Protein AF-0000000075247275 (afdb_homodimer)

Foldseek 3Di:
DPPDPDPPPPDDPPDPDDPCPPPPPPPPPPPPPPPPPPPPPPPPVPPDDPPPPVPDDPVVNVVVVVVVVVVVVVVVVVVVVVQCVVPVCRVVVVVVDAQAQEEEQEAPDPVCPPCVLVVHDPRHYHYHHYQLRADDLPDVVVVVSLLCCCPPNNHQEYEREYEQPRPLLVVLVDPDDPDPCVVVSVLLVVLCVVCVVVLVVDPDPSVSSVVSSQSNQLVRLLSSLLDLSQLQSCVVPVDRAYWYWYAYPVVSDIDTPPDPRVVSNVVNCVPRRNHPPD/DDDPPDDPPDDDPDDPPDDPPPPPPDPPPPPPPPPPPPPPPPPPVPPPDPPDPVPDDPVVNVVVVVVVVVVVVVVVVVVVVVQCVVPVCRVVVVVVDAQAQEEEQEAPDPVCPPCVLVVHDPRHYHYHHYQLRADDLPDCVVVVSLLCCCPPNNHQEYEREYEQPRPLLVVLVDPDDPDPCVVVSVLLVVLCVVCVVVLVVDPDPSVSSVVSSQSNQLVRLLSSLLDLSQLQSCVVPVDRAYWYWYAYPVVSDIDTPPDPSVVSNVVNCVPRRNHPPD

Solvent-accessible surface area (backbone atoms only — not comparable to full-atom values): 31696 Å² total; per-residue (Å²): 136,86,80,77,81,78,78,79,77,82,74,83,77,79,78,80,80,72,84,68,84,67,80,77,75,79,75,73,77,70,78,76,73,76,70,74,72,74,70,68,71,74,77,72,67,71,80,76,62,88,73,52,64,87,70,41,54,70,71,54,49,55,51,46,52,52,50,62,55,50,48,33,55,55,32,13,51,51,43,29,51,49,46,41,70,76,32,79,57,49,36,61,55,53,62,75,56,72,66,22,46,28,35,41,33,22,38,19,54,25,68,60,53,63,49,61,50,34,58,52,57,76,25,36,39,31,39,35,26,30,71,61,32,68,52,56,91,84,37,62,65,58,49,35,42,52,44,44,39,46,76,71,44,54,23,45,33,34,34,32,34,36,39,62,87,41,63,52,61,51,51,43,73,44,96,64,88,59,66,80,39,43,72,65,32,45,60,57,41,48,46,45,63,76,42,36,71,68,44,67,69,40,82,50,63,68,59,30,51,46,48,47,44,53,49,47,23,49,53,27,45,52,47,52,55,67,34,63,61,44,46,40,40,21,74,73,68,75,28,47,46,58,40,26,33,36,35,34,48,78,66,50,41,73,42,75,69,71,57,57,48,69,60,54,46,56,61,46,38,74,80,62,60,78,65,63,96,114,141,76,89,72,86,79,79,82,76,83,79,79,82,76,80,81,75,83,80,75,79,77,76,78,74,79,77,73,78,70,78,78,72,75,71,74,72,73,70,68,70,75,76,70,65,71,78,76,62,88,74,53,64,86,70,42,55,71,72,54,48,54,51,46,51,53,49,62,55,50,47,32,55,56,32,12,51,51,41,29,50,50,47,42,70,76,33,79,57,49,36,60,56,54,61,76,57,73,67,22,47,27,36,40,33,22,40,21,56,25,69,59,52,64,48,62,49,34,59,51,56,75,24,36,38,31,39,33,26,32,70,63,33,68,50,55,92,85,39,62,65,58,50,37,42,51,43,44,39,47,74,70,45,54,23,46,33,36,37,31,33,34,40,61,87,42,63,51,60,51,50,42,72,43,96,66,90,58,66,81,40,42,72,65,32,43,58,56,40,50,50,45,62,77,40,36,72,69,45,67,70,41,81,51,64,67,59,30,50,48,48,48,43,52,50,47,22,49,54,27,43,51,48,51,55,68,33,60,61,44,46,38,40,22,74,72,68,76,28,48,48,56,39,28,33,36,35,33,47,78,68,49,42,72,41,77,70,70,56,58,48,70,60,53,46,55,61,46,37,75,80,61,61,79,65,62,97,116

Sequence (556 aa):
MSQRCQIFKLSGIRPYRTAATTSTQAVTARPYRFYHQNHSPPLTYPCTTRRTIQHMAPGDISKYLKQSHARVFENNKKWAEEKAAKDPHFFEKLQIGQNPDYLWIGCSDSRIPAEQITGLDPGEAFIHRNIANLVCNTDLNVMSVINYAVRHLRVKHIVVCGHYGCGGVKAALTPADLGLLNPWLRNIRDVYRLHEVELDALEDESKRYDRLVELNVIEQCRNIIKTAAVQKTFSENGYPIVHGWVFNFRDGLLTDLKIDFESVLAGIQKIYNLTDGKMSQRCQIFKLSGIRPYRTAATTSTQAVTARPYRFYHQNHSPPLTYPCTTRRTIQHMAPGDISKYLKQSHARVFENNKKWAEEKAAKDPHFFEKLQIGQNPDYLWIGCSDSRIPAEQITGLDPGEAFIHRNIANLVCNTDLNVMSVINYAVRHLRVKHIVVCGHYGCGGVKAALTPADLGLLNPWLRNIRDVYRLHEVELDALEDESKRYDRLVELNVIEQCRNIIKTAAVQKTFSENGYPIVHGWVFNFRDGLLTDLKIDFESVLAGIQKIYNLTDGK

Radius of gyration: 32.0 Å; Cα contacts (8 Å, |Δi|>4): 778; chains: 2; bounding box: 138×82×95 Å

InterPro domains:
  IPR001765 Carbonic anhydrase [PF00484] (102-253)
  IPR001765 Carbonic anhydrase [PTHR11002] (65-261)
  IPR001765 Carbonic anhydrase [SM00947] (95-258)
  IPR015892 Carbonic anhydrase, prokaryotic-like, conserved site [PS00704] (107-114)
  IPR036874 Carbonic anhydrase superfamily [G3DSA:3.40.1050.10] (57-278)
  IPR036874 Carbonic anhydrase superfamily [SSF53056] (37-262)

Secondary structure (DSSP, 8-state):
-------------------------------------------------TTTTTTS-HHHHHHHHHHHHHHHHHHHHHHHHHHHHH-TTHHHHHHH----SEEEEEE--TT--HHHHHTPPTTSEEEEEETT----TT-HHHHHHHHIIIIIS--SEEEEEEETT-HHHHHHHS-S--TTHHHHHHHHHHHHHHTHHHHHT---HHHHHHHHHHHHHHHHHHHHHTSHHHHHHHHHHS--EEEEEEEETTTTEEEE----HHHHHHHHHTT---S---/-------------------------------------------------TTTTTTS-HHHHHHHHHHHHHHHHHHHHHHHHHHHHH-TTHHHHHHH----SEEEEEE--TT--HHHHHTPPTTSEEEEEETT----TT-HHHHHHHHIIIIIS--SEEEEEEETT-HHHHHHHS-S--TTHHHHHHHHHHHHHHTHHHHHT---HHHHHHHHHHHHHHHHHHHHHTSHHHHHHHHHHS-PEEEEEEEETTTTEEEE----HHHHHHHHHTT---S---

pLDDT: mean 80.06, std 27.61, range [16.33, 98.81]

Organism: NCBI:txid1955775

Nearest PDB structures (foldseek):
  4o1k-assembly1_A  TM=9.691E-01  e=3.932E-33  Sordaria macrospora
  7cxx-assembly1_A  TM=9.441E-01  e=2.834E-31  Aspergillus fumigatus Af293
  7cxy-assembly1_B  TM=9.640E-01  e=1.588E-30  Aspergillus fumigatus Af293
  7cxx-assembly1_B  TM=9.436E-01  e=1.197E-29  Aspergillus fumigatus Af293
  5bq1-assembly1_A  TM=9.717E-01  e=1.160E-23  Pseudomonas aeruginosa

Structure (mmCIF, N/CA/C/O backbone):
data_AF-0000000075247275-model_v1
#
loop_
_entity.id
_entity.type
_entity.pdbx_description
1 polymer 'Carbonic anhydrase'
#
loop_
_atom_site.group_PDB
_atom_site.id
_atom_site.type_symbol
_atom_site.label_atom_id
_atom_site.label_alt_id
_atom_site.label_comp_id
_atom_site.label_asym_id
_atom_site.label_entity_id
_atom_site.label_seq_id
_atom_site.pdbx_PDB_ins_code
_atom_site.Cartn_x
_atom_site.Cartn_y
_atom_site.Cartn_z
_atom_site.occupancy
_atom_site.B_iso_or_equiv
_atom_site.auth_seq_id
_atom_site.auth_comp_id
_atom_site.auth_asym_id
_atom_site.auth_atom_id
_atom_site.pdbx_PDB_model_num
ATOM 1 N N . MET A 1 1 ? -74.25 25.062 19.141 1 21.95 1 MET A N 1
ATOM 2 C CA . MET A 1 1 ? -74.438 26.203 18.266 1 21.95 1 MET A CA 1
ATOM 3 C C . MET A 1 1 ? -73.75 26.016 16.922 1 21.95 1 MET A C 1
ATOM 5 O O . MET A 1 1 ? -72.562 25.75 16.891 1 21.95 1 MET A O 1
ATOM 9 N N . SER A 1 2 ? -74.562 25.734 15.797 1 21.67 2 SER A N 1
ATOM 10 C CA . SER A 1 2 ? -74.5 25.172 14.453 1 21.67 2 SER A CA 1
ATOM 11 C C . SER A 1 2 ? -73.875 26.141 13.461 1 21.67 2 SER A C 1
ATOM 13 O O . SER A 1 2 ? -74.562 26.891 12.781 1 21.67 2 SER A O 1
ATOM 15 N N . GLN A 1 3 ? -72.812 26.875 13.938 1 19.61 3 GLN A N 1
ATOM 16 C CA . GLN A 1 3 ? -72.438 28.109 13.234 1 19.61 3 GLN A CA 1
ATOM 17 C C . GLN A 1 3 ? -71.938 27.797 11.82 1 19.61 3 GLN A C 1
ATOM 19 O O . GLN A 1 3 ? -71 27.047 11.625 1 19.61 3 GLN A O 1
ATOM 24 N N . ARG A 1 4 ? -72.875 27.953 10.789 1 19.66 4 ARG A N 1
ATOM 25 C CA . ARG A 1 4 ? -73 27.734 9.352 1 19.66 4 ARG A CA 1
ATOM 26 C C . ARG A 1 4 ? -71.938 28.547 8.602 1 19.66 4 ARG A C 1
ATOM 28 O O . ARG A 1 4 ? -71.75 29.75 8.844 1 19.66 4 ARG A O 1
ATOM 35 N N . CYS A 1 5 ? -70.812 27.938 8.047 1 20.91 5 CYS A N 1
ATOM 36 C CA . CYS A 1 5 ? -69.562 28.172 7.375 1 20.91 5 CYS A CA 1
ATOM 37 C C . CYS A 1 5 ? -69.75 28.938 6.07 1 20.91 5 CYS A C 1
ATOM 39 O O . CYS A 1 5 ? -70.375 28.438 5.145 1 20.91 5 CYS A O 1
ATOM 41 N N . GLN A 1 6 ? -70.062 30.266 6.242 1 19.33 6 GLN A N 1
ATOM 42 C CA . GLN A 1 6 ? -70.5 31.141 5.148 1 19.33 6 GLN A CA 1
ATOM 43 C C . GLN A 1 6 ? -69.438 31.172 4.047 1 19.33 6 GLN A C 1
ATOM 45 O O . GLN A 1 6 ? -68.25 31.219 4.332 1 19.33 6 GLN A O 1
ATOM 50 N N . ILE A 1 7 ? -69.75 30.859 2.777 1 20.3 7 ILE A N 1
ATOM 51 C CA . ILE A 1 7 ? -69.312 30.5 1.439 1 20.3 7 ILE A CA 1
ATOM 52 C C . ILE A 1 7 ? -68.812 31.734 0.711 1 20.3 7 ILE A C 1
ATOM 54 O O . ILE A 1 7 ? -69.562 32.594 0.325 1 20.3 7 ILE A O 1
ATOM 58 N N . PHE A 1 8 ? -67.812 32.562 1.38 1 17.59 8 PHE A N 1
ATOM 59 C CA . PHE A 1 8 ? -67.625 33.875 0.763 1 17.59 8 PHE A CA 1
ATOM 60 C C . PHE A 1 8 ? -67.125 33.719 -0.668 1 17.59 8 PHE A C 1
ATOM 62 O O . PHE A 1 8 ? -66.312 32.875 -0.949 1 17.59 8 PHE A O 1
ATOM 69 N N . LYS A 1 9 ? -67.938 34.156 -1.626 1 18.39 9 LYS A N 1
ATOM 70 C CA . LYS A 1 9 ? -68 34.156 -3.082 1 18.39 9 LYS A CA 1
ATOM 71 C C . LYS A 1 9 ? -66.938 35.031 -3.709 1 18.39 9 LYS A C 1
ATOM 73 O O . LYS A 1 9 ? -66.938 36.25 -3.582 1 18.39 9 LYS A O 1
ATOM 78 N N . LEU A 1 10 ? -65.562 34.75 -3.539 1 19.06 10 LEU A N 1
ATOM 79 C CA . LEU A 1 10 ? -64.438 35.562 -3.896 1 19.06 10 LEU A CA 1
ATOM 80 C C . LEU A 1 10 ? -64.438 35.875 -5.391 1 19.06 10 LEU A C 1
ATOM 82 O O . LEU A 1 10 ? -64.438 34.969 -6.219 1 19.06 10 LEU A O 1
ATOM 86 N N . SER A 1 11 ? -65.062 37 -5.66 1 17.84 11 SER A N 1
ATOM 87 C CA . SER A 1 11 ? -65.438 37.438 -6.984 1 17.84 11 SER A CA 1
ATOM 88 C C . SER A 1 11 ? -64.25 37.531 -7.934 1 17.84 11 SER A C 1
ATOM 90 O O . SER A 1 11 ? -63.125 37.281 -7.527 1 17.84 11 SER A O 1
ATOM 92 N N . GLY A 1 12 ? -63.969 38.75 -8.508 1 18.88 12 GLY A N 1
ATOM 93 C CA . GLY A 1 12 ? -64.062 39.188 -9.891 1 18.88 12 GLY A CA 1
ATOM 94 C C . GLY A 1 12 ? -62.688 39.156 -10.594 1 18.88 12 GLY A C 1
ATOM 95 O O . GLY A 1 12 ? -61.656 39.531 -9.992 1 18.88 12 GLY A O 1
ATOM 96 N N . ILE A 1 13 ? -62.406 38.406 -11.648 1 21.41 13 ILE A N 1
ATOM 97 C CA . ILE A 1 13 ? -61.406 37.812 -12.523 1 21.41 13 ILE A CA 1
ATOM 98 C C . ILE A 1 13 ? -60.906 38.875 -13.492 1 21.41 13 ILE A C 1
ATOM 100 O O . ILE A 1 13 ? -60.156 38.594 -14.43 1 21.41 13 ILE A O 1
ATOM 104 N N . ARG A 1 14 ? -60.781 40.25 -13.008 1 21.36 14 ARG A N 1
ATOM 105 C CA . ARG A 1 14 ? -60.781 41 -14.25 1 21.36 14 ARG A CA 1
ATOM 106 C C . ARG A 1 14 ? -59.625 40.594 -15.141 1 21.36 14 ARG A C 1
ATOM 108 O O . ARG A 1 14 ? -58.562 40.219 -14.641 1 21.36 14 ARG A O 1
ATOM 115 N N . PRO A 1 15 ? -59.75 40.594 -16.516 1 21.05 15 PRO A N 1
ATOM 116 C CA . PRO A 1 15 ? -59.062 40.031 -17.672 1 21.05 15 PRO A CA 1
ATOM 117 C C . PRO A 1 15 ? -57.844 40.844 -18.094 1 21.05 15 PRO A C 1
ATOM 119 O O . PRO A 1 15 ? -58 42.031 -18.391 1 21.05 15 PRO A O 1
ATOM 122 N N . TYR A 1 16 ? -56.875 41.219 -17.203 1 20.47 16 TYR A N 1
ATOM 123 C CA . TYR A 1 16 ? -55.938 42.188 -17.672 1 20.47 16 TYR A CA 1
ATOM 124 C C . TYR A 1 16 ? -55.312 41.75 -19 1 20.47 16 TYR A C 1
ATOM 126 O O . TYR A 1 16 ? -55 40.594 -19.188 1 20.47 16 TYR A O 1
ATOM 134 N N . ARG A 1 17 ? -55.469 42.656 -20 1 19.89 17 ARG A N 1
ATOM 135 C CA . ARG A 1 17 ? -55.188 42.719 -21.438 1 19.89 17 ARG A CA 1
ATOM 136 C C . ARG A 1 17 ? -53.688 42.531 -21.703 1 19.89 17 ARG A C 1
ATOM 138 O O . ARG A 1 17 ? -52.875 43 -20.922 1 19.89 17 ARG A O 1
ATOM 145 N N . THR A 1 18 ? -53.375 41.688 -22.672 1 19.67 18 THR A N 1
ATOM 146 C CA . THR A 1 18 ? -52.25 40.938 -23.234 1 19.67 18 THR A CA 1
ATOM 147 C C . THR A 1 18 ? -51.344 41.875 -24.031 1 19.67 18 THR A C 1
ATOM 149 O O . THR A 1 18 ? -50.312 41.438 -24.562 1 19.67 18 THR A O 1
ATOM 152 N N . ALA A 1 19 ? -51.281 43.219 -23.75 1 19.17 19 ALA A N 1
ATOM 153 C CA . ALA A 1 19 ? -50.75 43.875 -24.938 1 19.17 19 ALA A CA 1
ATOM 154 C C . ALA A 1 19 ? -49.344 43.375 -25.266 1 19.17 19 ALA A C 1
ATOM 156 O O . ALA A 1 19 ? -48.469 43.281 -24.375 1 19.17 19 ALA A O 1
ATOM 157 N N . ALA A 1 20 ? -49.156 42.719 -26.453 1 21.42 20 ALA A N 1
ATOM 158 C CA . ALA A 1 20 ? -48.125 41.938 -27.125 1 21.42 20 ALA A CA 1
ATOM 159 C C . ALA A 1 20 ? -46.969 42.844 -27.609 1 21.42 20 ALA A C 1
ATOM 161 O O . ALA A 1 20 ? -46 42.406 -28.203 1 21.42 20 ALA A O 1
ATOM 162 N N . THR A 1 21 ? -46.75 44.031 -26.984 1 20.77 21 THR A N 1
ATOM 163 C CA . THR A 1 21 ? -45.938 44.812 -27.938 1 20.77 21 THR A CA 1
ATOM 164 C C . THR A 1 21 ? -44.594 44.125 -28.156 1 20.77 21 THR A C 1
ATOM 166 O O . THR A 1 21 ? -43.906 43.719 -27.203 1 20.77 21 THR A O 1
ATOM 169 N N . THR A 1 22 ? -44.312 43.656 -29.406 1 21.39 22 THR A N 1
ATOM 170 C CA . THR A 1 22 ? -43.312 42.844 -30.078 1 21.39 22 THR A CA 1
ATOM 171 C C . THR A 1 22 ? -42 43.594 -30.203 1 21.39 22 THR A C 1
ATOM 173 O O . THR A 1 22 ? -41.031 43.062 -30.734 1 21.39 22 THR A O 1
ATOM 176 N N . SER A 1 23 ? -41.625 44.562 -29.344 1 20.86 23 SER A N 1
ATOM 177 C CA . SER A 1 23 ? -40.531 45.312 -29.922 1 20.86 23 SER A CA 1
ATOM 178 C C . SER A 1 23 ? -39.312 44.406 -30.172 1 20.86 23 SER A C 1
ATOM 180 O O . SER A 1 23 ? -39 43.531 -29.344 1 20.86 23 SER A O 1
ATOM 182 N N . THR A 1 24 ? -38.969 44.188 -31.453 1 22.75 24 THR A N 1
ATOM 183 C CA . THR A 1 24 ? -37.906 43.438 -32.125 1 22.75 24 THR A CA 1
ATOM 184 C C . THR A 1 24 ? -36.531 43.969 -31.75 1 22.75 24 THR A C 1
ATOM 186 O O . THR A 1 24 ? -36.156 45.062 -32.125 1 22.75 24 THR A O 1
ATOM 189 N N . GLN A 1 25 ? -36.25 44.219 -30.453 1 20.89 25 GLN A N 1
ATOM 190 C CA . GLN A 1 25 ? -34.938 44.844 -30.281 1 20.89 25 GLN A CA 1
ATOM 191 C C . GLN A 1 25 ? -33.844 43.969 -30.891 1 20.89 25 GLN A C 1
ATOM 193 O O . GLN A 1 25 ? -33.812 42.75 -30.688 1 20.89 25 GLN A O 1
ATOM 198 N N . ALA A 1 26 ? -33.219 44.469 -32 1 23.62 26 ALA A N 1
ATOM 199 C CA . ALA A 1 26 ? -32.094 44.031 -32.812 1 23.62 26 ALA A CA 1
ATOM 200 C C . ALA A 1 26 ? -30.875 43.75 -31.953 1 23.62 26 ALA A C 1
ATOM 202 O O . ALA A 1 26 ? -30.375 44.656 -31.297 1 23.62 26 ALA A O 1
ATOM 203 N N . VAL A 1 27 ? -30.766 42.688 -31.219 1 22.2 27 VAL A N 1
ATOM 204 C CA . VAL A 1 27 ? -29.609 42.375 -30.391 1 22.2 27 VAL A CA 1
ATOM 205 C C . VAL A 1 27 ? -28.359 42.312 -31.266 1 22.2 27 VAL A C 1
ATOM 207 O O . VAL A 1 27 ? -28.312 41.531 -32.219 1 22.2 27 VAL A O 1
ATOM 210 N N . THR A 1 28 ? -27.797 43.438 -31.453 1 22 28 THR A N 1
ATOM 211 C CA . THR A 1 28 ? -26.531 43.5 -32.156 1 22 28 THR A CA 1
ATOM 212 C C . THR A 1 28 ? -25.531 42.5 -31.578 1 22 28 THR A C 1
ATOM 214 O O . THR A 1 28 ? -25.453 42.344 -30.359 1 22 28 THR A O 1
ATOM 217 N N . ALA A 1 29 ? -25.219 41.5 -32.344 1 21.72 29 ALA A N 1
ATOM 218 C CA . ALA A 1 29 ? -24.297 40.375 -32.094 1 21.72 29 ALA A CA 1
ATOM 219 C C . ALA A 1 29 ? -22.906 40.906 -31.75 1 21.72 29 ALA A C 1
ATOM 221 O O . ALA A 1 29 ? -22.25 41.562 -32.594 1 21.72 29 ALA A O 1
ATOM 222 N N . ARG A 1 30 ? -22.75 41.531 -30.609 1 23.73 30 ARG A N 1
ATOM 223 C CA . ARG A 1 30 ? -21.375 41.938 -30.344 1 23.73 30 ARG A CA 1
ATOM 224 C C . ARG A 1 30 ? -20.406 40.781 -30.578 1 23.73 30 ARG A C 1
ATOM 226 O O . ARG A 1 30 ? -20.703 39.625 -30.234 1 23.73 30 ARG A O 1
ATOM 233 N N . PRO A 1 31 ? -19.438 40.938 -31.484 1 24.27 31 PRO A N 1
ATOM 234 C CA . PRO A 1 31 ? -18.438 39.906 -31.797 1 24.27 31 PRO A CA 1
ATOM 235 C C . PRO A 1 31 ? -17.672 39.438 -30.562 1 24.27 31 PRO A C 1
ATOM 237 O O . PRO A 1 31 ? -17.406 40.219 -29.656 1 24.27 31 PRO A O 1
ATOM 240 N N . TYR A 1 32 ? -18.062 38.281 -29.969 1 22.97 32 TYR A N 1
ATOM 241 C CA . TYR A 1 32 ? -17.328 37.656 -28.875 1 22.97 32 TYR A CA 1
ATOM 242 C C . TYR A 1 32 ? -15.836 37.625 -29.172 1 22.97 32 TYR A C 1
ATOM 244 O O . TYR A 1 32 ? -15.406 37.094 -30.203 1 22.97 32 TYR A O 1
ATOM 252 N N . ARG A 1 33 ? -15.133 38.75 -28.969 1 25.03 33 ARG A N 1
ATOM 253 C CA . ARG A 1 33 ? -13.672 38.688 -29 1 25.03 33 ARG A CA 1
ATOM 254 C C . ARG A 1 33 ? -13.18 37.438 -28.266 1 25.03 33 ARG A C 1
ATOM 256 O O . ARG A 1 33 ? -13.562 37.188 -27.125 1 25.03 33 ARG A O 1
ATOM 263 N N . PHE A 1 34 ? -12.852 36.375 -29 1 23.39 34 PHE A N 1
ATOM 264 C CA . PHE A 1 34 ? -12.156 35.188 -28.547 1 23.39 34 PHE A CA 1
ATOM 265 C C . PHE A 1 34 ? -10.984 35.562 -27.641 1 23.39 34 PHE A C 1
ATOM 267 O O . PHE A 1 34 ? -10.047 36.219 -28.062 1 23.39 34 PHE A O 1
ATOM 274 N N . TYR A 1 35 ? -11.289 36.031 -26.406 1 23.5 35 TYR A N 1
ATOM 275 C CA . TYR A 1 35 ? -10.148 36.125 -25.5 1 23.5 35 TYR A CA 1
ATOM 276 C C . TYR A 1 35 ? -9.289 34.875 -25.578 1 23.5 35 TYR A C 1
ATOM 278 O O . TYR A 1 35 ? -9.789 33.75 -25.406 1 23.5 35 TYR A O 1
ATOM 286 N N . HIS A 1 36 ? -8.312 34.875 -26.453 1 25.55 36 HIS A N 1
ATOM 287 C CA . HIS A 1 36 ? -7.215 33.906 -26.391 1 25.55 36 HIS A CA 1
ATOM 288 C C . HIS A 1 36 ? -6.75 33.719 -24.953 1 25.55 36 HIS A C 1
ATOM 290 O O . HIS A 1 36 ? -6.316 34.656 -24.281 1 25.55 36 HIS A O 1
ATOM 296 N N . GLN A 1 37 ? -7.562 33.062 -24.125 1 24.62 37 GLN A N 1
ATOM 297 C CA . GLN A 1 37 ? -7.02 32.625 -22.844 1 24.62 37 GLN A CA 1
ATOM 298 C C . GLN A 1 37 ? -5.586 32.125 -22.984 1 24.62 37 GLN A C 1
ATOM 300 O O . GLN A 1 37 ? -5.324 31.203 -23.75 1 24.62 37 GLN A O 1
ATOM 305 N N . ASN A 1 38 ? -4.648 33.031 -22.953 1 26.89 38 ASN A N 1
ATOM 306 C CA . ASN A 1 38 ? -3.248 32.656 -22.797 1 26.89 38 ASN A CA 1
ATOM 307 C C . ASN A 1 38 ? -3.08 31.516 -21.812 1 26.89 38 ASN A C 1
ATOM 309 O O . ASN A 1 38 ? -3.453 31.625 -20.641 1 26.89 38 ASN A O 1
ATOM 313 N N . HIS A 1 39 ? -3.463 30.344 -22.219 1 28.58 39 HIS A N 1
ATOM 314 C CA . HIS A 1 39 ? -3.025 29.188 -21.438 1 28.58 39 HIS A CA 1
ATOM 315 C C . HIS A 1 39 ? -1.598 29.375 -20.938 1 28.58 39 HIS A C 1
ATOM 317 O O . HIS A 1 39 ? -0.682 29.609 -21.734 1 28.58 39 HIS A O 1
ATOM 323 N N . SER A 1 40 ? -1.444 30.047 -19.859 1 30.62 40 SER A N 1
ATOM 324 C CA . SER A 1 40 ? -0.128 30.062 -19.219 1 30.62 40 SER A CA 1
ATOM 325 C C . SER A 1 40 ? 0.584 28.719 -19.422 1 30.62 40 SER A C 1
ATOM 327 O O . SER A 1 40 ? -0.059 27.672 -19.469 1 30.62 40 SER A O 1
ATOM 329 N N . PRO A 1 41 ? 1.708 28.75 -20.062 1 30.84 41 PRO A N 1
ATOM 330 C CA . PRO A 1 41 ? 2.475 27.516 -20.266 1 30.84 41 PRO A CA 1
ATOM 331 C C . PRO A 1 41 ? 2.441 26.594 -19.047 1 30.84 41 PRO A C 1
ATOM 333 O O . PRO A 1 41 ? 2.26 27.062 -17.922 1 30.84 41 PRO A O 1
ATOM 336 N N . PRO A 1 42 ? 1.984 25.422 -19.234 1 31.91 42 PRO A N 1
ATOM 337 C CA . PRO A 1 42 ? 2.094 24.484 -18.109 1 31.91 42 PRO A CA 1
ATOM 338 C C . PRO A 1 42 ? 3.393 24.656 -17.328 1 31.91 42 PRO A C 1
ATOM 340 O O . PRO A 1 42 ? 4.441 24.938 -17.922 1 31.91 42 PRO A O 1
ATOM 343 N N . LEU A 1 43 ? 3.33 25.297 -16.219 1 31.64 43 LEU A N 1
ATOM 344 C CA . LEU A 1 43 ? 4.496 25.297 -15.344 1 31.64 43 LEU A CA 1
ATOM 345 C C . LEU A 1 43 ? 5.258 23.984 -15.43 1 31.64 43 LEU A C 1
ATOM 347 O O . LEU A 1 43 ? 4.727 22.922 -15.078 1 31.64 43 LEU A O 1
ATOM 351 N N . THR A 1 44 ? 5.957 23.781 -16.453 1 31.23 44 THR A N 1
ATOM 352 C CA . THR A 1 44 ? 6.934 22.703 -16.438 1 31.23 44 THR A CA 1
ATOM 353 C C . THR A 1 44 ? 7.715 22.688 -15.125 1 31.23 44 THR A C 1
ATOM 355 O O . THR A 1 44 ? 8.469 23.625 -14.836 1 31.23 44 THR A O 1
ATOM 358 N N . TYR A 1 45 ? 7.086 22.312 -14.148 1 33.38 45 TYR A N 1
ATOM 359 C CA . TYR A 1 45 ? 7.926 22.172 -12.961 1 33.38 45 TYR A CA 1
ATOM 360 C C . TYR A 1 45 ? 9.164 21.344 -13.273 1 33.38 45 TYR A C 1
ATOM 362 O O . TYR A 1 45 ? 9.078 20.266 -13.867 1 33.38 45 TYR A O 1
ATOM 370 N N . PRO A 1 46 ? 10.266 21.953 -13.453 1 32.28 46 PRO A N 1
ATOM 371 C CA . PRO A 1 46 ? 11.484 21.172 -13.68 1 32.28 46 PRO A CA 1
ATOM 372 C C . PRO A 1 46 ? 11.578 19.953 -12.773 1 32.28 46 PRO A C 1
ATOM 374 O O . PRO A 1 46 ? 11.156 20 -11.617 1 32.28 46 PRO A O 1
ATOM 377 N N . CYS A 1 47 ? 11.336 18.797 -13.266 1 36.12 47 CYS A N 1
ATOM 378 C CA . CYS A 1 47 ? 11.789 17.609 -12.547 1 36.12 47 CYS A CA 1
ATOM 379 C C . CYS A 1 47 ? 13.117 17.859 -11.859 1 36.12 47 CYS A C 1
ATOM 381 O O . CYS A 1 47 ? 14.141 18.078 -12.516 1 36.12 47 CYS A O 1
ATOM 383 N N . THR A 1 48 ? 13.156 18.5 -10.703 1 37.78 48 THR A N 1
ATOM 384 C CA . THR A 1 48 ? 14.391 18.797 -9.992 1 37.78 48 THR A CA 1
ATOM 385 C C . THR A 1 48 ? 15.266 17.547 -9.875 1 37.78 48 THR A C 1
ATOM 387 O O . THR A 1 48 ? 14.812 16.516 -9.375 1 37.78 48 THR A O 1
ATOM 390 N N . THR A 1 49 ? 16.281 17.281 -10.531 1 37.78 49 THR A N 1
ATOM 391 C CA . THR A 1 49 ? 17.344 16.281 -10.398 1 37.78 49 THR A CA 1
ATOM 392 C C . THR A 1 49 ? 17.719 16.078 -8.938 1 37.78 49 THR A C 1
ATOM 394 O O . THR A 1 49 ? 17.547 16.984 -8.117 1 37.78 49 THR A O 1
ATOM 397 N N . ARG A 1 50 ? 18.312 14.883 -8.484 1 42.16 50 ARG A N 1
ATOM 398 C CA . ARG A 1 50 ? 18.797 14.438 -7.184 1 42.16 50 ARG A CA 1
ATOM 399 C C . ARG A 1 50 ? 19.453 15.578 -6.414 1 42.16 50 ARG A C 1
ATOM 401 O O . ARG A 1 50 ? 19.422 15.602 -5.184 1 42.16 50 ARG A O 1
ATOM 408 N N . ARG A 1 51 ? 20.531 16.156 -6.996 1 40.75 51 ARG A N 1
ATOM 409 C CA . ARG A 1 51 ? 21.625 16.953 -6.469 1 40.75 51 ARG A CA 1
ATOM 410 C C . ARG A 1 51 ? 21.109 18.25 -5.844 1 40.75 51 ARG A C 1
ATOM 412 O O . ARG A 1 51 ? 21.859 18.938 -5.141 1 40.75 51 ARG A O 1
ATOM 419 N N . THR A 1 52 ? 19.828 18.594 -6.145 1 50.62 52 THR A N 1
ATOM 420 C CA . THR A 1 52 ? 19.75 20.047 -6.031 1 50.62 52 THR A CA 1
ATOM 421 C C . THR A 1 52 ? 19.25 20.453 -4.648 1 50.62 52 THR A C 1
ATOM 423 O O . THR A 1 52 ? 19.625 21.516 -4.137 1 50.62 52 THR A O 1
ATOM 426 N N . ILE A 1 53 ? 18.484 19.578 -3.953 1 59.06 53 ILE A N 1
ATOM 427 C CA . ILE A 1 53 ? 17.922 20.203 -2.762 1 59.06 53 ILE A CA 1
ATOM 428 C C . ILE A 1 53 ? 18.938 20.172 -1.624 1 59.06 53 ILE A C 1
ATOM 430 O O . ILE A 1 53 ? 18.984 21.062 -0.783 1 59.06 53 ILE A O 1
ATOM 434 N N . GLN A 1 54 ? 19.719 19.016 -1.614 1 57.41 54 GLN A N 1
ATOM 435 C CA . GLN A 1 54 ? 20.672 18.891 -0.512 1 57.41 54 GLN A CA 1
ATOM 436 C C . GLN A 1 54 ? 21.594 20.094 -0.445 1 57.41 54 GLN A C 1
ATOM 438 O O . GLN A 1 54 ? 22.109 20.438 0.624 1 57.41 54 GLN A O 1
ATOM 443 N N . HIS A 1 55 ? 21.688 20.734 -1.569 1 64.94 55 HIS A N 1
ATOM 444 C CA . HIS A 1 55 ? 22.625 21.844 -1.587 1 64.94 55 HIS A CA 1
ATOM 445 C C . HIS A 1 55 ? 21.906 23.188 -1.645 1 64.94 55 HIS A C 1
ATOM 447 O O . HIS A 1 55 ? 22.5 24.203 -1.952 1 64.94 55 HIS A O 1
ATOM 453 N N . MET A 1 56 ? 20.656 23 -1.298 1 68.94 56 MET A N 1
ATOM 454 C CA . MET A 1 56 ? 19.891 24.234 -1.408 1 68.94 56 MET A CA 1
ATOM 455 C C . MET A 1 56 ? 19.938 25.031 -0.106 1 68.94 56 MET A C 1
ATOM 457 O O . MET A 1 56 ? 20.094 24.453 0.972 1 68.94 56 MET A O 1
ATOM 461 N N . ALA A 1 57 ? 19.953 26.328 -0.22 1 75.94 57 ALA A N 1
ATOM 462 C CA . ALA A 1 57 ? 19.812 27.203 0.942 1 75.94 57 ALA A CA 1
ATOM 463 C C . ALA A 1 57 ? 18.484 26.953 1.655 1 75.94 57 ALA A C 1
ATOM 465 O O . ALA A 1 57 ? 17.5 26.547 1.03 1 75.94 57 ALA A O 1
ATOM 466 N N . PRO A 1 58 ? 18.5 27.031 2.92 1 76.5 58 PRO A N 1
ATOM 467 C CA . PRO A 1 58 ? 17.297 26.781 3.709 1 76.5 58 PRO A CA 1
ATOM 468 C C . PRO A 1 58 ? 16.062 27.453 3.125 1 76.5 58 PRO A C 1
ATOM 470 O O . PRO A 1 58 ? 14.984 26.859 3.1 1 76.5 58 PRO A O 1
ATOM 473 N N . GLY A 1 59 ? 16.188 28.672 2.68 1 78.12 59 GLY A N 1
ATOM 474 C CA . GLY A 1 59 ? 15.062 29.375 2.078 1 78.12 59 GLY A CA 1
ATOM 475 C C . GLY A 1 59 ? 14.539 28.703 0.826 1 78.12 59 GLY A C 1
ATOM 476 O O . GLY A 1 59 ? 13.328 28.703 0.58 1 78.12 59 GLY A O 1
ATOM 477 N N . ASP A 1 60 ? 15.375 28.078 0.155 1 85.38 60 ASP A N 1
ATOM 478 C CA . ASP A 1 60 ? 15.016 27.391 -1.082 1 85.38 60 ASP A CA 1
ATOM 479 C C . ASP A 1 60 ? 14.281 26.078 -0.79 1 85.38 60 ASP A C 1
ATOM 481 O O . ASP A 1 60 ? 13.359 25.703 -1.517 1 85.38 60 ASP A O 1
ATOM 485 N N . ILE A 1 61 ? 14.617 25.531 0.318 1 85.94 61 ILE A N 1
ATOM 486 C CA . ILE A 1 61 ? 13.969 24.281 0.71 1 85.94 61 ILE A CA 1
ATOM 487 C C . ILE A 1 61 ? 12.516 24.547 1.086 1 85.94 61 ILE A C 1
ATOM 489 O O . ILE A 1 61 ? 11.617 23.828 0.659 1 85.94 61 ILE A O 1
ATOM 493 N N . SER A 1 62 ? 12.312 25.594 1.856 1 87.75 62 SER A N 1
ATOM 494 C CA . SER A 1 62 ? 10.969 25.953 2.285 1 87.75 62 SER A CA 1
ATOM 495 C C . SER A 1 62 ? 10.07 26.266 1.09 1 87.75 62 SER A C 1
ATOM 497 O O . SER A 1 62 ? 8.914 25.828 1.053 1 87.75 62 SER A O 1
ATOM 499 N N . LYS A 1 63 ? 10.602 26.969 0.18 1 88.19 63 LYS A N 1
ATOM 500 C CA . LYS A 1 63 ? 9.852 27.281 -1.033 1 88.19 63 LYS A CA 1
ATOM 501 C C . LYS A 1 63 ? 9.523 26.031 -1.822 1 88.19 63 LYS A C 1
ATOM 503 O O . LYS A 1 63 ? 8.391 25.859 -2.295 1 88.19 63 LYS A O 1
ATOM 508 N N . TYR A 1 64 ? 10.438 25.203 -1.904 1 86.94 64 TYR A N 1
ATOM 509 C CA . TYR A 1 64 ? 10.234 23.953 -2.615 1 86.94 64 TYR A CA 1
ATOM 510 C C . TYR A 1 64 ? 9.148 23.109 -1.95 1 86.94 64 TYR A C 1
ATOM 512 O O . TYR A 1 64 ? 8.289 22.547 -2.629 1 86.94 64 TYR A O 1
ATOM 520 N N . LEU A 1 65 ? 9.219 23.078 -0.697 1 90.06 65 LEU A N 1
ATOM 521 C CA . LEU A 1 65 ? 8.25 22.281 0.054 1 90.06 65 LEU A CA 1
ATOM 522 C C . LEU A 1 65 ? 6.836 22.828 -0.14 1 90.06 65 LEU A C 1
ATOM 524 O O . LEU A 1 65 ? 5.887 22.047 -0.317 1 90.06 65 LEU A O 1
ATOM 528 N N . LYS A 1 66 ? 6.734 24.094 -0.16 1 91.19 66 LYS A N 1
ATOM 529 C CA . LYS A 1 66 ? 5.434 24.719 -0.369 1 91.19 66 LYS A CA 1
ATOM 530 C C . LYS A 1 66 ? 4.918 24.453 -1.783 1 91.19 66 LYS A C 1
ATOM 532 O O . LYS A 1 66 ? 3.752 24.109 -1.971 1 91.19 66 LYS A O 1
ATOM 537 N N . GLN A 1 67 ? 5.766 24.531 -2.717 1 90.06 67 GLN A N 1
ATOM 538 C CA . GLN A 1 67 ? 5.391 24.344 -4.117 1 90.06 67 GLN A CA 1
ATOM 539 C C . GLN A 1 67 ? 5.043 22.891 -4.414 1 90.06 67 GLN A C 1
ATOM 541 O O . GLN A 1 67 ? 4.062 22.609 -5.109 1 90.06 67 GLN A O 1
ATOM 546 N N . SER A 1 68 ? 5.855 22.031 -3.895 1 90.69 68 SER A N 1
ATOM 547 C CA . SER A 1 68 ? 5.617 20.609 -4.133 1 90.69 68 SER A CA 1
ATOM 548 C C . SER A 1 68 ? 4.344 20.141 -3.436 1 90.69 68 SER A C 1
ATOM 550 O O . SER A 1 68 ? 3.666 19.234 -3.92 1 90.69 68 SER A O 1
ATOM 552 N N . HIS A 1 69 ? 4.035 20.75 -2.355 1 93.31 69 HIS A N 1
ATOM 553 C CA . HIS A 1 69 ? 2.783 20.469 -1.664 1 93.31 69 HIS A CA 1
ATOM 554 C C . HIS A 1 69 ? 1.587 21 -2.443 1 93.31 69 HIS A C 1
ATOM 556 O O . HIS A 1 69 ? 0.61 20.281 -2.66 1 93.31 69 HIS A O 1
ATOM 562 N N . ALA A 1 70 ? 1.68 22.203 -2.939 1 93.44 70 ALA A N 1
ATOM 563 C CA . ALA A 1 70 ? 0.597 22.844 -3.674 1 93.44 70 ALA A CA 1
ATOM 564 C C . ALA A 1 70 ? 0.332 22.141 -5 1 93.44 70 ALA A C 1
ATOM 566 O O . ALA A 1 70 ? -0.816 22.047 -5.438 1 93.44 70 ALA A O 1
ATOM 567 N N . ARG A 1 71 ? 1.343 21.672 -5.559 1 94.38 71 ARG A N 1
ATOM 568 C CA . ARG A 1 71 ? 1.263 21.016 -6.859 1 94.38 71 ARG A CA 1
ATOM 569 C C . ARG A 1 71 ? 0.336 19.812 -6.809 1 94.38 71 ARG A C 1
ATOM 571 O O . ARG A 1 71 ? -0.405 19.547 -7.758 1 94.38 71 ARG A O 1
ATOM 578 N N . VAL A 1 72 ? 0.324 19.094 -5.75 1 95.88 72 VAL A N 1
ATOM 579 C CA . VAL A 1 72 ? -0.478 17.875 -5.629 1 95.88 72 VAL A CA 1
ATOM 580 C C . VAL A 1 72 ? -1.962 18.234 -5.652 1 95.88 72 VAL A C 1
ATOM 582 O O . VAL A 1 72 ? -2.764 17.547 -6.281 1 95.88 72 VAL A O 1
ATOM 585 N N . PHE A 1 73 ? -2.283 19.328 -5.016 1 96.75 73 PHE A N 1
ATOM 586 C CA . PHE A 1 73 ? -3.686 19.719 -4.957 1 96.75 73 PHE A CA 1
ATOM 587 C C . PHE A 1 73 ? -4.152 20.266 -6.301 1 96.75 73 PHE A C 1
ATOM 589 O O . PHE A 1 73 ? -5.301 20.062 -6.695 1 96.75 73 PHE A O 1
ATOM 596 N N . GLU A 1 74 ? -3.305 20.969 -6.973 1 96.56 74 GLU A N 1
ATOM 597 C CA . GLU A 1 74 ? -3.617 21.406 -8.328 1 96.56 74 GLU A CA 1
ATOM 598 C C . GLU A 1 74 ? -3.842 20.219 -9.25 1 96.56 74 GLU A C 1
ATOM 600 O O . GLU A 1 74 ? -4.801 20.188 -10.031 1 96.56 74 GLU A O 1
ATOM 605 N N . ASN A 1 75 ? -2.947 19.25 -9.102 1 96.5 75 ASN A N 1
ATOM 606 C CA . ASN A 1 75 ? -3.092 18.016 -9.867 1 96.5 75 ASN A CA 1
ATOM 607 C C . ASN A 1 75 ? -4.402 17.312 -9.547 1 96.5 75 ASN A C 1
ATOM 609 O O . ASN A 1 75 ? -5.086 16.812 -10.445 1 96.5 75 ASN A O 1
ATOM 613 N N . ASN A 1 76 ? -4.727 17.25 -8.328 1 97.44 76 ASN A N 1
ATOM 614 C CA . ASN A 1 76 ? -5.945 16.578 -7.895 1 97.44 76 ASN A CA 1
ATOM 615 C C . ASN A 1 76 ? -7.191 17.266 -8.453 1 97.44 76 ASN A C 1
ATOM 617 O O . ASN A 1 76 ? -8.117 16.594 -8.906 1 97.44 76 ASN A O 1
ATOM 621 N N . LYS A 1 77 ? -7.188 18.531 -8.398 1 97.19 77 LYS A N 1
ATOM 622 C CA . LYS A 1 77 ? -8.32 19.281 -8.945 1 97.19 77 LYS A CA 1
ATOM 623 C C . LYS A 1 77 ? -8.5 19.016 -10.43 1 97.19 77 LYS A C 1
ATOM 625 O O . LYS A 1 77 ? -9.617 18.797 -10.898 1 97.19 77 LYS A O 1
ATOM 630 N N . LYS A 1 78 ? -7.441 18.984 -11.125 1 96.81 78 LYS A N 1
ATOM 631 C CA . LYS A 1 78 ? -7.48 18.703 -12.562 1 96.81 78 LYS A CA 1
ATOM 632 C C . LYS A 1 78 ? -7.992 17.281 -12.82 1 96.81 78 LYS A C 1
ATOM 634 O O . LYS A 1 78 ? -8.805 17.078 -13.727 1 96.81 78 LYS A O 1
ATOM 639 N N . TRP A 1 79 ? -7.469 16.344 -12.055 1 94.56 79 TRP A N 1
ATOM 640 C CA . TRP A 1 79 ? -7.898 14.961 -12.188 1 94.56 79 TRP A CA 1
ATOM 641 C C . TRP A 1 79 ? -9.398 14.828 -11.969 1 94.56 79 TRP A C 1
ATOM 643 O O . TRP A 1 79 ? -10.094 14.18 -12.75 1 94.56 79 TRP A O 1
ATOM 653 N N . ALA A 1 80 ? -9.859 15.453 -10.906 1 95.94 80 ALA A N 1
ATOM 654 C CA . ALA A 1 80 ? -11.273 15.375 -10.562 1 95.94 80 ALA A CA 1
ATOM 655 C C . ALA A 1 80 ? -12.141 15.969 -11.672 1 95.94 80 ALA A C 1
ATOM 657 O O . ALA A 1 80 ? -13.164 15.391 -12.047 1 95.94 80 ALA A O 1
ATOM 658 N N . GLU A 1 81 ? -11.68 17.062 -12.18 1 96.44 81 GLU A N 1
ATOM 659 C CA . GLU A 1 81 ? -12.406 17.734 -13.258 1 96.44 81 GLU A CA 1
ATOM 660 C C . GLU A 1 81 ? -12.445 16.859 -14.508 1 96.44 81 GLU A C 1
ATOM 662 O O . GLU A 1 81 ? -13.477 16.766 -15.172 1 96.44 81 GLU A O 1
ATOM 667 N N . GLU A 1 82 ? -11.359 16.266 -14.773 1 95 82 GLU A N 1
ATOM 668 C CA . GLU A 1 82 ? -11.266 15.398 -15.953 1 95 82 GLU A CA 1
ATOM 669 C C . GLU A 1 82 ? -12.18 14.18 -15.82 1 95 82 GLU A C 1
ATOM 671 O O . GLU A 1 82 ? -12.836 13.789 -16.781 1 95 82 GLU A O 1
ATOM 676 N N . LYS A 1 83 ? -12.18 13.586 -14.68 1 93.19 83 LYS A N 1
ATOM 677 C CA . LYS A 1 83 ? -13.016 12.406 -14.453 1 93.19 83 LYS A CA 1
ATOM 678 C C . LYS A 1 83 ? -14.492 12.758 -14.547 1 93.19 83 LYS A C 1
ATOM 680 O O . LYS A 1 83 ? -15.273 12.031 -15.156 1 93.19 83 LYS A O 1
ATOM 685 N N . ALA A 1 84 ? -14.797 13.883 -13.953 1 93.69 84 ALA A N 1
ATOM 686 C CA . ALA A 1 84 ? -16.188 14.328 -13.984 1 93.69 84 ALA A CA 1
ATOM 687 C C . ALA A 1 84 ? -16.625 14.664 -15.406 1 93.69 84 ALA A C 1
ATOM 689 O O . ALA A 1 84 ? -17.766 14.422 -15.789 1 93.69 84 ALA A O 1
ATOM 690 N N . ALA A 1 85 ? -15.75 15.203 -16.188 1 95.5 85 ALA A N 1
ATOM 691 C CA . ALA A 1 85 ? -16.031 15.562 -17.578 1 95.5 85 ALA A CA 1
ATOM 692 C C . ALA A 1 85 ? -16.219 14.32 -18.438 1 95.5 85 ALA A C 1
ATOM 694 O O . ALA A 1 85 ? -17.078 14.289 -19.328 1 95.5 85 ALA A O 1
ATOM 695 N N . LYS A 1 86 ? -15.422 13.32 -18.172 1 93.44 86 LYS A N 1
ATOM 696 C CA . LYS A 1 86 ? -15.469 12.078 -18.938 1 93.44 86 LYS A CA 1
ATOM 697 C C . LYS A 1 86 ? -16.703 11.258 -18.594 1 93.44 86 LYS A C 1
ATOM 699 O O . LYS A 1 86 ? -17.312 10.633 -19.469 1 93.44 86 LYS A O 1
ATOM 704 N N . ASP A 1 87 ? -17.016 11.219 -17.312 1 93.81 87 ASP A N 1
ATOM 705 C CA . ASP A 1 87 ? -18.172 10.492 -16.812 1 93.81 87 ASP A CA 1
ATOM 706 C C . ASP A 1 87 ? -18.844 11.25 -15.664 1 93.81 87 ASP A C 1
ATOM 708 O O . ASP A 1 87 ? -18.391 11.156 -14.516 1 93.81 87 ASP A O 1
ATOM 712 N N . PRO A 1 88 ? -19.938 11.867 -15.906 1 92.69 88 PRO A N 1
ATOM 713 C CA . PRO A 1 88 ? -20.594 12.664 -14.875 1 92.69 88 PRO A CA 1
ATOM 714 C C . PRO A 1 88 ? -21.031 11.836 -13.672 1 92.69 88 PRO A C 1
ATOM 716 O O . PRO A 1 88 ? -21.328 12.383 -12.609 1 92.69 88 PRO A O 1
ATOM 719 N N . HIS A 1 89 ? -21.125 10.539 -13.898 1 93.12 89 HIS A N 1
ATOM 720 C CA . HIS A 1 89 ? -21.578 9.688 -12.805 1 93.12 89 HIS A CA 1
ATOM 721 C C . HIS A 1 89 ? -20.406 8.969 -12.148 1 93.12 89 HIS A C 1
ATOM 723 O O . HIS A 1 89 ? -20.594 8.062 -11.336 1 93.12 89 HIS A O 1
ATOM 729 N N . PHE A 1 90 ? -19.219 9.391 -12.508 1 90.69 90 PHE A N 1
ATOM 730 C CA . PHE A 1 90 ? -18 8.719 -12.055 1 90.69 90 PHE A CA 1
ATOM 731 C C . PHE A 1 90 ? -17.953 8.672 -10.531 1 90.69 90 PHE A C 1
ATOM 733 O O . PHE A 1 90 ? -17.781 7.602 -9.945 1 90.69 90 PHE A O 1
ATOM 740 N N . PHE A 1 91 ? -18.141 9.727 -9.875 1 92.06 91 PHE A N 1
ATOM 741 C CA . PHE A 1 91 ? -17.969 9.82 -8.43 1 92.06 91 PHE A CA 1
ATOM 742 C C . PHE A 1 91 ? -19.188 9.227 -7.719 1 92.06 91 PHE A C 1
ATOM 744 O O . PHE A 1 91 ? -19.062 8.703 -6.609 1 92.06 91 PHE A O 1
ATOM 751 N N . GLU A 1 92 ? -20.328 9.242 -8.328 1 90.62 92 GLU A N 1
ATOM 752 C CA . GLU A 1 92 ? -21.5 8.57 -7.785 1 90.62 92 GLU A CA 1
ATOM 753 C C . GLU A 1 92 ? -21.281 7.062 -7.695 1 90.62 92 GLU A C 1
ATOM 755 O O . GLU A 1 92 ? -21.672 6.43 -6.711 1 90.62 92 GLU A O 1
ATOM 760 N N . LYS A 1 93 ? -20.703 6.582 -8.695 1 88.94 93 LYS A N 1
ATOM 761 C CA . LYS A 1 93 ? -20.406 5.152 -8.727 1 88.94 93 LYS A CA 1
ATOM 762 C C . LYS A 1 93 ? -19.406 4.77 -7.637 1 88.94 93 LYS A C 1
ATOM 764 O O . LYS A 1 93 ? -19.516 3.695 -7.039 1 88.94 93 LYS A O 1
ATOM 769 N N . LEU A 1 94 ? -18.5 5.641 -7.359 1 87.19 94 LEU A N 1
ATOM 770 C CA . LEU A 1 94 ? -17.5 5.379 -6.336 1 87.19 94 LEU A CA 1
ATOM 771 C C . LEU A 1 94 ? -18.125 5.348 -4.949 1 87.19 94 LEU A C 1
ATOM 773 O O . LEU A 1 94 ? -17.625 4.66 -4.055 1 87.19 94 LEU A O 1
ATOM 777 N N . GLN A 1 95 ? -19.203 6.039 -4.805 1 87.94 95 GLN A N 1
ATOM 778 C CA . GLN A 1 95 ? -19.828 6.164 -3.494 1 87.94 95 GLN A CA 1
ATOM 779 C C . GLN A 1 95 ? -20.609 4.898 -3.133 1 87.94 95 GLN A C 1
ATOM 781 O O . GLN A 1 95 ? -20.906 4.664 -1.962 1 87.94 95 GLN A O 1
ATOM 786 N N . ILE A 1 96 ? -20.984 4.164 -4.098 1 85.31 96 ILE A N 1
ATOM 787 C CA . ILE A 1 96 ? -21.797 2.977 -3.861 1 85.31 96 ILE A CA 1
ATOM 788 C C . ILE A 1 96 ? -21 1.95 -3.064 1 85.31 96 ILE A C 1
ATOM 790 O O . ILE A 1 96 ? -21.547 1.247 -2.213 1 85.31 96 ILE A O 1
ATOM 794 N N . GLY A 1 97 ? -19.734 1.836 -3.248 1 86.5 97 GLY A N 1
ATOM 795 C CA . GLY A 1 97 ? -18.859 0.882 -2.57 1 86.5 97 GLY A CA 1
ATOM 796 C C . GLY A 1 97 ? -17.797 0.292 -3.475 1 86.5 97 GLY A C 1
ATOM 797 O O . GLY A 1 97 ? -17.547 0.809 -4.566 1 86.5 97 GLY A O 1
ATOM 798 N N . GLN A 1 98 ? -17.109 -0.638 -2.93 1 88.19 98 GLN A N 1
ATOM 799 C CA . GLN A 1 98 ? -16.078 -1.29 -3.719 1 88.19 98 GLN A CA 1
ATOM 800 C C . GLN A 1 98 ? -16.328 -2.793 -3.822 1 88.19 98 GLN A C 1
ATOM 802 O O . GLN A 1 98 ? -16.812 -3.414 -2.875 1 88.19 98 GLN A O 1
ATOM 807 N N . ASN A 1 99 ? -16.031 -3.309 -4.949 1 92.12 99 ASN A N 1
ATOM 808 C CA . ASN A 1 99 ? -16.094 -4.746 -5.203 1 92.12 99 ASN A CA 1
ATOM 809 C C . ASN A 1 99 ? -14.938 -5.211 -6.082 1 92.12 99 ASN A C 1
ATOM 811 O O . ASN A 1 99 ? -15.156 -5.703 -7.191 1 92.12 99 ASN A O 1
ATOM 815 N N . PRO A 1 100 ? -13.75 -5.109 -5.547 1 96.44 100 PRO A N 1
ATOM 816 C CA . PRO A 1 100 ? -12.57 -5.473 -6.34 1 96.44 100 PRO A CA 1
ATOM 817 C C . PRO A 1 100 ? -12.469 -6.977 -6.586 1 96.44 100 PRO A C 1
ATOM 819 O O . PRO A 1 100 ? -12.812 -7.773 -5.715 1 96.44 100 PRO A O 1
ATOM 822 N N . ASP A 1 101 ? -11.922 -7.332 -7.734 1 96.94 101 ASP A N 1
ATOM 823 C CA . ASP A 1 101 ? -11.656 -8.734 -8.055 1 96.94 101 ASP A CA 1
ATOM 824 C C . ASP A 1 101 ? -10.258 -9.141 -7.594 1 96.94 101 ASP A C 1
ATOM 826 O O . ASP A 1 101 ? -9.969 -10.328 -7.453 1 96.94 101 ASP A O 1
ATOM 830 N N . TYR A 1 102 ? -9.438 -8.086 -7.301 1 98.12 102 TYR A N 1
ATOM 831 C CA . TYR A 1 102 ? -8.031 -8.383 -7.039 1 98.12 102 TYR A CA 1
ATOM 832 C C . TYR A 1 102 ? -7.59 -7.816 -5.699 1 98.12 102 TYR A C 1
ATOM 834 O O . TYR A 1 102 ? -7.988 -6.707 -5.328 1 98.12 102 TYR A O 1
ATOM 842 N N . LEU A 1 103 ? -6.816 -8.555 -4.957 1 98.69 103 LEU A N 1
ATOM 843 C CA . LEU A 1 103 ? -5.906 -8.023 -3.949 1 98.69 103 LEU A CA 1
ATOM 844 C C . LEU A 1 103 ? -4.473 -8.016 -4.461 1 98.69 103 LEU A C 1
ATOM 846 O O . LEU A 1 103 ? -3.953 -9.055 -4.879 1 98.69 103 LEU A O 1
ATOM 850 N N . TRP A 1 104 ? -3.908 -6.848 -4.488 1 98.44 104 TRP A N 1
ATOM 851 C CA . TRP A 1 104 ? -2.523 -6.68 -4.918 1 98.44 104 TRP A CA 1
ATOM 852 C C . TRP A 1 104 ? -1.613 -6.41 -3.725 1 98.44 104 TRP A C 1
ATOM 854 O O . TRP A 1 104 ? -1.801 -5.43 -3.002 1 98.44 104 TRP A O 1
ATOM 864 N N . ILE A 1 105 ? -0.648 -7.262 -3.516 1 98.75 105 ILE A N 1
ATOM 865 C CA . ILE A 1 105 ? 0.394 -7.059 -2.516 1 98.75 105 ILE A CA 1
ATOM 866 C C . ILE A 1 105 ? 1.742 -6.867 -3.207 1 98.75 105 ILE A C 1
ATOM 868 O O . ILE A 1 105 ? 2.279 -7.801 -3.803 1 98.75 105 ILE A O 1
ATOM 872 N N . GLY A 1 106 ? 2.281 -5.668 -3.141 1 98.44 106 GLY A N 1
ATOM 873 C CA . GLY A 1 106 ? 3.525 -5.348 -3.824 1 98.44 106 GLY A CA 1
ATOM 874 C C . GLY A 1 106 ? 4.488 -4.551 -2.965 1 98.44 106 GLY A C 1
ATOM 875 O O . GLY A 1 106 ? 4.234 -4.328 -1.779 1 98.44 106 GLY A O 1
ATOM 876 N N . CYS A 1 107 ? 5.57 -4.219 -3.598 1 98.31 107 CYS A N 1
ATOM 877 C CA . CYS A 1 107 ? 6.574 -3.412 -2.914 1 98.31 107 CYS A CA 1
ATOM 878 C C . CYS A 1 107 ? 6.156 -1.946 -2.869 1 98.31 107 CYS A C 1
ATOM 880 O O . CYS A 1 107 ? 5.488 -1.46 -3.785 1 98.31 107 CYS A O 1
ATOM 882 N N . SER A 1 108 ? 6.578 -1.215 -1.869 1 98.25 108 SER A N 1
ATOM 883 C CA . SER A 1 108 ? 6.312 0.212 -1.718 1 98.25 108 SER A CA 1
ATOM 884 C C . SER A 1 108 ? 7.02 1.023 -2.801 1 98.25 108 SER A C 1
ATOM 886 O O . SER A 1 108 ? 6.742 2.213 -2.971 1 98.25 108 SER A O 1
ATOM 888 N N . ASP A 1 109 ? 7.832 0.442 -3.619 1 97.25 109 ASP A N 1
ATOM 889 C CA . ASP A 1 109 ? 8.664 1.092 -4.629 1 97.25 109 ASP A CA 1
ATOM 890 C C . ASP A 1 109 ? 7.84 2.061 -5.473 1 97.25 109 ASP A C 1
ATOM 892 O O . ASP A 1 109 ? 6.77 1.705 -5.973 1 97.25 109 ASP A O 1
ATOM 896 N N . SER A 1 110 ? 8.328 3.242 -5.617 1 96.25 110 SER A N 1
ATOM 897 C CA . SER A 1 110 ? 7.605 4.332 -6.262 1 96.25 110 SER A CA 1
ATOM 898 C C . SER A 1 110 ? 7.488 4.109 -7.766 1 96.25 110 SER A C 1
ATOM 900 O O . SER A 1 110 ? 6.699 4.781 -8.438 1 96.25 110 SER A O 1
ATOM 902 N N . ARG A 1 111 ? 8.227 3.266 -8.312 1 93.94 111 ARG A N 1
ATOM 903 C CA . ARG A 1 111 ? 8.32 3.104 -9.758 1 93.94 111 ARG A CA 1
ATOM 904 C C . ARG A 1 111 ? 7.328 2.059 -10.258 1 93.94 111 ARG A C 1
ATOM 906 O O . ARG A 1 111 ? 7.234 1.812 -11.461 1 93.94 111 ARG A O 1
ATOM 913 N N . ILE A 1 112 ? 6.527 1.472 -9.328 1 92.38 112 ILE A N 1
ATOM 914 C CA . ILE A 1 112 ? 5.582 0.433 -9.719 1 92.38 112 ILE A CA 1
ATOM 915 C C . ILE A 1 112 ? 4.156 0.898 -9.438 1 92.38 112 ILE A C 1
ATOM 917 O O . ILE A 1 112 ? 3.553 0.493 -8.445 1 92.38 112 ILE A O 1
ATOM 921 N N . PRO A 1 113 ? 3.602 1.627 -10.32 1 89.62 113 PRO A N 1
ATOM 922 C CA . PRO A 1 113 ? 2.186 1.97 -10.156 1 89.62 113 PRO A CA 1
ATOM 923 C C . PRO A 1 113 ? 1.254 0.808 -10.492 1 89.62 113 PRO A C 1
ATOM 925 O O . PRO A 1 113 ? 0.849 0.655 -11.648 1 89.62 113 PRO A O 1
ATOM 928 N N . ALA A 1 114 ? 0.815 0.117 -9.508 1 91.25 114 ALA A N 1
ATOM 929 C CA . ALA A 1 114 ? 0.106 -1.151 -9.656 1 91.25 114 ALA A CA 1
ATOM 930 C C . ALA A 1 114 ? -1.082 -1.007 -10.602 1 91.25 114 ALA A C 1
ATOM 932 O O . ALA A 1 114 ? -1.241 -1.8 -11.531 1 91.25 114 ALA A O 1
ATOM 933 N N . GLU A 1 115 ? -1.852 -0.008 -10.43 1 90.81 115 GLU A N 1
ATOM 934 C CA . GLU A 1 115 ? -3.074 0.151 -11.211 1 90.81 115 GLU A CA 1
ATOM 935 C C . GLU A 1 115 ? -2.76 0.49 -12.664 1 90.81 115 GLU A C 1
ATOM 937 O O . GLU A 1 115 ? -3.432 0.008 -13.578 1 90.81 115 GLU A O 1
ATOM 942 N N . GLN A 1 116 ? -1.744 1.202 -12.891 1 89.25 116 GLN A N 1
ATOM 943 C CA . GLN A 1 116 ? -1.368 1.571 -14.25 1 89.25 116 GLN A CA 1
ATOM 944 C C . GLN A 1 116 ? -0.794 0.377 -15.008 1 89.25 116 GLN A C 1
ATOM 946 O O . GLN A 1 116 ? -1.171 0.121 -16.156 1 89.25 116 GLN A O 1
ATOM 951 N N . ILE A 1 117 ? 0.078 -0.34 -14.352 1 92.94 117 ILE A N 1
ATOM 952 C CA . ILE A 1 117 ? 0.782 -1.421 -15.039 1 92.94 117 ILE A CA 1
ATOM 953 C C . ILE A 1 117 ? -0.187 -2.564 -15.328 1 92.94 117 ILE A C 1
ATOM 955 O O . ILE A 1 117 ? 0.01 -3.328 -16.281 1 92.94 117 ILE A O 1
ATOM 959 N N . THR A 1 118 ? -1.244 -2.631 -14.531 1 94.88 118 THR A N 1
ATOM 960 C CA . THR A 1 118 ? -2.201 -3.719 -14.703 1 94.88 118 THR A CA 1
ATOM 961 C C . THR A 1 118 ? -3.383 -3.27 -15.562 1 94.88 118 THR A C 1
ATOM 963 O O . THR A 1 118 ? -4.176 -4.094 -16.016 1 94.88 118 THR A O 1
ATOM 966 N N . GLY A 1 119 ? -3.559 -1.99 -15.703 1 91.88 119 GLY A N 1
ATOM 967 C CA . GLY A 1 119 ? -4.664 -1.459 -16.484 1 91.88 119 GLY A CA 1
ATOM 968 C C . GLY A 1 119 ? -6.008 -1.605 -15.789 1 91.88 119 GLY A C 1
ATOM 969 O O . GLY A 1 119 ? -7.051 -1.595 -16.438 1 91.88 119 GLY A O 1
ATOM 970 N N . LEU A 1 120 ? -5.969 -1.809 -14.5 1 91.38 120 LEU A N 1
ATOM 971 C CA . LEU A 1 120 ? -7.203 -1.95 -13.734 1 91.38 120 LEU A CA 1
ATOM 972 C C . LEU A 1 120 ? -7.785 -0.584 -13.383 1 91.38 120 LEU A C 1
ATOM 974 O O . LEU A 1 120 ? -7.043 0.352 -13.078 1 91.38 120 LEU A O 1
ATOM 978 N N . ASP A 1 121 ? -9.031 -0.46 -13.383 1 87.12 121 ASP A N 1
ATOM 979 C CA . ASP A 1 121 ? -9.734 0.774 -13.047 1 87.12 121 ASP A CA 1
ATOM 980 C C . ASP A 1 121 ? -9.906 0.91 -11.539 1 87.12 121 ASP A C 1
ATOM 982 O O . ASP A 1 121 ? -9.805 -0.076 -10.805 1 87.12 121 ASP A O 1
ATOM 986 N N . PRO A 1 122 ? -10.188 2.18 -11.125 1 88.12 122 PRO A N 1
ATOM 987 C CA . PRO A 1 122 ? -10.523 2.348 -9.703 1 88.12 122 PRO A CA 1
ATOM 988 C C . PRO A 1 122 ? -11.672 1.444 -9.258 1 88.12 122 PRO A C 1
ATOM 990 O O . PRO A 1 122 ? -12.68 1.338 -9.961 1 88.12 122 PRO A O 1
ATOM 993 N N . GLY A 1 123 ? -11.469 0.719 -8.211 1 91.44 123 GLY A N 1
ATOM 994 C CA . GLY A 1 123 ? -12.492 -0.169 -7.691 1 91.44 123 GLY A CA 1
ATOM 995 C C . GLY A 1 123 ? -12.234 -1.631 -8 1 91.44 123 GLY A C 1
ATOM 996 O O . GLY A 1 123 ? -12.875 -2.516 -7.43 1 91.44 123 GLY A O 1
ATOM 997 N N . GLU A 1 124 ? -11.156 -1.91 -8.727 1 94.06 124 GLU A N 1
ATOM 998 C CA . GLU A 1 124 ? -10.977 -3.279 -9.195 1 94.06 124 GLU A CA 1
ATOM 999 C C . GLU A 1 124 ? -9.875 -3.99 -8.414 1 94.06 124 GLU A C 1
ATOM 1001 O O . GLU A 1 124 ? -9.781 -5.219 -8.445 1 94.06 124 GLU A O 1
ATOM 1006 N N . ALA A 1 125 ? -9.055 -3.18 -7.723 1 96.5 125 ALA A N 1
ATOM 1007 C CA . ALA A 1 125 ? -7.965 -3.822 -6.996 1 96.5 125 ALA A CA 1
ATOM 1008 C C . ALA A 1 125 ? -7.805 -3.223 -5.602 1 96.5 125 ALA A C 1
ATOM 1010 O O . ALA A 1 125 ? -7.66 -2.006 -5.457 1 96.5 125 ALA A O 1
ATOM 1011 N N . PHE A 1 126 ? -7.996 -4.078 -4.609 1 98.12 126 PHE A N 1
ATOM 1012 C CA . PHE A 1 126 ? -7.594 -3.777 -3.24 1 98.12 126 PHE A CA 1
ATOM 1013 C C . PHE A 1 126 ? -6.082 -3.885 -3.084 1 98.12 126 PHE A C 1
ATOM 1015 O O . PHE A 1 126 ? -5.469 -4.844 -3.561 1 98.12 126 PHE A O 1
ATOM 1022 N N . ILE A 1 127 ? -5.332 -2.826 -2.439 1 98.19 127 ILE A N 1
ATOM 1023 C CA . ILE A 1 127 ? -3.887 -2.729 -2.611 1 98.19 127 ILE A CA 1
ATOM 1024 C C . ILE A 1 127 ? -3.207 -2.68 -1.243 1 98.19 127 ILE A C 1
ATOM 1026 O O . ILE A 1 127 ? -3.652 -1.957 -0.348 1 98.19 127 ILE A O 1
ATOM 1030 N N . HIS A 1 128 ? -2.227 -3.449 -1.055 1 98.69 128 HIS A N 1
ATOM 1031 C CA . HIS A 1 128 ? -1.282 -3.393 0.056 1 98.69 128 HIS A CA 1
ATOM 1032 C C . HIS A 1 128 ? 0.157 -3.346 -0.445 1 98.69 128 HIS A C 1
ATOM 1034 O O . HIS A 1 128 ? 0.556 -4.164 -1.277 1 98.69 128 HIS A O 1
ATOM 1040 N N . ARG A 1 129 ? 0.918 -2.381 0.011 1 98.31 129 ARG A N 1
ATOM 1041 C CA . ARG A 1 129 ? 2.311 -2.246 -0.409 1 98.31 129 ARG A CA 1
ATOM 1042 C C . ARG A 1 129 ? 3.227 -2.035 0.792 1 98.31 129 ARG A C 1
ATOM 1044 O O . ARG A 1 129 ? 2.914 -1.25 1.688 1 98.31 129 ARG A O 1
ATOM 1051 N N . ASN A 1 130 ? 4.273 -2.768 0.833 1 98.56 130 ASN A N 1
ATOM 1052 C CA . ASN A 1 130 ? 5.309 -2.646 1.854 1 98.56 130 ASN A CA 1
ATOM 1053 C C . ASN A 1 130 ? 6.699 -2.902 1.275 1 98.56 130 ASN A C 1
ATOM 1055 O O . ASN A 1 130 ? 6.867 -2.961 0.056 1 98.56 130 ASN A O 1
ATOM 1059 N N . ILE A 1 131 ? 7.738 -2.928 2.201 1 98.12 131 ILE A N 1
ATOM 1060 C CA . ILE A 1 131 ? 9.102 -3.17 1.731 1 98.12 131 ILE A CA 1
ATOM 1061 C C . ILE A 1 131 ? 9.234 -4.617 1.261 1 98.12 131 ILE A C 1
ATOM 1063 O O . ILE A 1 131 ? 9.125 -5.547 2.061 1 98.12 131 ILE A O 1
ATOM 1067 N N . ALA A 1 132 ? 9.375 -4.797 -0.048 1 98.38 132 ALA A N 1
ATOM 1068 C CA . ALA A 1 132 ? 9.719 -6.082 -0.65 1 98.38 132 ALA A CA 1
ATOM 1069 C C . ALA A 1 132 ? 8.516 -7.023 -0.67 1 98.38 132 ALA A C 1
ATOM 1071 O O . ALA A 1 132 ? 8.68 -8.242 -0.656 1 98.38 132 ALA A O 1
ATOM 1072 N N . ASN A 1 133 ? 7.309 -6.488 -0.562 1 98.62 133 ASN A N 1
ATOM 1073 C CA . ASN A 1 133 ? 6.074 -7.25 -0.738 1 98.62 133 ASN A CA 1
ATOM 1074 C C . ASN A 1 133 ? 6.02 -8.453 0.201 1 98.62 133 ASN A C 1
ATOM 1076 O O . ASN A 1 133 ? 5.754 -9.578 -0.233 1 98.62 133 ASN A O 1
ATOM 1080 N N . LEU A 1 134 ? 6.242 -8.25 1.455 1 98.69 134 LEU A N 1
ATOM 1081 C CA . LEU A 1 134 ? 6.305 -9.352 2.41 1 98.69 134 LEU A CA 1
ATOM 1082 C C . LEU A 1 134 ? 4.926 -9.648 2.992 1 98.69 134 LEU A C 1
ATOM 1084 O O . LEU A 1 134 ? 4.113 -8.734 3.166 1 98.69 134 LEU A O 1
ATOM 1088 N N . VAL A 1 135 ? 4.668 -10.906 3.23 1 98.38 135 VAL A N 1
ATOM 1089 C CA . VAL A 1 135 ? 3.494 -11.414 3.939 1 98.38 135 VAL A CA 1
ATOM 1090 C C . VAL A 1 135 ? 3.938 -12.266 5.125 1 98.38 135 VAL A C 1
ATOM 1092 O O . VAL A 1 135 ? 3.938 -13.5 5.043 1 98.38 135 VAL A O 1
ATOM 1095 N N . CYS A 1 136 ? 4.199 -11.602 6.203 1 95.62 136 CYS A N 1
ATOM 1096 C CA . CYS A 1 136 ? 4.652 -12.289 7.406 1 95.62 136 CYS A CA 1
ATOM 1097 C C . CYS A 1 136 ? 3.469 -12.766 8.242 1 95.62 136 CYS A C 1
ATOM 1099 O O . CYS A 1 136 ? 2.52 -12.008 8.469 1 95.62 136 CYS A O 1
ATOM 1101 N N . ASN A 1 137 ? 3.486 -13.898 8.758 1 90.19 137 ASN A N 1
ATOM 1102 C CA . ASN A 1 137 ? 2.365 -14.531 9.445 1 90.19 137 ASN A CA 1
ATOM 1103 C C . ASN A 1 137 ? 1.995 -13.781 10.719 1 90.19 137 ASN A C 1
ATOM 1105 O O . ASN A 1 137 ? 0.843 -13.812 11.156 1 90.19 137 ASN A O 1
ATOM 1109 N N . THR A 1 138 ? 2.904 -13.133 11.32 1 91.62 138 THR A N 1
ATOM 1110 C CA . THR A 1 138 ? 2.648 -12.469 12.594 1 91.62 138 THR A CA 1
ATOM 1111 C C . THR A 1 138 ? 2.363 -10.984 12.383 1 91.62 138 THR A C 1
ATOM 1113 O O . THR A 1 138 ? 2.176 -10.242 13.344 1 91.62 138 THR A O 1
ATOM 1116 N N . ASP A 1 139 ? 2.4 -10.586 11.172 1 96.44 139 ASP A N 1
ATOM 1117 C CA . ASP A 1 139 ? 2.154 -9.195 10.828 1 96.44 139 ASP A CA 1
ATOM 1118 C C . ASP A 1 139 ? 0.657 -8.914 10.695 1 96.44 139 ASP A C 1
ATOM 1120 O O . ASP A 1 139 ? 0.056 -9.195 9.656 1 96.44 139 ASP A O 1
ATOM 1124 N N . LEU A 1 140 ? 0.11 -8.25 11.656 1 96.44 140 LEU A N 1
ATOM 1125 C CA . LEU A 1 140 ? -1.324 -7.98 11.68 1 96.44 140 LEU A CA 1
ATOM 1126 C C . LEU A 1 140 ? -1.712 -7.02 10.562 1 96.44 140 LEU A C 1
ATOM 1128 O O . LEU A 1 140 ? -2.844 -7.051 10.07 1 96.44 140 LEU A O 1
ATOM 1132 N N . ASN A 1 141 ? -0.801 -6.18 10.164 1 98.19 141 ASN A N 1
ATOM 1133 C CA . ASN A 1 141 ? -1.027 -5.227 9.086 1 98.19 141 ASN A CA 1
ATOM 1134 C C . ASN A 1 141 ? -1.461 -5.926 7.801 1 98.19 141 ASN A C 1
ATOM 1136 O O . ASN A 1 141 ? -2.609 -5.797 7.371 1 98.19 141 ASN A O 1
ATOM 1140 N N . VAL A 1 142 ? -0.708 -6.82 7.289 1 98.44 142 VAL A N 1
ATOM 1141 C CA . VAL A 1 142 ? -1.018 -7.504 6.035 1 98.44 142 VAL A CA 1
ATOM 1142 C C . VAL A 1 142 ? -2.098 -8.555 6.273 1 98.44 142 VAL A C 1
ATOM 1144 O O . VAL A 1 142 ? -2.943 -8.789 5.406 1 98.44 142 VAL A O 1
ATOM 1147 N N . MET A 1 143 ? -2.162 -9.172 7.449 1 97.81 143 MET A N 1
ATOM 1148 C CA . MET A 1 143 ? -3.156 -10.195 7.73 1 97.81 143 MET A CA 1
ATOM 1149 C C . MET A 1 143 ? -4.562 -9.609 7.746 1 97.81 143 MET A C 1
ATOM 1151 O O . MET A 1 143 ? -5.516 -10.242 7.293 1 97.81 143 MET A O 1
ATOM 1155 N N . SER A 1 144 ? -4.629 -8.414 8.273 1 97.62 144 SER A N 1
ATOM 1156 C CA . SER A 1 144 ? -5.926 -7.742 8.281 1 97.62 144 SER A CA 1
ATOM 1157 C C . SER A 1 144 ? -6.383 -7.402 6.863 1 97.62 144 SER A C 1
ATOM 1159 O O . SER A 1 144 ? -7.566 -7.512 6.543 1 97.62 144 SER A O 1
ATOM 1161 N N . VAL A 1 145 ? -5.457 -7 6.039 1 98.44 145 VAL A N 1
ATOM 1162 C CA . VAL A 1 145 ? -5.754 -6.684 4.648 1 98.44 145 VAL A CA 1
ATOM 1163 C C . VAL A 1 145 ? -6.262 -7.93 3.928 1 98.44 145 VAL A C 1
ATOM 1165 O O . VAL A 1 145 ? -7.297 -7.887 3.258 1 98.44 145 VAL A O 1
ATOM 1168 N N . ILE A 1 146 ? -5.57 -9.031 4.109 1 98.38 146 ILE A N 1
ATOM 1169 C CA . ILE A 1 146 ? -5.934 -10.281 3.453 1 98.38 146 ILE A CA 1
ATOM 1170 C C . ILE A 1 146 ? -7.301 -10.742 3.947 1 98.38 146 ILE A C 1
ATOM 1172 O O . ILE A 1 146 ? -8.172 -11.102 3.148 1 98.38 146 ILE A O 1
ATOM 1176 N N . ASN A 1 147 ? -7.52 -10.703 5.219 1 97.25 147 ASN A N 1
ATOM 1177 C CA . ASN A 1 147 ? -8.789 -11.141 5.801 1 97.25 147 ASN A CA 1
ATOM 1178 C C . ASN A 1 147 ? -9.961 -10.32 5.266 1 97.25 147 ASN A C 1
ATOM 1180 O O . ASN A 1 147 ? -10.969 -10.883 4.848 1 97.25 147 ASN A O 1
ATOM 1184 N N . TYR A 1 148 ? -9.773 -9.055 5.273 1 97.31 148 TYR A N 1
ATOM 1185 C CA . TYR A 1 148 ? -10.836 -8.18 4.785 1 97.31 148 TYR A CA 1
ATOM 1186 C C . TYR A 1 148 ? -11.094 -8.414 3.305 1 97.31 148 TYR A C 1
ATOM 1188 O O . TYR A 1 148 ? -12.25 -8.492 2.877 1 97.31 148 TYR A O 1
ATOM 1196 N N . ALA A 1 149 ? -10.07 -8.5 2.529 1 98 149 ALA A N 1
ATOM 1197 C CA . ALA A 1 149 ? -10.18 -8.688 1.085 1 98 149 ALA A CA 1
ATOM 1198 C C . ALA A 1 149 ? -10.914 -9.984 0.754 1 98 149 ALA A C 1
ATOM 1200 O O . ALA A 1 149 ? -11.758 -10.016 -0.149 1 98 149 ALA A O 1
ATOM 1201 N N . VAL A 1 150 ? -10.648 -11.023 1.489 1 97.75 150 VAL A N 1
ATOM 1202 C CA . VAL A 1 150 ? -11.164 -12.352 1.171 1 97.75 150 VAL A CA 1
ATOM 1203 C C . VAL A 1 150 ? -12.562 -12.516 1.75 1 97.75 150 VAL A C 1
ATOM 1205 O O . VAL A 1 150 ? -13.5 -12.891 1.034 1 97.75 150 VAL A O 1
ATOM 1208 N N . ARG A 1 151 ? -12.75 -12.102 2.986 1 95.25 151 ARG A N 1
ATOM 1209 C CA . ARG A 1 151 ? -13.992 -12.414 3.682 1 95.25 151 ARG A CA 1
ATOM 1210 C C . ARG A 1 151 ? -15.047 -11.352 3.422 1 95.25 151 ARG A C 1
ATOM 1212 O O . ARG A 1 151 ? -16.25 -11.648 3.383 1 95.25 151 ARG A O 1
ATOM 1219 N N . HIS A 1 152 ? -14.609 -10.18 3.248 1 93.56 152 HIS A N 1
ATOM 1220 C CA . HIS A 1 152 ? -15.578 -9.102 3.137 1 93.56 152 HIS A CA 1
ATOM 1221 C C . HIS A 1 152 ? -15.734 -8.648 1.688 1 93.56 152 HIS A C 1
ATOM 1223 O O . HIS A 1 152 ? -16.859 -8.453 1.214 1 93.56 152 HIS A O 1
ATOM 1229 N N . LEU A 1 153 ? -14.656 -8.492 1.007 1 95.88 153 LEU A N 1
ATOM 1230 C CA . LEU A 1 153 ? -14.734 -8 -0.363 1 95.88 153 LEU A CA 1
ATOM 1231 C C . LEU A 1 153 ? -14.852 -9.148 -1.354 1 95.88 153 LEU A C 1
ATOM 1233 O O . LEU A 1 153 ? -15.227 -8.945 -2.51 1 95.88 153 LEU A O 1
ATOM 1237 N N . ARG A 1 154 ? -14.477 -10.367 -0.959 1 96.5 154 ARG A N 1
ATOM 1238 C CA . ARG A 1 154 ? -14.602 -11.594 -1.738 1 96.5 154 ARG A CA 1
ATOM 1239 C C . ARG A 1 154 ? -13.836 -11.492 -3.049 1 96.5 154 ARG A C 1
ATOM 1241 O O . ARG A 1 154 ? -14.367 -11.789 -4.117 1 96.5 154 ARG A O 1
ATOM 1248 N N . VAL A 1 155 ? -12.617 -11.086 -2.949 1 97.88 155 VAL A N 1
ATOM 1249 C CA . VAL A 1 155 ? -11.758 -10.984 -4.121 1 97.88 155 VAL A CA 1
ATOM 1250 C C . VAL A 1 155 ? -11.578 -12.367 -4.75 1 97.88 155 VAL A C 1
ATOM 1252 O O . VAL A 1 155 ? -11.672 -13.383 -4.062 1 97.88 155 VAL A O 1
ATOM 1255 N N . LYS A 1 156 ? -11.258 -12.375 -6.023 1 97.88 156 LYS A N 1
ATOM 1256 C CA . LYS A 1 156 ? -11.125 -13.617 -6.773 1 97.88 156 LYS A CA 1
ATOM 1257 C C . LYS A 1 156 ? -9.656 -13.984 -6.969 1 97.88 156 LYS A C 1
ATOM 1259 O O . LYS A 1 156 ? -9.328 -15.148 -7.207 1 97.88 156 LYS A O 1
ATOM 1264 N N . HIS A 1 157 ? -8.836 -12.922 -7.016 1 98.06 157 HIS A N 1
ATOM 1265 C CA . HIS A 1 157 ? -7.402 -13.094 -7.211 1 98.06 157 HIS A CA 1
ATOM 1266 C C . HIS A 1 157 ? -6.605 -12.383 -6.121 1 98.06 157 HIS A C 1
ATOM 1268 O O . HIS A 1 157 ? -6.945 -11.266 -5.727 1 98.06 157 HIS A O 1
ATOM 1274 N N . ILE A 1 158 ? -5.617 -13.062 -5.586 1 98.62 158 ILE A N 1
ATOM 1275 C CA . ILE A 1 158 ? -4.609 -12.422 -4.75 1 98.62 158 ILE A CA 1
ATOM 1276 C C . ILE A 1 158 ? -3.248 -12.492 -5.438 1 98.62 158 ILE A C 1
ATOM 1278 O O . ILE A 1 158 ? -2.766 -13.578 -5.766 1 98.62 158 ILE A O 1
ATOM 1282 N N . VAL A 1 159 ? -2.674 -11.328 -5.613 1 98.5 159 VAL A N 1
ATOM 1283 C CA . VAL A 1 159 ? -1.413 -11.242 -6.344 1 98.5 159 VAL A CA 1
ATOM 1284 C C . VAL A 1 159 ? -0.307 -10.758 -5.414 1 98.5 159 VAL A C 1
ATOM 1286 O O . VAL A 1 159 ? -0.457 -9.727 -4.746 1 98.5 159 VAL A O 1
ATOM 1289 N N . VAL A 1 160 ? 0.725 -11.523 -5.316 1 98.81 160 VAL A N 1
ATOM 1290 C CA . VAL A 1 160 ? 1.983 -11.016 -4.777 1 98.81 160 VAL A CA 1
ATOM 1291 C C . VAL A 1 160 ? 2.916 -10.633 -5.922 1 98.81 160 VAL A C 1
ATOM 1293 O O . VAL A 1 160 ? 3.283 -11.477 -6.742 1 98.81 160 VAL A O 1
ATOM 1296 N N . CYS A 1 161 ? 3.246 -9.383 -5.977 1 98.69 161 CYS A N 1
ATOM 1297 C CA . CYS A 1 161 ? 4.07 -8.93 -7.09 1 98.69 161 CYS A CA 1
ATOM 1298 C C . CYS A 1 161 ? 5.395 -8.359 -6.59 1 98.69 161 CYS A C 1
ATOM 1300 O O . CYS A 1 161 ? 5.422 -7.297 -5.973 1 98.69 161 CYS A O 1
ATOM 1302 N N . GLY A 1 162 ? 6.457 -9.07 -6.855 1 98.5 162 GLY A N 1
ATOM 1303 C CA . GLY A 1 162 ? 7.789 -8.523 -6.652 1 98.5 162 GLY A CA 1
ATOM 1304 C C . GLY A 1 162 ? 8.32 -7.773 -7.859 1 98.5 162 GLY A C 1
ATOM 1305 O O . GLY A 1 162 ? 7.59 -7.547 -8.828 1 98.5 162 GLY A O 1
ATOM 1306 N N . HIS A 1 163 ? 9.516 -7.332 -7.754 1 98.06 163 HIS A N 1
ATOM 1307 C CA . HIS A 1 163 ? 10.164 -6.684 -8.883 1 98.06 163 HIS A CA 1
ATOM 1308 C C . HIS A 1 163 ? 11.672 -6.891 -8.844 1 98.06 163 HIS A C 1
ATOM 1310 O O . HIS A 1 163 ? 12.273 -6.895 -7.766 1 98.06 163 HIS A O 1
ATOM 1316 N N . TYR A 1 164 ? 12.203 -7.102 -9.969 1 96.88 164 TYR A N 1
ATOM 1317 C CA . TYR A 1 164 ? 13.656 -7.164 -10.047 1 96.88 164 TYR A CA 1
ATOM 1318 C C . TYR A 1 164 ? 14.281 -5.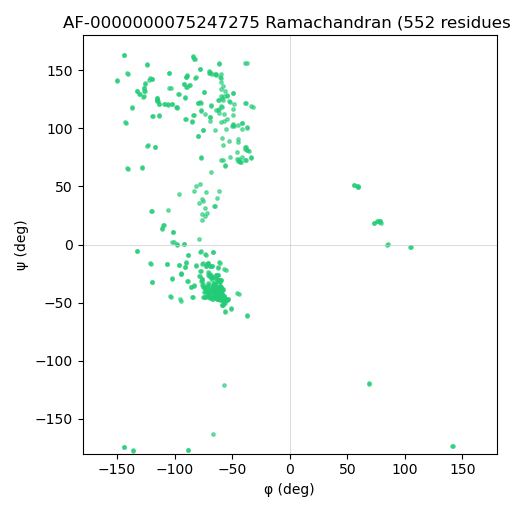824 -9.672 1 96.88 164 TYR A C 1
ATOM 1320 O O . TYR A 1 164 ? 13.68 -4.77 -9.891 1 96.88 164 TYR A O 1
ATOM 1328 N N . GLY A 1 165 ? 15.445 -5.875 -9.062 1 94.38 165 GLY A N 1
ATOM 1329 C CA . GLY A 1 165 ? 16.078 -4.652 -8.602 1 94.38 165 GLY A CA 1
ATOM 1330 C C . GLY A 1 165 ? 15.484 -4.113 -7.316 1 94.38 165 GLY A C 1
ATOM 1331 O O . GLY A 1 165 ? 15.641 -2.934 -7 1 94.38 165 GLY A O 1
ATOM 1332 N N . CYS A 1 166 ? 14.836 -4.922 -6.605 1 96.25 166 CYS A N 1
ATOM 1333 C CA . CYS A 1 166 ? 14.211 -4.504 -5.355 1 96.25 166 CYS A CA 1
ATOM 1334 C C . CYS A 1 166 ? 15.266 -4.172 -4.305 1 96.25 166 CYS A C 1
ATOM 1336 O O . CYS A 1 166 ? 16.016 -5.051 -3.875 1 96.25 166 CYS A O 1
ATOM 1338 N N . GLY A 1 167 ? 15.281 -2.961 -3.824 1 93.38 167 GLY A N 1
ATOM 1339 C CA . GLY A 1 167 ? 16.234 -2.529 -2.816 1 93.38 167 GLY A CA 1
ATOM 1340 C C . GLY A 1 167 ? 16.125 -3.309 -1.52 1 93.38 167 GLY A C 1
ATOM 1341 O O . GLY A 1 167 ? 17.141 -3.562 -0.856 1 93.38 167 GLY A O 1
ATOM 1342 N N . GLY A 1 168 ? 14.93 -3.688 -1.105 1 94.94 168 GLY A N 1
ATOM 1343 C CA . GLY A 1 168 ? 14.742 -4.484 0.098 1 94.94 168 GLY A CA 1
ATOM 1344 C C . GLY A 1 168 ? 15.414 -5.844 0.024 1 94.94 168 GLY A C 1
ATOM 1345 O O . GLY A 1 168 ? 16.094 -6.262 0.967 1 94.94 168 GLY A O 1
ATOM 1346 N N . VAL A 1 169 ? 15.25 -6.5 -1.089 1 96.5 169 VAL A N 1
ATOM 1347 C CA . VAL A 1 169 ? 15.867 -7.809 -1.276 1 96.5 169 VAL A CA 1
ATOM 1348 C C . VAL A 1 169 ? 17.391 -7.664 -1.317 1 96.5 169 VAL A C 1
ATOM 1350 O O . VAL A 1 169 ? 18.109 -8.461 -0.717 1 96.5 169 VAL A O 1
ATOM 1353 N N . LYS A 1 170 ? 17.828 -6.602 -1.969 1 93.25 170 LYS A N 1
ATOM 1354 C CA . LYS A 1 170 ? 19.266 -6.344 -2.023 1 93.25 170 LYS A CA 1
ATOM 1355 C C . LYS A 1 170 ? 19.828 -6.07 -0.633 1 93.25 170 LYS A C 1
ATOM 1357 O O . LYS A 1 170 ? 20.891 -6.586 -0.274 1 93.25 170 LYS A O 1
ATOM 1362 N N . ALA A 1 171 ? 19.125 -5.285 0.061 1 92.12 171 ALA A N 1
ATOM 1363 C CA . ALA A 1 171 ? 19.547 -4.945 1.417 1 92.12 171 ALA A CA 1
ATOM 1364 C C . ALA A 1 171 ? 19.625 -6.191 2.295 1 92.12 171 ALA A C 1
ATOM 1366 O O . ALA A 1 171 ? 20.5 -6.289 3.164 1 92.12 171 ALA A O 1
ATOM 1367 N N . ALA A 1 172 ? 18.766 -7.09 2.111 1 92.75 172 ALA A N 1
ATOM 1368 C CA . ALA A 1 172 ? 18.75 -8.328 2.895 1 92.75 172 ALA A CA 1
ATOM 1369 C C . ALA A 1 172 ? 20 -9.156 2.641 1 92.75 172 ALA A C 1
ATOM 1371 O O . ALA A 1 172 ? 20.422 -9.938 3.5 1 92.75 172 ALA A O 1
ATOM 1372 N N . LEU A 1 173 ? 20.594 -9 1.481 1 90.06 173 LEU A N 1
ATOM 1373 C CA . LEU A 1 173 ? 21.781 -9.758 1.128 1 90.06 173 LEU A CA 1
ATOM 1374 C C . LEU A 1 173 ? 23.047 -9.031 1.584 1 90.06 173 LEU A C 1
ATOM 1376 O O . LEU A 1 173 ? 24.141 -9.594 1.542 1 90.06 173 LEU A O 1
ATOM 1380 N N . THR A 1 174 ? 22.844 -7.82 2.02 1 85.94 174 THR A N 1
ATOM 1381 C CA . THR A 1 174 ? 23.984 -7.004 2.43 1 85.94 174 THR A CA 1
ATOM 1382 C C . THR A 1 174 ? 24.266 -7.18 3.918 1 85.94 174 THR A C 1
ATOM 1384 O O . THR A 1 174 ? 23.375 -7 4.75 1 85.94 174 THR A O 1
ATOM 1387 N N . PRO A 1 175 ? 25.484 -7.512 4.234 1 86.56 175 PRO A N 1
ATOM 1388 C CA . PRO A 1 175 ? 25.844 -7.656 5.648 1 86.56 175 PRO A CA 1
ATOM 1389 C C . PRO A 1 175 ? 26.047 -6.312 6.348 1 86.56 175 PRO A C 1
ATOM 1391 O O . PRO A 1 175 ? 27.188 -5.898 6.57 1 86.56 175 PRO A O 1
ATOM 1394 N N . ALA A 1 176 ? 25.031 -5.625 6.641 1 86.88 176 ALA A N 1
ATOM 1395 C CA . ALA A 1 176 ? 25.094 -4.312 7.285 1 86.88 176 ALA A CA 1
ATOM 1396 C C . ALA A 1 176 ? 23.984 -4.164 8.328 1 86.88 176 ALA A C 1
ATOM 1398 O O . ALA A 1 176 ? 22.938 -4.812 8.227 1 86.88 176 ALA A O 1
ATOM 1399 N N . ASP A 1 177 ? 24.359 -3.432 9.328 1 87.81 177 ASP A N 1
ATOM 1400 C CA . ASP A 1 177 ? 23.344 -3.061 10.305 1 87.81 177 ASP A CA 1
ATOM 1401 C C . ASP A 1 177 ? 22.453 -1.946 9.773 1 87.81 177 ASP A C 1
ATOM 1403 O O . ASP A 1 177 ? 22.891 -0.803 9.633 1 87.81 177 ASP A O 1
ATOM 1407 N N . LEU A 1 178 ? 21.234 -2.324 9.617 1 89.25 178 LEU A N 1
ATOM 1408 C CA . LEU A 1 178 ? 20.312 -1.375 9.023 1 89.25 178 LEU A CA 1
ATOM 1409 C C . LEU A 1 178 ? 19.281 -0.895 10.055 1 89.25 178 LEU A C 1
ATOM 1411 O O . LEU A 1 178 ? 18.219 -0.403 9.688 1 89.25 178 LEU A O 1
ATOM 1415 N N . GLY A 1 179 ? 19.578 -1.18 11.32 1 91.94 179 GLY A N 1
ATOM 1416 C CA . GLY A 1 179 ? 18.75 -0.676 12.414 1 91.94 179 GLY A CA 1
ATOM 1417 C C . GLY A 1 179 ? 17.375 -1.306 12.461 1 91.94 179 GLY A C 1
ATOM 1418 O O . GLY A 1 179 ? 17.25 -2.531 12.477 1 91.94 179 GLY A O 1
ATOM 1419 N N . LEU A 1 180 ? 16.406 -0.486 12.336 1 90.81 180 LEU A N 1
ATOM 1420 C CA . LEU A 1 180 ? 15.016 -0.903 12.477 1 90.81 180 LEU A CA 1
ATOM 1421 C C . LEU A 1 180 ? 14.609 -1.827 11.336 1 90.81 180 LEU A C 1
ATOM 1423 O O . LEU A 1 180 ? 13.656 -2.604 11.469 1 90.81 180 LEU A O 1
ATOM 1427 N N . LEU A 1 181 ? 15.359 -1.804 10.289 1 93.5 181 LEU A N 1
ATOM 1428 C CA . LEU A 1 181 ? 15.016 -2.6 9.117 1 93.5 181 LEU A CA 1
ATOM 1429 C C . LEU A 1 181 ? 15.461 -4.047 9.289 1 93.5 181 LEU A C 1
ATOM 1431 O O . LEU A 1 181 ? 15 -4.934 8.57 1 93.5 181 LEU A O 1
ATOM 1435 N N . ASN A 1 182 ? 16.359 -4.281 10.203 1 93.69 182 ASN A N 1
ATOM 1436 C CA . ASN A 1 182 ? 16.969 -5.598 10.344 1 93.69 182 ASN A CA 1
ATOM 1437 C C . ASN A 1 182 ? 15.922 -6.68 10.586 1 93.69 182 ASN A C 1
ATOM 1439 O O . ASN A 1 182 ? 15.867 -7.668 9.852 1 93.69 182 ASN A O 1
ATOM 1443 N N . PRO A 1 183 ? 15.094 -6.426 11.547 1 94.19 183 PRO A N 1
ATOM 1444 C CA . PRO A 1 183 ? 14.125 -7.496 11.789 1 94.19 183 PRO A CA 1
ATOM 1445 C C . PRO A 1 183 ? 13.156 -7.695 10.625 1 94.19 183 PRO A C 1
ATOM 1447 O O . PRO A 1 183 ? 12.711 -8.82 10.375 1 94.19 183 PRO A O 1
ATOM 1450 N N . TRP A 1 184 ? 12.82 -6.699 9.953 1 96.25 184 TRP A N 1
ATOM 1451 C CA . TRP A 1 184 ? 11.945 -6.812 8.789 1 96.25 184 TRP A CA 1
ATOM 1452 C C . TRP A 1 184 ? 12.625 -7.602 7.676 1 96.25 184 TRP A C 1
ATOM 1454 O O . TRP A 1 184 ? 12.039 -8.539 7.121 1 96.25 184 TRP A O 1
ATOM 1464 N N . LEU A 1 185 ? 13.867 -7.293 7.414 1 95.56 185 LEU A N 1
ATOM 1465 C CA . LEU A 1 185 ? 14.617 -7.887 6.312 1 95.56 185 LEU A CA 1
ATOM 1466 C C . LEU A 1 185 ? 15.039 -9.312 6.652 1 95.56 185 LEU A C 1
ATOM 1468 O O . LEU A 1 185 ? 15.414 -10.086 5.762 1 95.56 185 LEU A O 1
ATOM 1472 N N . ARG A 1 186 ? 14.984 -9.672 7.906 1 95.31 186 ARG A N 1
ATOM 1473 C CA . ARG A 1 186 ? 15.273 -11.039 8.32 1 95.31 186 ARG A CA 1
ATOM 1474 C C . ARG A 1 186 ? 14.328 -12.031 7.656 1 95.31 186 ARG A C 1
ATOM 1476 O O . ARG A 1 186 ? 14.711 -13.164 7.355 1 95.31 186 ARG A O 1
ATOM 1483 N N . ASN A 1 187 ? 13.148 -11.555 7.406 1 96.69 187 ASN A N 1
ATOM 1484 C CA . ASN A 1 187 ? 12.172 -12.414 6.742 1 96.69 187 ASN A CA 1
ATOM 1485 C C . ASN A 1 187 ? 12.648 -12.828 5.348 1 96.69 187 ASN A C 1
ATOM 1487 O O . ASN A 1 187 ? 12.375 -13.945 4.902 1 96.69 187 ASN A O 1
ATOM 1491 N N . ILE A 1 188 ? 13.312 -11.961 4.645 1 97.44 188 ILE A N 1
ATOM 1492 C CA . ILE A 1 188 ? 13.875 -12.273 3.334 1 97.44 188 ILE A CA 1
ATOM 1493 C C . ILE A 1 188 ? 15.094 -13.18 3.494 1 97.44 188 ILE A C 1
ATOM 1495 O O . ILE A 1 188 ? 15.297 -14.094 2.695 1 97.44 188 ILE A O 1
ATOM 1499 N N . ARG A 1 189 ? 15.875 -12.906 4.496 1 96.38 189 ARG A N 1
ATOM 1500 C CA . ARG A 1 189 ? 17.031 -13.758 4.793 1 96.38 189 ARG A CA 1
ATOM 1501 C C . ARG A 1 189 ? 16.578 -15.18 5.098 1 96.38 189 ARG A C 1
ATOM 1503 O O . ARG A 1 189 ? 17.281 -16.141 4.762 1 96.38 189 ARG A O 1
ATOM 1510 N N . ASP A 1 190 ? 15.477 -15.312 5.75 1 97 190 ASP A N 1
ATOM 1511 C CA . ASP A 1 190 ? 14.93 -16.641 6.02 1 97 190 ASP A CA 1
ATOM 1512 C C . ASP A 1 190 ? 14.562 -17.359 4.723 1 97 190 ASP A C 1
ATOM 1514 O O . ASP A 1 190 ? 14.695 -18.578 4.621 1 97 190 ASP A O 1
ATOM 1518 N N . VAL A 1 191 ? 14.055 -16.641 3.742 1 97.62 191 VAL A N 1
ATOM 1519 C CA . VAL A 1 191 ? 13.797 -17.219 2.436 1 97.62 191 VAL A CA 1
ATOM 1520 C C . VAL A 1 191 ? 15.094 -17.734 1.825 1 97.62 191 VAL A C 1
ATOM 1522 O O . VAL A 1 191 ? 15.141 -18.828 1.266 1 97.62 191 VAL A O 1
ATOM 1525 N N . TYR A 1 192 ? 16.109 -16.891 1.936 1 96.44 192 TYR A N 1
ATOM 1526 C CA . TYR A 1 192 ? 17.422 -17.328 1.46 1 96.44 192 TYR A CA 1
ATOM 1527 C C . TYR A 1 192 ? 17.828 -18.641 2.121 1 96.44 192 TYR A C 1
ATOM 1529 O O . TYR A 1 192 ? 18.25 -19.578 1.444 1 96.44 192 TYR A O 1
ATOM 1537 N N . ARG A 1 193 ? 17.688 -18.688 3.422 1 96.19 193 ARG A N 1
ATOM 1538 C CA . ARG A 1 193 ? 18.062 -19.875 4.188 1 96.19 193 ARG A CA 1
ATOM 1539 C C . ARG A 1 193 ? 17.281 -21.109 3.715 1 96.19 193 ARG A C 1
ATOM 1541 O O . ARG A 1 193 ? 17.859 -22.188 3.566 1 96.19 193 ARG A O 1
ATOM 1548 N N . LEU A 1 194 ? 16.031 -20.969 3.477 1 96.81 194 LEU A N 1
ATOM 1549 C CA . LEU A 1 194 ? 15.148 -22.047 3.049 1 96.81 194 LEU A CA 1
ATOM 1550 C C . LEU A 1 194 ? 15.586 -22.594 1.689 1 96.81 194 LEU A C 1
ATOM 1552 O O . LEU A 1 194 ? 15.406 -23.781 1.405 1 96.81 194 LEU A O 1
ATOM 1556 N N . HIS A 1 195 ? 16.156 -21.703 0.88 1 97.88 195 HIS A N 1
ATOM 1557 C CA . HIS A 1 195 ? 16.531 -22.094 -0.474 1 97.88 195 HIS A CA 1
ATOM 1558 C C . HIS A 1 195 ? 18.031 -21.938 -0.696 1 97.88 195 HIS A C 1
ATOM 1560 O O . HIS A 1 195 ? 18.469 -21.594 -1.794 1 97.88 195 HIS A O 1
ATOM 1566 N N . GLU A 1 196 ? 18.75 -22.062 0.289 1 96.69 196 GLU A N 1
ATOM 1567 C CA . GLU A 1 196 ? 20.172 -21.781 0.322 1 96.69 196 GLU A CA 1
ATOM 1568 C C . GLU A 1 196 ? 20.922 -22.594 -0.732 1 96.69 196 GLU A C 1
ATOM 1570 O O . GLU A 1 196 ? 21.766 -22.047 -1.452 1 96.69 196 GLU A O 1
ATOM 1575 N N . VAL A 1 197 ? 20.656 -23.906 -0.862 1 97.75 197 VAL A N 1
ATOM 1576 C CA . VAL A 1 197 ? 21.359 -24.781 -1.781 1 97.75 197 VAL A CA 1
ATOM 1577 C C . VAL A 1 197 ? 21.188 -24.297 -3.215 1 97.75 197 VAL A C 1
ATOM 1579 O O . VAL A 1 197 ? 22.156 -24.188 -3.969 1 97.75 197 VAL A O 1
ATOM 1582 N N . GLU A 1 198 ? 19.906 -23.984 -3.523 1 97.5 198 GLU A N 1
ATOM 1583 C CA . GLU A 1 198 ? 19.609 -23.5 -4.867 1 97.5 198 GLU A CA 1
ATOM 1584 C C . GLU A 1 198 ? 20.297 -22.156 -5.133 1 97.5 198 GLU A C 1
ATOM 1586 O O . GLU A 1 198 ? 20.906 -21.969 -6.188 1 97.5 198 GLU A O 1
ATOM 1591 N N . LEU A 1 199 ? 20.297 -21.25 -4.203 1 97.06 199 LEU A N 1
ATOM 1592 C CA . LEU A 1 199 ? 20.812 -19.906 -4.387 1 97.06 199 LEU A CA 1
ATOM 1593 C C . LEU A 1 199 ? 22.344 -19.906 -4.398 1 97.06 199 LEU A C 1
ATOM 1595 O O . LEU A 1 199 ? 22.953 -19.188 -5.195 1 97.06 199 LEU A O 1
ATOM 1599 N N . ASP A 1 200 ? 22.906 -20.719 -3.617 1 95.38 200 ASP A N 1
ATOM 1600 C CA . ASP A 1 200 ? 24.359 -20.797 -3.551 1 95.38 200 ASP A CA 1
ATOM 1601 C C . ASP A 1 200 ? 24.922 -21.422 -4.816 1 95.38 200 ASP A C 1
ATOM 1603 O O . ASP A 1 200 ? 26.109 -21.219 -5.141 1 95.38 200 ASP A O 1
ATOM 1607 N N . ALA A 1 201 ? 24.188 -22.219 -5.473 1 97.38 201 ALA A N 1
ATOM 1608 C CA . ALA A 1 201 ? 24.641 -22.891 -6.691 1 97.38 201 ALA A CA 1
ATOM 1609 C C . ALA A 1 201 ? 24.734 -21.891 -7.852 1 97.38 201 ALA A C 1
ATOM 1611 O O . ALA A 1 201 ? 25.375 -22.188 -8.867 1 97.38 201 ALA A O 1
ATOM 1612 N N . LEU A 1 202 ? 24.062 -20.734 -7.645 1 96.25 202 LEU A N 1
ATOM 1613 C CA . LEU A 1 202 ? 24.109 -19.703 -8.68 1 96.25 202 LEU A CA 1
ATOM 1614 C C . LEU A 1 202 ? 25.375 -18.859 -8.539 1 96.25 202 LEU A C 1
ATOM 1616 O O . LEU A 1 202 ? 25.484 -18.047 -7.609 1 96.25 202 LEU A O 1
ATOM 1620 N N . GLU A 1 203 ? 26.297 -18.953 -9.453 1 94 203 GLU A N 1
ATOM 1621 C CA . GLU A 1 203 ? 27.594 -18.281 -9.375 1 94 203 GLU A CA 1
ATOM 1622 C C . GLU A 1 203 ? 27.453 -16.797 -9.688 1 94 203 GLU A C 1
ATOM 1624 O O . GLU A 1 203 ? 28.141 -15.961 -9.094 1 94 203 GLU A O 1
ATOM 1629 N N . ASP A 1 204 ? 26.547 -16.516 -10.586 1 95.5 204 ASP A N 1
ATOM 1630 C CA . ASP A 1 204 ? 26.297 -15.125 -10.953 1 95.5 204 ASP A CA 1
ATOM 1631 C C . ASP A 1 204 ? 25.469 -14.414 -9.883 1 95.5 204 ASP A C 1
ATOM 1633 O O . ASP A 1 204 ? 24.312 -14.789 -9.641 1 95.5 204 ASP A O 1
ATOM 1637 N N . GLU A 1 205 ? 25.984 -13.336 -9.328 1 92.75 205 GLU A N 1
ATOM 1638 C CA . GLU A 1 205 ? 25.344 -12.625 -8.234 1 92.75 205 GLU A CA 1
ATOM 1639 C C . GLU A 1 205 ? 24.031 -11.977 -8.688 1 92.75 205 GLU A C 1
ATOM 1641 O O . GLU A 1 205 ? 23.062 -11.93 -7.926 1 92.75 205 GLU A O 1
ATOM 1646 N N . SER A 1 206 ? 24.047 -11.492 -9.844 1 94.19 206 SER A N 1
ATOM 1647 C CA . SER A 1 206 ? 22.828 -10.867 -10.367 1 94.19 206 SER A CA 1
ATOM 1648 C C . SER A 1 206 ? 21.703 -11.883 -10.539 1 94.19 206 SER A C 1
ATOM 1650 O O . SER A 1 206 ? 20.547 -11.586 -10.25 1 94.19 206 SER A O 1
ATOM 1652 N N . LYS A 1 207 ? 22.062 -13.031 -11.055 1 96.19 207 LYS A N 1
ATOM 1653 C CA . LYS A 1 207 ? 21.078 -14.102 -11.211 1 96.19 207 LYS A CA 1
ATOM 1654 C C . LYS A 1 207 ? 20.578 -14.594 -9.852 1 96.19 207 LYS A C 1
ATOM 1656 O O . LYS A 1 207 ? 19.406 -14.938 -9.703 1 96.19 207 LYS A O 1
ATOM 1661 N N . ARG A 1 208 ? 21.516 -14.672 -8.906 1 95.88 208 ARG A N 1
ATOM 1662 C CA . ARG A 1 208 ? 21.141 -15.062 -7.547 1 95.88 208 ARG A CA 1
ATOM 1663 C C . ARG A 1 208 ? 20.156 -14.07 -6.945 1 95.88 208 ARG A C 1
ATOM 1665 O O . ARG A 1 208 ? 19.172 -14.477 -6.32 1 95.88 208 ARG A O 1
ATOM 1672 N N . TYR A 1 209 ? 20.438 -12.852 -7.18 1 95.62 209 TYR A N 1
ATOM 1673 C CA . TYR A 1 209 ? 19.562 -11.781 -6.703 1 95.62 209 TYR A CA 1
ATOM 1674 C C . TYR A 1 209 ? 18.172 -11.883 -7.344 1 95.62 209 TYR A C 1
ATOM 1676 O O . TYR A 1 209 ? 17.156 -11.836 -6.648 1 95.62 209 TYR A O 1
ATOM 1684 N N . ASP A 1 210 ? 18.141 -12.062 -8.586 1 97.38 210 ASP A N 1
ATOM 1685 C CA . ASP A 1 210 ? 16.891 -12.188 -9.312 1 97.38 210 ASP A CA 1
ATOM 1686 C C . ASP A 1 210 ? 16.094 -13.398 -8.836 1 97.38 210 ASP A C 1
ATOM 1688 O O . ASP A 1 210 ? 14.875 -13.32 -8.648 1 97.38 210 A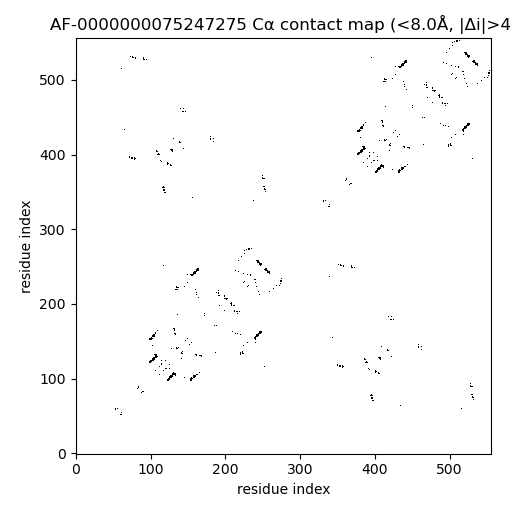SP A O 1
ATOM 1692 N N . ARG A 1 211 ? 16.812 -14.453 -8.703 1 98.19 211 ARG A N 1
ATOM 1693 C CA . ARG A 1 211 ? 16.156 -15.672 -8.25 1 98.19 211 ARG A CA 1
ATOM 1694 C C . ARG A 1 211 ? 15.594 -15.5 -6.84 1 98.19 211 ARG A C 1
ATOM 1696 O O . ARG A 1 211 ? 14.523 -16.016 -6.52 1 98.19 211 ARG A O 1
ATOM 1703 N N . LEU A 1 212 ? 16.297 -14.805 -5.969 1 98.38 212 LEU A N 1
ATOM 1704 C CA . LEU A 1 212 ? 15.812 -14.555 -4.613 1 98.38 212 LEU A CA 1
ATOM 1705 C C . LEU A 1 212 ? 14.539 -13.719 -4.641 1 98.38 212 LEU A C 1
ATOM 1707 O O . LEU A 1 212 ? 13.641 -13.922 -3.826 1 98.38 212 LEU A O 1
ATOM 1711 N N . VAL A 1 213 ? 14.469 -12.758 -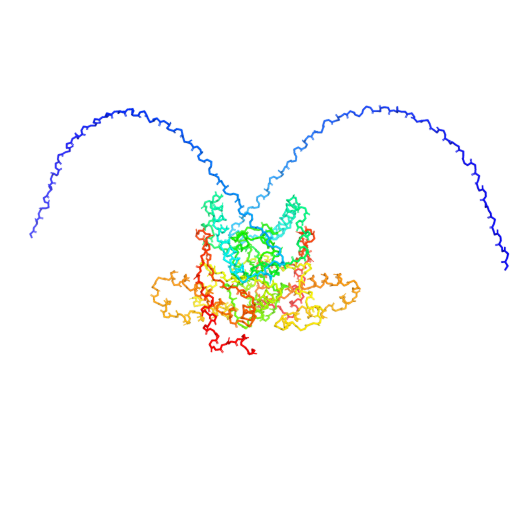5.543 1 98.62 213 VAL A N 1
ATOM 1712 C CA . VAL A 1 213 ? 13.258 -11.977 -5.727 1 98.62 213 VAL A CA 1
ATOM 1713 C C . VAL A 1 213 ? 12.086 -12.906 -6.039 1 98.62 213 VAL A C 1
ATOM 1715 O O . VAL A 1 213 ? 11.016 -12.797 -5.43 1 98.62 213 VAL A O 1
ATOM 1718 N N . GLU A 1 214 ? 12.266 -13.805 -6.93 1 98.69 214 GLU A N 1
ATOM 1719 C CA . GLU A 1 214 ? 11.227 -14.75 -7.336 1 98.69 214 GLU A CA 1
ATOM 1720 C C . GLU A 1 214 ? 10.836 -15.664 -6.18 1 98.69 214 GLU A C 1
ATOM 1722 O O . GLU A 1 214 ? 9.648 -15.891 -5.926 1 98.69 214 GLU A O 1
ATOM 1727 N N . LEU A 1 215 ? 11.867 -16.188 -5.496 1 98.56 215 LEU A N 1
ATOM 1728 C CA . LEU A 1 215 ? 11.617 -17.094 -4.379 1 98.56 215 LEU A CA 1
ATOM 1729 C C . LEU A 1 215 ? 10.891 -16.375 -3.248 1 98.56 215 LEU A C 1
ATOM 1731 O O . LEU A 1 215 ? 10.055 -16.969 -2.566 1 98.56 215 LEU A O 1
ATOM 1735 N N . ASN A 1 216 ? 11.289 -15.125 -3.045 1 98.62 216 ASN A N 1
ATOM 1736 C CA . ASN A 1 216 ? 10.578 -14.328 -2.051 1 98.62 216 ASN A CA 1
ATOM 1737 C C . ASN A 1 216 ? 9.094 -14.227 -2.375 1 98.62 216 ASN A C 1
ATOM 1739 O O . ASN A 1 216 ? 8.242 -14.391 -1.494 1 98.62 216 ASN A O 1
ATOM 1743 N N . VAL A 1 217 ? 8.758 -13.992 -3.621 1 98.75 217 VAL A N 1
ATOM 1744 C CA . VAL A 1 217 ? 7.371 -13.93 -4.062 1 98.75 217 VAL A CA 1
ATOM 1745 C C . VAL A 1 217 ? 6.688 -15.273 -3.809 1 98.75 217 VAL A C 1
ATOM 1747 O O . VAL A 1 217 ? 5.59 -15.32 -3.252 1 98.75 217 VAL A O 1
ATOM 1750 N N . ILE A 1 218 ? 7.301 -16.344 -4.156 1 98.38 218 ILE A N 1
ATOM 1751 C CA . ILE A 1 218 ? 6.746 -17.688 -4.031 1 98.38 218 ILE A CA 1
ATOM 1752 C C . ILE A 1 218 ? 6.441 -17.984 -2.566 1 98.38 218 ILE A C 1
ATOM 1754 O O . ILE A 1 218 ? 5.352 -18.453 -2.234 1 98.38 218 ILE A O 1
ATOM 1758 N N . GLU A 1 219 ? 7.375 -17.688 -1.691 1 98 219 GLU A N 1
ATOM 1759 C CA . GLU A 1 219 ? 7.199 -17.969 -0.272 1 98 219 GLU A CA 1
ATOM 1760 C C . GLU A 1 219 ? 6.086 -17.125 0.33 1 98 219 GLU A C 1
ATOM 1762 O O . GLU A 1 219 ? 5.363 -17.578 1.221 1 98 219 GLU A O 1
ATOM 1767 N N . GLN A 1 220 ? 6.004 -15.859 -0.109 1 98.44 220 GLN A N 1
ATOM 1768 C CA . GLN A 1 220 ? 4.914 -15.031 0.384 1 98.44 220 GLN A CA 1
ATOM 1769 C C . GLN A 1 220 ? 3.562 -15.555 -0.089 1 98.44 220 GLN A C 1
ATOM 1771 O O . GLN A 1 220 ? 2.58 -15.516 0.655 1 98.44 220 GLN A O 1
ATOM 1776 N N . CYS A 1 221 ? 3.486 -16.031 -1.327 1 98.19 221 CYS A N 1
ATOM 1777 C CA . CYS A 1 221 ? 2.27 -16.672 -1.809 1 98.19 221 CYS A CA 1
ATOM 1778 C C . CYS A 1 221 ? 1.889 -17.859 -0.922 1 98.19 221 CYS A C 1
ATOM 1780 O O . CYS A 1 221 ? 0.721 -18.016 -0.564 1 98.19 221 CYS A O 1
ATOM 1782 N N . ARG A 1 222 ? 2.84 -18.625 -0.589 1 96.94 222 ARG A N 1
ATOM 1783 C CA . ARG A 1 222 ? 2.596 -19.781 0.284 1 96.94 222 ARG A CA 1
ATOM 1784 C C . ARG A 1 222 ? 2.023 -19.328 1.625 1 96.94 222 ARG A C 1
ATOM 1786 O O . ARG A 1 222 ? 1.135 -19.984 2.176 1 96.94 222 ARG A O 1
ATOM 1793 N N . ASN A 1 223 ? 2.588 -18.281 2.168 1 97.12 223 ASN A N 1
ATOM 1794 C CA . ASN A 1 223 ? 2.104 -17.75 3.434 1 97.12 223 ASN A CA 1
ATOM 1795 C C . ASN A 1 223 ? 0.636 -17.344 3.344 1 97.12 223 ASN A C 1
ATOM 1797 O O . ASN A 1 223 ? -0.117 -17.484 4.309 1 97.12 223 ASN A O 1
ATOM 1801 N N . ILE A 1 224 ? 0.279 -16.781 2.215 1 98.06 224 ILE A N 1
ATOM 1802 C CA . ILE A 1 224 ? -1.105 -16.375 2.002 1 98.06 224 ILE A CA 1
ATOM 1803 C C . ILE A 1 224 ? -2.004 -17.609 1.936 1 98.06 224 ILE A C 1
ATOM 1805 O O . ILE A 1 224 ? -3.061 -17.656 2.57 1 98.06 224 ILE A O 1
ATOM 1809 N N . ILE A 1 225 ? -1.61 -18.594 1.196 1 96.25 225 ILE A N 1
ATOM 1810 C CA . ILE A 1 225 ? -2.404 -19.797 0.977 1 96.25 225 ILE A CA 1
ATOM 1811 C C . ILE A 1 225 ? -2.627 -20.516 2.305 1 96.25 225 ILE A C 1
ATOM 1813 O O . ILE A 1 225 ? -3.678 -21.125 2.52 1 96.25 225 ILE A O 1
ATOM 1817 N N . LYS A 1 226 ? -1.74 -20.344 3.271 1 93.94 226 LYS A N 1
ATOM 1818 C CA . LYS A 1 226 ? -1.797 -20.984 4.578 1 93.94 226 LYS A CA 1
ATOM 1819 C C . LYS A 1 226 ? -2.902 -20.375 5.441 1 93.94 226 LYS A C 1
ATOM 1821 O O . LYS A 1 226 ? -3.336 -20.984 6.422 1 93.94 226 LYS A O 1
ATOM 1826 N N . THR A 1 227 ? -3.332 -19.234 5.094 1 93.69 227 THR A N 1
ATOM 1827 C CA . THR A 1 227 ? -4.285 -18.547 5.961 1 93.69 227 THR A CA 1
ATOM 1828 C C . THR A 1 227 ? -5.637 -19.266 5.945 1 93.69 227 THR A C 1
ATOM 1830 O O . THR A 1 227 ? -6.055 -19.797 4.914 1 93.69 227 THR A O 1
ATOM 1833 N N . ALA A 1 228 ? -6.344 -19.203 7.051 1 92.31 228 ALA A N 1
ATOM 1834 C CA . ALA A 1 228 ? -7.664 -19.812 7.172 1 92.31 228 ALA A CA 1
ATOM 1835 C C . ALA A 1 228 ? -8.656 -19.156 6.207 1 92.31 228 ALA A C 1
ATOM 1837 O O . ALA A 1 228 ? -9.477 -19.859 5.598 1 92.31 228 ALA A O 1
ATOM 1838 N N . ALA A 1 229 ? -8.555 -17.906 6.082 1 94 229 ALA A N 1
ATOM 1839 C CA . ALA A 1 229 ? -9.477 -17.156 5.23 1 94 229 ALA A CA 1
ATOM 1840 C C . ALA A 1 229 ? -9.414 -17.656 3.789 1 94 229 ALA A C 1
ATOM 1842 O O . ALA A 1 229 ? -10.445 -17.906 3.164 1 94 229 ALA A O 1
ATOM 1843 N N . VAL A 1 230 ? -8.25 -17.891 3.287 1 95.88 230 VAL A N 1
ATOM 1844 C CA . VAL A 1 230 ? -8.062 -18.281 1.894 1 95.88 230 VAL A CA 1
ATOM 1845 C C . VAL A 1 230 ? -8.477 -19.734 1.706 1 95.88 230 VAL A C 1
ATOM 1847 O O . VAL A 1 230 ? -9.211 -20.062 0.771 1 95.88 230 VAL A O 1
ATOM 1850 N N . GLN A 1 231 ? -8.086 -20.594 2.559 1 94.38 231 GLN A N 1
ATOM 1851 C CA . GLN A 1 231 ? -8.398 -22.016 2.438 1 94.38 231 GLN A CA 1
ATOM 1852 C C . GLN A 1 231 ? -9.906 -22.25 2.49 1 94.38 231 GLN A C 1
ATOM 1854 O O . GLN A 1 231 ? -10.453 -22.953 1.639 1 94.38 231 GLN A O 1
ATOM 1859 N N . LYS A 1 232 ? -10.57 -21.625 3.453 1 93.81 232 LYS A N 1
ATOM 1860 C CA . LYS A 1 232 ? -12 -21.844 3.645 1 93.81 232 LYS A CA 1
ATOM 1861 C C . LYS A 1 232 ? -12.805 -21.266 2.49 1 93.81 232 LYS A C 1
ATOM 1863 O O . LYS A 1 232 ? -13.711 -21.906 1.963 1 93.81 232 LYS A O 1
ATOM 1868 N N . THR A 1 233 ? -12.438 -20.094 2.154 1 94.38 233 THR A N 1
ATOM 1869 C CA . THR A 1 233 ? -13.18 -19.438 1.08 1 94.38 233 THR A CA 1
ATOM 1870 C C . THR A 1 233 ? -12.977 -20.172 -0.242 1 94.38 233 THR A C 1
ATOM 1872 O O . THR A 1 233 ? -13.906 -20.312 -1.031 1 94.38 233 THR A O 1
ATOM 1875 N N . PHE A 1 234 ? -11.797 -20.641 -0.499 1 93.69 234 PHE A N 1
ATOM 1876 C CA . PHE A 1 234 ? -11.531 -21.406 -1.715 1 93.69 234 PHE A CA 1
ATOM 1877 C C . PHE A 1 234 ? -12.352 -22.688 -1.744 1 93.69 234 PHE A C 1
ATOM 1879 O O . PHE A 1 234 ? -12.898 -23.062 -2.787 1 93.69 234 PHE A O 1
ATOM 1886 N N . SER A 1 235 ? -12.383 -23.328 -0.68 1 91.5 235 SER A N 1
ATOM 1887 C CA . SER A 1 235 ? -13.133 -24.578 -0.587 1 91.5 235 SER A CA 1
ATOM 1888 C C . SER A 1 235 ? -14.617 -24.344 -0.872 1 91.5 235 SER A C 1
ATOM 1890 O O . SER A 1 235 ? -15.281 -25.203 -1.462 1 91.5 235 SER A O 1
ATOM 1892 N N . GLU A 1 236 ? -15.055 -23.203 -0.498 1 91.31 236 GLU A N 1
ATOM 1893 C CA . GLU A 1 236 ? -16.469 -22.891 -0.62 1 91.31 236 GLU A CA 1
ATOM 1894 C C . GLU A 1 236 ? -16.812 -22.359 -2.008 1 91.31 236 GLU A C 1
ATOM 1896 O O . GLU A 1 236 ? -17.859 -22.672 -2.572 1 91.31 236 GLU A O 1
ATOM 1901 N N . ASN A 1 237 ? -15.906 -21.594 -2.57 1 91.75 237 ASN A N 1
ATOM 1902 C CA . ASN A 1 237 ? -16.312 -20.781 -3.719 1 91.75 237 ASN A CA 1
ATOM 1903 C C . ASN A 1 237 ? -15.477 -21.109 -4.953 1 91.75 237 ASN A C 1
ATOM 1905 O O . ASN A 1 237 ? -15.844 -20.75 -6.07 1 91.75 237 ASN A O 1
ATOM 1909 N N . GLY A 1 238 ? -14.336 -21.797 -4.73 1 92.44 238 GLY A N 1
ATOM 1910 C CA . GLY A 1 238 ? -13.414 -22.031 -5.832 1 92.44 238 GLY A CA 1
ATOM 1911 C C . GLY A 1 238 ? -12.453 -20.875 -6.074 1 92.44 238 GLY A C 1
ATOM 1912 O O . GLY A 1 238 ? -11.727 -20.875 -7.066 1 92.44 238 GLY A O 1
ATOM 1913 N N . TYR A 1 239 ? -12.648 -19.938 -5.266 1 94.62 239 TYR A N 1
ATOM 1914 C CA . TYR A 1 239 ? -11.75 -18.781 -5.227 1 94.62 239 TYR A CA 1
ATOM 1915 C C . TYR A 1 239 ? -11.57 -18.281 -3.801 1 94.62 239 TYR A C 1
ATOM 1917 O O . TYR A 1 239 ? -12.312 -18.672 -2.9 1 94.62 239 TYR A O 1
ATOM 1925 N N . PRO A 1 240 ? -10.5 -17.453 -3.559 1 97.31 240 PRO A N 1
ATOM 1926 C CA . PRO A 1 240 ? -9.562 -16.797 -4.473 1 97.31 240 PRO A CA 1
ATOM 1927 C C . PRO A 1 240 ? -8.422 -17.719 -4.902 1 97.31 240 PRO A C 1
ATOM 1929 O O . PRO A 1 240 ? -8.125 -18.703 -4.223 1 97.31 240 PRO A O 1
ATOM 1932 N N . ILE A 1 241 ? -7.781 -17.344 -6.039 1 97.56 241 ILE A N 1
ATOM 1933 C CA . ILE A 1 241 ? -6.543 -17.969 -6.508 1 97.56 241 ILE A CA 1
ATOM 1934 C C . ILE A 1 241 ? -5.367 -17.031 -6.23 1 97.56 241 ILE A C 1
ATOM 1936 O O . ILE A 1 241 ? -5.461 -15.82 -6.445 1 97.56 241 ILE A O 1
ATOM 1940 N N . VAL A 1 242 ? -4.285 -17.609 -5.695 1 98.25 242 VAL A N 1
ATOM 1941 C CA . VAL A 1 242 ? -3.102 -16.828 -5.371 1 98.25 242 VAL A CA 1
ATOM 1942 C C . VAL A 1 242 ? -2.088 -16.922 -6.508 1 98.25 242 VAL A C 1
ATOM 1944 O O . VAL A 1 242 ? -1.761 -18.031 -6.961 1 98.25 242 VAL A O 1
ATOM 1947 N N . HIS A 1 243 ? -1.603 -15.742 -6.969 1 98.25 243 HIS A N 1
ATOM 1948 C CA . HIS A 1 243 ? -0.64 -15.648 -8.055 1 98.25 243 HIS A CA 1
ATOM 1949 C C . HIS A 1 243 ? 0.646 -14.969 -7.602 1 98.25 243 HIS A C 1
ATOM 1951 O O . HIS A 1 243 ? 0.608 -14.039 -6.797 1 98.25 243 HIS A O 1
ATOM 1957 N N . GLY A 1 244 ? 1.754 -15.445 -8.109 1 98.62 244 GLY A N 1
ATOM 1958 C CA . GLY A 1 244 ? 3.039 -14.781 -7.957 1 98.62 244 GLY A CA 1
ATOM 1959 C C . GLY A 1 244 ? 3.547 -14.156 -9.242 1 98.62 244 GLY A C 1
ATOM 1960 O O . GLY A 1 244 ? 3.707 -14.852 -10.25 1 98.62 244 GLY A O 1
ATOM 1961 N N . TRP A 1 245 ? 3.771 -12.844 -9.227 1 98.56 245 TRP A N 1
ATOM 1962 C CA . TRP A 1 245 ? 4.25 -12.117 -10.391 1 98.56 245 TRP A CA 1
ATOM 1963 C C . TRP A 1 245 ? 5.531 -11.352 -10.078 1 98.56 245 TRP A C 1
ATOM 1965 O O . TRP A 1 245 ? 5.824 -11.078 -8.914 1 98.56 245 TRP A O 1
ATOM 1975 N N . VAL A 1 246 ? 6.324 -11.109 -11.117 1 98.62 246 VAL A N 1
ATOM 1976 C CA . VAL A 1 246 ? 7.492 -10.242 -10.977 1 98.62 246 VAL A CA 1
ATOM 1977 C C . VAL A 1 246 ? 7.488 -9.188 -12.078 1 98.62 246 VAL A C 1
ATOM 1979 O O . VAL A 1 246 ? 7.301 -9.516 -13.258 1 98.62 246 VAL A O 1
ATOM 1982 N N . PHE A 1 247 ? 7.645 -7.98 -11.688 1 98 247 PHE A N 1
ATOM 1983 C CA . PHE A 1 247 ? 7.738 -6.863 -12.617 1 98 247 PHE A CA 1
ATOM 1984 C C . PHE A 1 247 ? 9.188 -6.586 -12.984 1 98 247 PHE A C 1
ATOM 1986 O O . PHE A 1 247 ? 10.078 -6.645 -12.133 1 98 247 PHE A O 1
ATOM 1993 N N . ASN A 1 248 ? 9.383 -6.328 -14.25 1 97.06 248 ASN A N 1
ATOM 1994 C CA . ASN A 1 248 ? 10.719 -6.02 -14.742 1 97.06 248 ASN A CA 1
ATOM 1995 C C . ASN A 1 248 ? 10.82 -4.578 -15.227 1 97.06 248 ASN A C 1
ATOM 1997 O O . ASN A 1 248 ? 10.156 -4.195 -16.188 1 97.06 248 ASN A O 1
ATOM 2001 N N . PHE A 1 249 ? 11.75 -3.818 -14.602 1 94.19 249 PHE A N 1
ATOM 2002 C CA . PHE A 1 249 ? 11.922 -2.414 -14.953 1 94.19 249 PHE A CA 1
ATOM 2003 C C . PHE A 1 249 ? 12.523 -2.273 -16.344 1 94.19 249 PHE A C 1
ATOM 2005 O O . PHE A 1 249 ? 12.398 -1.221 -16.984 1 94.19 249 PHE A O 1
ATOM 2012 N N . ARG A 1 250 ? 13.117 -3.268 -16.859 1 92.75 250 ARG A N 1
ATOM 2013 C CA . ARG A 1 250 ? 13.828 -3.199 -18.125 1 92.75 250 ARG A CA 1
ATOM 2014 C C . ARG A 1 250 ? 12.859 -3.068 -19.297 1 92.75 250 ARG A C 1
ATOM 2016 O O . ARG A 1 250 ? 13.156 -2.389 -20.281 1 92.75 250 ARG A O 1
ATOM 2023 N N . ASP A 1 251 ? 11.742 -3.715 -19.188 1 94.38 251 ASP A N 1
ATOM 2024 C CA . ASP A 1 251 ? 10.836 -3.715 -20.328 1 94.38 251 ASP A CA 1
ATOM 2025 C C . ASP A 1 251 ? 9.406 -3.396 -19.906 1 94.38 251 ASP A C 1
ATOM 2027 O O . ASP A 1 251 ? 8.516 -3.279 -20.734 1 94.38 251 ASP A O 1
ATOM 2031 N N . GLY A 1 252 ? 9.188 -3.297 -18.609 1 95.56 252 GLY A N 1
ATOM 2032 C CA . GLY A 1 252 ? 7.879 -2.916 -18.094 1 95.56 252 GLY A CA 1
ATOM 2033 C C . GLY A 1 252 ? 6.879 -4.055 -18.094 1 95.56 252 GLY A C 1
ATOM 2034 O O . GLY A 1 252 ? 5.672 -3.83 -17.984 1 95.56 252 GLY A O 1
ATOM 2035 N N . LEU A 1 253 ? 7.391 -5.289 -18.172 1 97.38 253 LEU A N 1
ATOM 2036 C CA . LEU A 1 253 ? 6.473 -6.414 -18.328 1 97.38 253 LEU A CA 1
ATOM 2037 C C . LEU A 1 253 ? 6.344 -7.184 -17.016 1 97.38 253 LEU A C 1
ATOM 2039 O O . LEU A 1 253 ? 7.297 -7.27 -16.25 1 97.38 253 LEU A O 1
ATOM 2043 N N . LEU A 1 254 ? 5.184 -7.723 -16.812 1 97.81 254 LEU A N 1
ATOM 2044 C CA . LEU A 1 254 ? 4.898 -8.664 -15.727 1 97.81 254 LEU A CA 1
ATOM 2045 C C . LEU A 1 254 ? 5.148 -10.102 -16.172 1 97.81 254 LEU A C 1
ATOM 2047 O O . LEU A 1 254 ? 4.805 -10.469 -17.297 1 97.81 254 LEU A O 1
ATOM 2051 N N . THR A 1 255 ? 5.758 -10.805 -15.352 1 97.69 255 THR A N 1
ATOM 2052 C CA . THR A 1 255 ? 5.957 -12.234 -15.578 1 97.69 255 THR A CA 1
ATOM 2053 C C . THR A 1 255 ? 5.219 -13.055 -14.523 1 97.69 255 THR A C 1
ATOM 2055 O O . THR A 1 255 ? 5.371 -12.805 -13.32 1 97.69 255 THR A O 1
ATOM 2058 N N . ASP A 1 256 ? 4.406 -13.953 -15 1 98 256 ASP A N 1
ATOM 2059 C CA . ASP A 1 256 ? 3.732 -14.891 -14.109 1 98 256 ASP A CA 1
ATOM 2060 C C . ASP A 1 256 ? 4.664 -16.031 -13.719 1 98 256 ASP A C 1
ATOM 2062 O O . ASP A 1 256 ? 5.184 -16.75 -14.578 1 98 256 ASP A O 1
ATOM 2066 N N . LEU A 1 257 ? 4.898 -16.203 -12.422 1 97.75 257 LEU A N 1
ATOM 2067 C CA . LEU A 1 257 ? 5.762 -17.281 -11.945 1 97.75 257 LEU A CA 1
ATOM 2068 C C . LEU A 1 257 ? 5.035 -18.625 -11.984 1 97.75 257 LEU A C 1
ATOM 2070 O O . LEU A 1 257 ? 5.637 -19.656 -11.719 1 97.75 257 LEU A O 1
ATOM 2074 N N . LYS A 1 258 ? 3.754 -18.609 -12.312 1 95.62 258 LYS A N 1
ATOM 2075 C CA . LYS A 1 258 ? 2.922 -19.797 -12.531 1 95.62 258 LYS A CA 1
ATOM 2076 C C . LYS A 1 258 ? 2.891 -20.688 -11.289 1 95.62 258 LYS A C 1
ATOM 2078 O O . LYS A 1 258 ? 3.145 -21.891 -11.367 1 95.62 258 LYS A O 1
ATOM 2083 N N . ILE A 1 259 ? 2.607 -20.031 -10.219 1 93.12 259 ILE A N 1
ATOM 2084 C CA . ILE A 1 259 ? 2.426 -20.766 -8.977 1 93.12 259 ILE A CA 1
ATOM 2085 C C . ILE A 1 259 ? 1.246 -21.734 -9.117 1 93.12 259 ILE A C 1
ATOM 2087 O O . ILE A 1 259 ? 0.154 -21.328 -9.523 1 93.12 259 ILE A O 1
ATOM 2091 N N . ASP A 1 260 ? 1.488 -23 -8.867 1 91.06 260 ASP A N 1
ATOM 2092 C CA . ASP A 1 260 ? 0.409 -23.984 -8.859 1 91.06 260 ASP A CA 1
ATOM 2093 C C . ASP A 1 260 ? -0.359 -23.938 -7.539 1 91.06 260 ASP A C 1
ATOM 2095 O O . ASP A 1 260 ? -0.039 -24.672 -6.605 1 91.06 260 ASP A O 1
ATOM 2099 N N . PHE A 1 261 ? -1.355 -23.219 -7.512 1 88.5 261 PHE A N 1
ATOM 2100 C CA . PHE A 1 261 ? -2.109 -22.938 -6.297 1 88.5 261 PHE A CA 1
ATOM 2101 C C . PHE A 1 261 ? -2.629 -24.234 -5.672 1 88.5 261 PHE A C 1
ATOM 2103 O O . PHE A 1 261 ? -2.449 -24.453 -4.473 1 88.5 261 PHE A O 1
ATOM 2110 N N . GLU A 1 262 ? -3.264 -25 -6.453 1 87.38 262 GLU A N 1
ATOM 2111 C CA . GLU A 1 262 ? -3.9 -26.203 -5.93 1 87.38 262 GLU A CA 1
ATOM 2112 C C . GLU A 1 262 ? -2.867 -27.172 -5.355 1 87.38 262 GLU A C 1
ATOM 2114 O O . GLU A 1 262 ? -3.1 -27.797 -4.316 1 87.38 262 GLU A O 1
ATOM 2119 N N . SER A 1 263 ? -1.729 -27.234 -6.012 1 88.88 263 SER A N 1
ATOM 2120 C CA . SER A 1 263 ? -0.674 -28.125 -5.523 1 88.88 263 SER A CA 1
ATOM 2121 C C . SER A 1 263 ? -0.079 -27.594 -4.219 1 88.88 263 SER A C 1
ATOM 2123 O O . SER A 1 263 ? 0.168 -28.375 -3.289 1 88.88 263 SER A O 1
ATOM 2125 N N . VAL A 1 264 ? 0.136 -26.328 -4.133 1 88.44 264 VAL A N 1
ATOM 2126 C CA . VAL A 1 264 ? 0.686 -25.734 -2.924 1 88.44 264 VAL A CA 1
ATOM 2127 C C . VAL A 1 264 ? -0.299 -25.891 -1.769 1 88.44 264 VAL A C 1
ATOM 2129 O O . VAL A 1 264 ? 0.092 -26.266 -0.661 1 88.44 264 VAL A O 1
ATOM 2132 N N . LEU A 1 265 ? -1.524 -25.703 -2.062 1 86.62 265 LEU A N 1
ATOM 2133 C CA . LEU A 1 265 ? -2.564 -25.844 -1.052 1 86.62 265 LEU A CA 1
ATOM 2134 C C . LEU A 1 265 ? -2.611 -27.281 -0.525 1 86.62 265 LEU A C 1
ATOM 2136 O O . LEU A 1 265 ? -2.662 -27.5 0.688 1 86.62 265 LEU A O 1
ATOM 2140 N N . ALA A 1 266 ? -2.582 -28.219 -1.443 1 86.81 266 ALA A N 1
ATOM 2141 C CA . ALA A 1 266 ? -2.594 -29.625 -1.051 1 86.81 266 ALA A CA 1
ATOM 2142 C C . ALA A 1 266 ? -1.409 -29.953 -0.147 1 86.81 266 ALA A C 1
ATOM 2144 O O . ALA A 1 266 ? -1.546 -30.719 0.817 1 86.81 266 ALA A O 1
ATOM 2145 N N . GLY A 1 267 ? -0.276 -29.375 -0.472 1 86.06 267 GLY A N 1
ATOM 2146 C CA . GLY A 1 267 ? 0.901 -29.562 0.358 1 86.06 267 GLY A CA 1
ATOM 2147 C C . GLY A 1 267 ? 0.749 -28.984 1.754 1 86.06 267 GLY A C 1
ATOM 2148 O O . GLY A 1 267 ? 1.186 -29.609 2.732 1 86.06 267 GLY A O 1
ATOM 2149 N N . ILE A 1 268 ? 0.148 -27.953 1.839 1 84.31 268 ILE A N 1
ATOM 2150 C CA . ILE A 1 268 ? -0.074 -27.281 3.111 1 84.31 268 ILE A CA 1
ATOM 2151 C C . ILE A 1 268 ? -1.08 -28.062 3.947 1 84.31 268 ILE A C 1
ATOM 2153 O O . ILE A 1 268 ? -0.916 -28.203 5.164 1 84.31 268 ILE A O 1
ATOM 2157 N N . GLN A 1 269 ? -2.064 -28.578 3.299 1 83.62 269 GLN A N 1
ATOM 2158 C CA . GLN A 1 269 ? -3.176 -29.219 3.99 1 83.62 269 GLN A CA 1
ATOM 2159 C C . GLN A 1 269 ? -2.764 -30.578 4.547 1 83.62 269 GLN A C 1
ATOM 2161 O O . GLN A 1 269 ? -3.496 -31.188 5.336 1 83.62 269 GLN A O 1
ATOM 2166 N N . LYS A 1 270 ? -1.634 -31.016 4.215 1 83.88 270 LYS A N 1
ATOM 2167 C CA . LYS A 1 270 ? -1.09 -32.219 4.844 1 83.88 270 LYS A CA 1
ATOM 2168 C C . LYS A 1 270 ? -0.917 -32.031 6.344 1 83.88 270 LYS A C 1
ATOM 2170 O O . LYS A 1 270 ? -1.09 -32.969 7.121 1 83.88 270 LYS A O 1
ATOM 2175 N N . ILE A 1 271 ? -0.661 -30.812 6.754 1 78.75 271 ILE A N 1
ATOM 2176 C CA . ILE A 1 271 ? -0.417 -30.516 8.164 1 78.75 271 ILE A CA 1
ATOM 2177 C C . ILE A 1 271 ? -1.468 -29.531 8.672 1 78.75 271 ILE A C 1
ATOM 2179 O O . ILE A 1 271 ? -1.894 -29.609 9.828 1 78.75 271 ILE A O 1
ATOM 2183 N N . TYR A 1 272 ? -1.921 -28.641 7.77 1 76.06 272 TYR A N 1
ATOM 2184 C CA . TYR A 1 272 ? -2.746 -27.516 8.172 1 76.06 272 TYR A CA 1
ATOM 2185 C C . TYR A 1 272 ? -4.023 -27.438 7.344 1 76.06 272 TYR A C 1
ATOM 2187 O O . TYR A 1 272 ? -4.191 -26.531 6.535 1 76.06 272 TYR A O 1
ATOM 2195 N N . ASN A 1 273 ? -4.93 -28.375 7.461 1 77.25 273 ASN A N 1
ATOM 2196 C CA . ASN A 1 273 ? -6.203 -28.406 6.754 1 77.25 273 ASN A CA 1
ATOM 2197 C C . ASN A 1 273 ? -7.309 -27.719 7.547 1 77.25 273 ASN A C 1
ATOM 2199 O O . ASN A 1 273 ? -7.746 -28.219 8.586 1 77.25 273 ASN A O 1
ATOM 2203 N N . LEU A 1 274 ? -7.668 -26.656 7.113 1 74.5 274 LEU A N 1
ATOM 2204 C CA . LEU A 1 274 ? -8.633 -25.859 7.859 1 74.5 274 LEU A CA 1
ATOM 2205 C C . LEU A 1 274 ? -10.031 -26 7.27 1 74.5 274 LEU A C 1
ATOM 2207 O O . LEU A 1 274 ? -10.969 -25.328 7.699 1 74.5 274 LEU A O 1
ATOM 2211 N N . THR A 1 275 ? -10.305 -26.828 6.188 1 70.88 275 THR A N 1
ATOM 2212 C CA . THR A 1 275 ? -11.609 -26.984 5.543 1 70.88 275 THR A CA 1
ATOM 2213 C C . THR A 1 275 ? -12.359 -28.188 6.102 1 70.88 275 THR A C 1
ATOM 2215 O O . THR A 1 275 ? -13.562 -28.328 5.867 1 70.88 275 THR A O 1
ATOM 2218 N N . ASP A 1 276 ? -11.82 -29.484 6.309 1 59.22 276 ASP A N 1
ATOM 2219 C CA . ASP A 1 276 ? -12.469 -30.781 6.555 1 59.22 276 ASP A CA 1
ATOM 2220 C C . ASP A 1 276 ? -13.477 -30.672 7.691 1 59.22 276 ASP A C 1
ATOM 2222 O O . ASP A 1 276 ? -14.383 -31.516 7.801 1 59.22 276 ASP A O 1
ATOM 2226 N N . GLY A 1 277 ? -13.422 -30.234 9.062 1 45.09 277 GLY A N 1
ATOM 2227 C CA . GLY A 1 277 ? -14.227 -31 10.008 1 45.09 277 GLY A CA 1
ATOM 2228 C C . GLY A 1 277 ? -15.719 -30.875 9.75 1 45.09 277 GLY A C 1
ATOM 2229 O O . GLY A 1 277 ? -16.422 -30.172 10.477 1 45.09 277 GLY A O 1
ATOM 2230 N N . LYS A 1 278 ? -16.094 -30.734 8.477 1 34.81 278 LYS A N 1
ATOM 2231 C CA . LYS A 1 278 ? -17.438 -31.297 8.578 1 34.81 278 LYS A CA 1
ATOM 2232 C C . LYS A 1 278 ? -17.391 -32.812 8.742 1 34.81 278 LYS A C 1
ATOM 2234 O O . LYS A 1 278 ? -16.516 -33.469 8.18 1 34.81 278 LYS A O 1
ATOM 2239 N N . MET B 1 1 ? 63 -36.781 -33.438 1 18.92 1 MET B N 1
ATOM 2240 C CA . MET B 1 1 ? 63.062 -37.156 -34.875 1 18.92 1 MET B CA 1
ATOM 2241 C C . MET B 1 1 ? 62.156 -36.281 -35.688 1 18.92 1 MET B C 1
ATOM 2243 O O . MET B 1 1 ? 61.219 -35.688 -35.188 1 18.92 1 MET B O 1
ATOM 2247 N N . SER B 1 2 ? 62.125 -36.469 -37.062 1 18.12 2 SER B N 1
ATOM 2248 C CA . SER B 1 2 ? 62.188 -35.844 -38.375 1 18.12 2 SER B CA 1
ATOM 2249 C C . SER B 1 2 ? 60.812 -35.531 -38.938 1 18.12 2 SER B C 1
ATOM 2251 O O . SER B 1 2 ? 60.688 -34.812 -39.938 1 18.12 2 SER B O 1
ATOM 2253 N N . GLN B 1 3 ? 59.719 -36.188 -38.562 1 17.11 3 GLN B N 1
ATOM 2254 C CA . GLN B 1 3 ? 58.875 -36.531 -39.688 1 17.11 3 GLN B CA 1
ATOM 2255 C C . GLN B 1 3 ? 58.156 -35.281 -40.219 1 17.11 3 GLN B C 1
ATOM 2257 O O . GLN B 1 3 ? 57.469 -34.562 -39.469 1 17.11 3 GLN B O 1
ATOM 2262 N N . ARG B 1 4 ? 58.469 -34.781 -41.438 1 18.61 4 ARG B N 1
ATOM 2263 C CA . ARG B 1 4 ? 58.406 -33.688 -42.406 1 18.61 4 ARG B CA 1
ATOM 2264 C C . ARG B 1 4 ? 57.031 -33.625 -43.062 1 18.61 4 ARG B C 1
ATOM 2266 O O . ARG B 1 4 ? 56.844 -32.969 -44.125 1 18.61 4 ARG B O 1
ATOM 2273 N N . CYS B 1 5 ? 55.875 -34.188 -42.5 1 19.33 5 CYS B N 1
ATOM 2274 C CA . CYS B 1 5 ? 54.844 -34.625 -43.438 1 19.33 5 CYS B CA 1
ATOM 2275 C C . CYS B 1 5 ? 54.406 -33.469 -44.344 1 19.33 5 CYS B C 1
ATOM 2277 O O . CYS B 1 5 ? 54.281 -32.344 -43.906 1 19.33 5 CYS B O 1
ATOM 2279 N N . GLN B 1 6 ? 54.344 -33.688 -45.625 1 18.23 6 GLN B N 1
ATOM 2280 C CA . GLN B 1 6 ? 54.344 -33.219 -47 1 18.23 6 GLN B CA 1
ATOM 2281 C C . GLN B 1 6 ? 53.094 -32.406 -47.281 1 18.23 6 GLN B C 1
ATOM 2283 O O . GLN B 1 6 ? 52.031 -32.625 -46.656 1 18.23 6 GLN B O 1
ATOM 2288 N N . ILE B 1 7 ? 53.094 -31.344 -48.156 1 20.08 7 ILE B N 1
ATOM 2289 C CA . ILE B 1 7 ? 52.688 -30.047 -48.688 1 20.08 7 ILE B CA 1
ATOM 2290 C C . ILE B 1 7 ? 51.625 -30.234 -49.75 1 20.08 7 ILE B C 1
ATOM 2292 O O . ILE B 1 7 ? 51.281 -29.281 -50.469 1 20.08 7 ILE B O 1
ATOM 2296 N N . PHE B 1 8 ? 50.531 -31.188 -49.5 1 16.33 8 PHE B N 1
ATOM 2297 C CA . PHE B 1 8 ? 49.812 -31.625 -50.719 1 16.33 8 PHE B CA 1
ATOM 2298 C C . PHE B 1 8 ? 49.188 -30.453 -51.438 1 16.33 8 PHE B C 1
ATOM 2300 O O . PHE B 1 8 ? 48.625 -29.562 -50.812 1 16.33 8 PHE B O 1
ATOM 2307 N N . LYS B 1 9 ? 49.594 -30.234 -52.656 1 18.67 9 LYS B N 1
ATOM 2308 C CA . LYS B 1 9 ? 49.5 -29.219 -53.688 1 18.67 9 LYS B CA 1
ATOM 2309 C C . LYS B 1 9 ? 48.094 -29.203 -54.312 1 18.67 9 LYS B C 1
ATOM 2311 O O . LYS B 1 9 ? 47.875 -28.531 -55.344 1 18.67 9 LYS B O 1
ATOM 2316 N N . LEU B 1 10 ? 46.938 -29.531 -53.594 1 17.75 10 LEU B N 1
ATOM 2317 C CA . LEU B 1 10 ? 45.812 -30.016 -54.344 1 17.75 10 LEU B CA 1
ATOM 2318 C C . LEU B 1 10 ? 45.375 -28.984 -55.406 1 17.75 10 LEU B C 1
ATOM 2320 O O . LEU B 1 10 ? 45.469 -27.781 -55.156 1 17.75 10 LEU B O 1
ATOM 2324 N N . SER B 1 11 ? 45.094 -29.438 -56.594 1 18.36 11 SER B N 1
ATOM 2325 C CA . SER B 1 11 ? 44.969 -29.125 -58.031 1 18.36 11 SER B CA 1
ATOM 2326 C C . SER B 1 11 ? 43.812 -28.172 -58.281 1 18.36 11 SER B C 1
ATOM 2328 O O . SER B 1 11 ? 42.969 -27.953 -57.438 1 18.36 11 SER B O 1
ATOM 2330 N N . GLY B 1 12 ? 43.344 -28.062 -59.531 1 19.73 12 GLY B N 1
ATOM 2331 C CA . GLY B 1 12 ? 43.125 -27.141 -60.656 1 19.73 12 GLY B CA 1
ATOM 2332 C C . GLY B 1 12 ? 41.656 -26.766 -60.812 1 19.73 12 GLY B C 1
ATOM 2333 O O . GLY B 1 12 ? 41.25 -26.328 -61.906 1 19.73 12 GLY B O 1
ATOM 2334 N N . ILE B 1 13 ? 40.812 -26.719 -59.75 1 20.31 13 ILE B N 1
ATOM 2335 C CA . ILE B 1 13 ? 39.406 -26.844 -60.031 1 20.31 13 ILE B CA 1
ATOM 2336 C C . ILE B 1 13 ? 38.938 -25.734 -60.969 1 20.31 13 ILE B C 1
ATOM 2338 O O . ILE B 1 13 ? 39.344 -24.578 -60.812 1 20.31 13 ILE B O 1
ATOM 2342 N N . ARG B 1 14 ? 38.312 -26.172 -62.062 1 21.53 14 ARG B N 1
ATOM 2343 C CA . ARG B 1 14 ? 37.969 -25.625 -63.375 1 21.53 14 ARG B CA 1
ATOM 2344 C C . ARG B 1 14 ? 37 -24.453 -63.219 1 21.53 14 ARG B C 1
ATOM 2346 O O . ARG B 1 14 ? 36.219 -24.406 -62.281 1 21.53 14 ARG B O 1
ATOM 2353 N N . PRO B 1 15 ? 37.031 -23.391 -64.062 1 21.91 15 PRO B N 1
ATOM 2354 C CA . PRO B 1 15 ? 36.531 -22 -64.062 1 21.91 15 PRO B CA 1
ATOM 2355 C C . PRO B 1 15 ? 35.062 -21.906 -64.5 1 21.91 15 PRO B C 1
ATOM 2357 O O . PRO B 1 15 ? 34.531 -20.797 -64.562 1 21.91 15 PRO B O 1
ATOM 2360 N N . TYR B 1 16 ? 34.094 -22.797 -63.969 1 19.55 16 TYR B N 1
ATOM 2361 C CA . TYR B 1 16 ? 32.875 -22.844 -64.75 1 19.55 16 TYR B CA 1
ATOM 2362 C C . TYR B 1 16 ? 32.25 -21.453 -64.875 1 19.55 16 TYR B C 1
ATOM 2364 O O . TYR B 1 16 ? 32.25 -20.672 -63.906 1 19.55 16 TYR B O 1
ATOM 2372 N N . ARG B 1 17 ? 31.938 -21 -66.062 1 20.23 17 ARG B N 1
ATOM 2373 C CA . ARG B 1 17 ? 31.625 -19.766 -66.812 1 20.23 17 ARG B CA 1
ATOM 2374 C C . ARG B 1 17 ? 30.188 -19.328 -66.562 1 20.23 17 ARG B C 1
ATOM 2376 O O . ARG B 1 17 ? 29.75 -18.281 -67 1 20.23 17 ARG B O 1
ATOM 2383 N N . THR B 1 18 ? 29.422 -20.031 -65.625 1 20.64 18 THR B N 1
ATOM 2384 C CA . THR B 1 18 ? 28.031 -20.031 -66.062 1 20.64 18 THR B CA 1
ATOM 2385 C C . THR B 1 18 ? 27.5 -18.609 -66.188 1 20.64 18 THR B C 1
ATOM 2387 O O . THR B 1 18 ? 27.891 -17.719 -65.438 1 20.64 18 THR B O 1
ATOM 2390 N N . ALA B 1 19 ? 26.688 -18.328 -67.25 1 22.06 19 ALA B N 1
ATOM 2391 C CA . ALA B 1 19 ? 26.031 -17.297 -68.062 1 22.06 19 ALA B CA 1
ATOM 2392 C C . ALA B 1 19 ? 24.938 -16.594 -67.312 1 22.06 19 ALA B C 1
ATOM 2394 O O . ALA B 1 19 ? 24.094 -17.234 -66.688 1 22.06 19 ALA B O 1
ATOM 2395 N N . ALA B 1 20 ? 25.109 -15.367 -66.875 1 22.27 20 ALA B N 1
ATOM 2396 C CA . ALA B 1 20 ? 24.406 -14.438 -66 1 22.27 20 ALA B CA 1
ATOM 2397 C C . ALA B 1 20 ? 23.141 -13.906 -66.688 1 22.27 20 ALA B C 1
ATOM 2399 O O . ALA B 1 20 ? 22.766 -12.758 -66.438 1 22.27 20 ALA B O 1
ATOM 2400 N N . THR B 1 21 ? 22.391 -14.906 -67.312 1 21.89 21 THR B N 1
ATOM 2401 C CA . THR B 1 21 ? 21.375 -14.188 -68.062 1 21.89 21 THR B CA 1
ATOM 2402 C C . THR B 1 21 ? 20.5 -13.336 -67.188 1 21.89 21 THR B C 1
ATOM 2404 O O . THR B 1 21 ? 20.156 -13.75 -66.062 1 21.89 21 THR B O 1
ATOM 2407 N N . THR B 1 22 ? 20.328 -12.023 -67.5 1 21.92 22 THR B N 1
ATOM 2408 C CA . THR B 1 22 ? 19.859 -10.758 -66.938 1 21.92 22 THR B CA 1
ATOM 2409 C C . THR B 1 22 ? 18.328 -10.742 -66.875 1 21.92 22 THR B C 1
ATOM 2411 O O . THR B 1 22 ? 17.656 -10.609 -67.938 1 21.92 22 THR B O 1
ATOM 2414 N N . SER B 1 23 ? 17.625 -11.875 -66.562 1 20.86 23 SER B N 1
ATOM 2415 C CA . SER B 1 23 ? 16.188 -11.742 -66.75 1 20.86 23 SER B CA 1
ATOM 2416 C C . SER B 1 23 ? 15.609 -10.586 -65.938 1 20.86 23 SER B C 1
ATOM 2418 O O . SER B 1 23 ? 15.898 -10.453 -64.75 1 20.86 23 SER B O 1
ATOM 2420 N N . THR B 1 24 ? 15.258 -9.492 -66.625 1 23.27 24 THR B N 1
ATOM 2421 C CA . THR B 1 24 ? 14.688 -8.211 -66.188 1 23.27 24 THR B CA 1
ATOM 2422 C C . THR B 1 24 ? 13.297 -8.406 -65.562 1 23.27 24 THR B C 1
ATOM 2424 O O . THR B 1 24 ? 12.336 -8.688 -66.312 1 23.27 24 THR B O 1
ATOM 2427 N N . GLN B 1 25 ? 13.055 -9.477 -64.75 1 21.42 25 GLN B N 1
ATOM 2428 C CA . GLN B 1 25 ? 11.641 -9.633 -64.5 1 21.42 25 GLN B CA 1
ATOM 2429 C C . GLN B 1 25 ? 11.07 -8.367 -63.844 1 21.42 25 GLN B C 1
ATOM 2431 O O . GLN B 1 25 ? 11.703 -7.77 -62.969 1 21.42 25 GLN B O 1
ATOM 2436 N N . ALA B 1 26 ? 10.102 -7.723 -64.562 1 23.61 26 ALA B N 1
ATOM 2437 C CA . ALA B 1 26 ? 9.234 -6.566 -64.312 1 23.61 26 ALA B CA 1
ATOM 2438 C C . ALA B 1 26 ? 8.477 -6.719 -63 1 23.61 26 ALA B C 1
ATOM 2440 O O . ALA B 1 26 ? 7.773 -7.711 -62.781 1 23.61 26 ALA B O 1
ATOM 2441 N N . VAL B 1 27 ? 8.992 -6.293 -61.875 1 22.77 27 VAL B N 1
ATOM 2442 C CA . VAL B 1 27 ? 8.414 -6.328 -60.531 1 22.77 27 VAL B CA 1
ATOM 2443 C C . VAL B 1 27 ? 7.102 -5.547 -60.5 1 22.77 27 VAL B C 1
ATOM 2445 O O . VAL B 1 27 ? 7.09 -4.34 -60.75 1 22.77 27 VAL B O 1
ATOM 2448 N N . THR B 1 28 ? 6.117 -6.176 -61.125 1 21.8 28 THR B N 1
ATOM 2449 C CA . THR B 1 28 ? 4.816 -5.52 -61.062 1 21.8 28 THR B CA 1
ATOM 2450 C C . THR B 1 28 ? 4.484 -5.133 -59.625 1 21.8 28 THR B C 1
ATOM 2452 O O . THR B 1 28 ? 4.773 -5.883 -58.688 1 21.8 28 THR B O 1
ATOM 2455 N N . ALA B 1 29 ? 4.359 -3.834 -59.375 1 22.22 29 ALA B N 1
ATOM 2456 C CA . ALA B 1 29 ? 4.043 -3.121 -58.156 1 22.22 29 ALA B CA 1
ATOM 2457 C C . ALA B 1 29 ? 2.723 -3.604 -57.562 1 22.22 29 ALA B C 1
ATOM 2459 O O . ALA B 1 29 ? 1.664 -3.43 -58.156 1 22.22 29 ALA B O 1
ATOM 2460 N N . ARG B 1 30 ? 2.66 -4.812 -57.094 1 23.36 30 ARG B N 1
ATOM 2461 C CA . ARG B 1 30 ? 1.353 -5.176 -56.562 1 23.36 30 ARG B CA 1
ATOM 2462 C C . ARG B 1 30 ? 0.871 -4.145 -55.562 1 23.36 30 ARG B C 1
ATOM 2464 O O . ARG B 1 30 ? 1.657 -3.648 -54.75 1 23.36 30 ARG B O 1
ATOM 2471 N N . PRO B 1 31 ? -0.298 -3.533 -55.781 1 24.83 31 PRO B N 1
ATOM 2472 C CA . PRO B 1 31 ? -0.908 -2.537 -54.906 1 24.83 31 PRO B CA 1
ATOM 2473 C C . PRO B 1 31 ? -1.064 -3.039 -53.469 1 24.83 31 PRO B C 1
ATOM 2475 O O . PRO B 1 31 ? -1.229 -4.242 -53.25 1 24.83 31 PRO B O 1
ATOM 2478 N N . TYR B 1 32 ? -0.252 -2.518 -52.5 1 22.98 32 TYR B N 1
ATOM 2479 C CA . TYR B 1 32 ? -0.336 -2.779 -51.062 1 22.98 32 TYR B CA 1
ATOM 2480 C C . TYR B 1 32 ? -1.777 -2.688 -50.594 1 22.98 32 TYR B C 1
ATOM 2482 O O . TYR B 1 32 ? -2.41 -1.635 -50.688 1 22.98 32 TYR B O 1
ATOM 2490 N N . ARG B 1 33 ? -2.633 -3.674 -50.906 1 24.8 33 ARG B N 1
ATOM 2491 C CA . ARG B 1 33 ? -3.93 -3.635 -50.25 1 24.8 33 ARG B CA 1
ATOM 2492 C C . ARG B 1 33 ? -3.77 -3.324 -48.75 1 24.8 33 ARG B C 1
ATOM 2494 O O . ARG B 1 33 ? -2.99 -3.979 -48.062 1 24.8 33 ARG B O 1
ATOM 2501 N N . PHE B 1 34 ? -4.055 -2.084 -48.344 1 23.12 34 PHE B N 1
ATOM 2502 C CA . PHE B 1 34 ? -4.219 -1.635 -46.969 1 23.12 34 PHE B CA 1
ATOM 2503 C C . PHE B 1 34 ? -5.059 -2.625 -46.188 1 23.12 34 PHE B C 1
ATOM 2505 O O . PHE B 1 34 ? -6.223 -2.863 -46.5 1 23.12 34 PHE B O 1
ATOM 2512 N N . TYR B 1 35 ? -4.484 -3.805 -45.844 1 23.23 35 TYR B N 1
ATOM 2513 C CA . TYR B 1 35 ? -5.227 -4.637 -44.906 1 23.23 35 TYR B CA 1
ATOM 2514 C C . TYR B 1 35 ? -5.777 -3.799 -43.75 1 23.23 35 TYR B C 1
ATOM 2516 O O . TYR B 1 35 ? -5.027 -3.1 -43.062 1 23.23 35 TYR B O 1
ATOM 2524 N N . HIS B 1 36 ? -6.957 -3.264 -43.938 1 25.45 36 HIS B N 1
ATOM 2525 C CA . HIS B 1 36 ? -7.734 -2.766 -42.812 1 25.45 36 HIS B CA 1
ATOM 2526 C C . HIS B 1 36 ? -7.645 -3.713 -41.625 1 25.45 36 HIS B C 1
ATOM 2528 O O . HIS B 1 36 ? -7.996 -4.891 -41.719 1 25.45 36 HIS B O 1
ATOM 2534 N N . GLN B 1 37 ? -6.504 -3.699 -40.938 1 24.59 37 GLN B N 1
ATOM 2535 C CA . GLN B 1 37 ? -6.457 -4.406 -39.656 1 24.59 37 GLN B CA 1
ATOM 2536 C C . GLN B 1 37 ? -7.758 -4.223 -38.875 1 24.59 37 GLN B C 1
ATOM 2538 O O . GLN B 1 37 ? -8.156 -3.094 -38.594 1 24.59 37 GLN B O 1
ATOM 2543 N N . ASN B 1 38 ? -8.742 -5.023 -39.219 1 26.83 38 ASN B N 1
ATOM 2544 C CA . ASN B 1 38 ? -9.914 -5.121 -38.344 1 26.83 38 ASN B CA 1
ATOM 2545 C C . ASN B 1 38 ? -9.539 -5.07 -36.875 1 26.83 38 ASN B C 1
ATOM 2547 O O . ASN B 1 38 ? -8.797 -5.93 -36.375 1 26.83 38 ASN B O 1
ATOM 2551 N N . HIS B 1 39 ? -9.156 -3.91 -36.406 1 28.69 39 HIS B N 1
ATOM 2552 C CA . HIS B 1 39 ? -9.102 -3.764 -34.969 1 28.69 39 HIS B CA 1
ATOM 2553 C C . HIS B 1 39 ? -10.25 -4.508 -34.281 1 28.69 39 HIS B C 1
ATOM 2555 O O . HIS B 1 39 ? -11.422 -4.258 -34.594 1 28.69 39 HIS B O 1
ATOM 2561 N N . SER B 1 40 ? -10.102 -5.77 -34.094 1 30.69 40 SER B N 1
ATOM 2562 C CA . SER B 1 40 ? -11.078 -6.461 -33.25 1 30.69 40 SER B CA 1
ATOM 2563 C C . SER B 1 40 ? -11.609 -5.551 -32.156 1 30.69 40 SER B C 1
ATOM 2565 O O . SER B 1 40 ? -10.883 -4.691 -31.656 1 30.69 40 SER B O 1
ATOM 2567 N N . PRO B 1 41 ? -12.891 -5.309 -32.188 1 30.92 41 PRO B N 1
ATOM 2568 C CA . PRO B 1 41 ? -13.484 -4.461 -31.141 1 30.92 41 PRO B CA 1
ATOM 2569 C C . PRO B 1 41 ? -12.875 -4.699 -29.766 1 30.92 41 PRO B C 1
ATOM 2571 O O . PRO B 1 41 ? -12.359 -5.789 -29.5 1 30.92 41 PRO B O 1
ATOM 2574 N N . PRO B 1 42 ? -12.359 -3.693 -29.203 1 31.88 42 PRO B N 1
ATOM 2575 C CA . PRO B 1 42 ? -11.906 -3.881 -27.812 1 31.88 42 PRO B CA 1
ATOM 2576 C C . PRO B 1 42 ? -12.828 -4.793 -27.016 1 31.88 42 PRO B C 1
ATOM 2578 O O . PRO B 1 42 ? -14.047 -4.746 -27.172 1 31.88 42 PRO B O 1
ATOM 2581 N N . LEU B 1 43 ? -12.469 -6.016 -26.859 1 31.77 43 LEU B N 1
ATOM 2582 C CA . LEU B 1 43 ? -13.211 -6.855 -25.922 1 31.77 43 LEU B CA 1
ATOM 2583 C C . LEU B 1 43 ? -13.711 -6.039 -24.734 1 31.77 43 LEU B C 1
ATOM 2585 O O . LEU B 1 43 ? -12.922 -5.508 -23.953 1 31.77 43 LEU B O 1
ATOM 2589 N N . THR B 1 44 ? -14.68 -5.273 -24.938 1 31.22 44 THR B N 1
ATOM 2590 C CA . THR B 1 44 ? -15.375 -4.727 -23.781 1 31.22 44 THR B CA 1
ATOM 2591 C C . THR B 1 44 ? -15.625 -5.809 -22.734 1 31.22 44 THR B C 1
ATOM 2593 O O . THR B 1 44 ? -16.375 -6.758 -22.984 1 31.22 44 THR B O 1
ATOM 2596 N N . TYR B 1 45 ? -14.633 -6.188 -22.125 1 33.75 45 TYR B N 1
ATOM 2597 C CA . TYR B 1 45 ? -14.953 -7.094 -21.031 1 33.75 45 TYR B CA 1
ATOM 2598 C C . TYR B 1 45 ? -16.078 -6.535 -20.172 1 33.75 45 TYR B C 1
ATOM 2600 O O . TYR B 1 45 ? -16.047 -5.367 -19.781 1 33.75 45 TYR B O 1
ATOM 2608 N N . PRO B 1 46 ? -17.25 -7.012 -20.328 1 32.53 46 PRO B N 1
ATOM 2609 C CA . PRO B 1 46 ? -18.328 -6.527 -19.469 1 32.53 46 PRO B CA 1
ATOM 2610 C C . PRO B 1 46 ? -17.891 -6.371 -18.016 1 32.53 46 PRO B C 1
ATOM 2612 O O . PRO B 1 46 ? -17.094 -7.176 -17.516 1 32.53 46 PRO B O 1
ATOM 2615 N N . CYS B 1 47 ? -17.672 -5.199 -17.578 1 36.12 47 CYS B N 1
ATOM 2616 C CA . CYS B 1 47 ? -17.625 -4.996 -16.125 1 36.12 47 CYS B CA 1
ATOM 2617 C C . CYS B 1 47 ? -18.656 -5.875 -15.43 1 36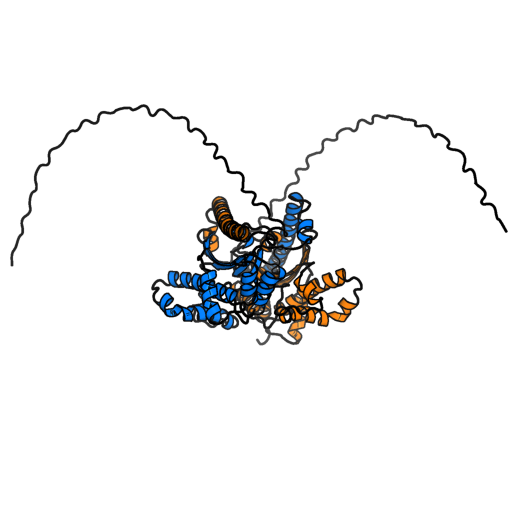.12 47 CYS B C 1
ATOM 2619 O O . CYS B 1 47 ? -19.859 -5.699 -15.617 1 36.12 47 CYS B O 1
ATOM 2621 N N . THR B 1 48 ? -18.375 -7.148 -15.195 1 38 48 THR B N 1
ATOM 2622 C CA . THR B 1 48 ? -19.328 -8.047 -14.539 1 38 48 THR B CA 1
ATOM 2623 C C . THR B 1 48 ? -19.891 -7.418 -13.266 1 38 48 THR B C 1
ATOM 2625 O O . THR B 1 48 ? -19.125 -7.012 -12.383 1 38 48 THR B O 1
ATOM 2628 N N . THR B 1 49 ? -21 -6.902 -13.117 1 37.94 49 THR B N 1
ATOM 2629 C CA . THR B 1 49 ? -21.766 -6.496 -11.953 1 37.94 49 THR B CA 1
ATOM 2630 C C . THR B 1 49 ? -21.578 -7.48 -10.797 1 37.94 49 THR B C 1
ATOM 2632 O O . THR B 1 49 ? -21.281 -8.656 -11.023 1 37.94 49 THR B O 1
ATOM 2635 N N . ARG B 1 50 ? -21.781 -7.09 -9.453 1 42.34 50 ARG B N 1
ATOM 2636 C CA . ARG B 1 50 ? -21.703 -7.809 -8.188 1 42.34 50 ARG B CA 1
ATOM 2637 C C . ARG B 1 50 ? -22.219 -9.234 -8.336 1 42.34 50 ARG B C 1
ATOM 2639 O O . ARG B 1 50 ? -21.781 -10.141 -7.625 1 42.34 50 ARG B O 1
ATOM 2646 N N . ARG B 1 51 ? -23.516 -9.367 -8.711 1 40.88 51 ARG B N 1
ATOM 2647 C CA . ARG B 1 51 ? -24.469 -10.461 -8.594 1 40.88 51 ARG B CA 1
ATOM 2648 C C . ARG B 1 51 ? -23.984 -11.695 -9.336 1 40.88 51 ARG B C 1
ATOM 2650 O O . ARG B 1 51 ? -24.531 -12.789 -9.164 1 40.88 51 ARG B O 1
ATOM 2657 N N . THR B 1 52 ? -22.984 -11.508 -10.227 1 50.94 52 THR B N 1
ATOM 2658 C CA . THR B 1 52 ? -23.125 -12.547 -11.242 1 50.94 52 THR B CA 1
ATOM 2659 C C . THR B 1 52 ? -22.25 -13.758 -10.898 1 50.94 52 THR B C 1
ATOM 2661 O O . THR B 1 52 ? -22.594 -14.891 -11.234 1 50.94 52 THR B O 1
ATOM 2664 N N . ILE B 1 53 ? -21.156 -13.555 -10.125 1 59.22 53 ILE B N 1
ATOM 2665 C CA . ILE B 1 53 ? -20.328 -14.758 -10.078 1 59.22 53 ILE B CA 1
ATOM 2666 C C . ILE B 1 53 ? -20.859 -15.719 -9.016 1 59.22 53 ILE B C 1
ATOM 2668 O O . ILE B 1 53 ? -20.766 -16.938 -9.164 1 59.22 53 ILE B O 1
ATOM 2672 N N . GLN B 1 54 ? -21.391 -15.07 -7.898 1 57.69 54 GLN B N 1
ATOM 2673 C CA . GLN B 1 54 ? -21.844 -15.938 -6.824 1 57.69 54 GLN B CA 1
ATOM 2674 C C . GLN B 1 54 ? -22.891 -16.938 -7.332 1 57.69 54 GLN B C 1
ATOM 2676 O O . GLN B 1 54 ? -23.047 -18.016 -6.762 1 57.69 54 GLN B O 1
ATOM 2681 N N . HIS B 1 55 ? -23.453 -16.562 -8.414 1 65 55 HIS B N 1
ATOM 2682 C CA . HIS B 1 55 ? -24.516 -17.438 -8.891 1 65 55 HIS B CA 1
ATOM 2683 C C . HIS B 1 55 ? -24.094 -18.172 -10.156 1 65 55 HIS B C 1
ATOM 2685 O O . HIS B 1 55 ? -24.938 -18.734 -10.867 1 65 55 HIS B O 1
ATOM 2691 N N . MET B 1 56 ? -22.797 -18.109 -10.273 1 69.06 56 MET B N 1
ATOM 2692 C CA . MET B 1 56 ? -22.344 -18.734 -11.508 1 69.06 56 MET B CA 1
ATOM 2693 C C . MET B 1 56 ? -22.062 -20.219 -11.297 1 69.06 56 MET B C 1
ATOM 2695 O O . MET B 1 56 ? -21.719 -20.641 -10.188 1 69.06 56 MET B O 1
ATOM 2699 N N . ALA B 1 57 ? -22.312 -21.016 -12.297 1 76.69 57 ALA B N 1
ATOM 2700 C CA . ALA B 1 57 ? -21.922 -22.422 -12.297 1 76.69 57 ALA B CA 1
ATOM 2701 C C . ALA B 1 57 ? -20.406 -22.562 -12.172 1 76.69 57 ALA B C 1
ATOM 2703 O O . ALA B 1 57 ? -19.656 -21.672 -12.602 1 76.69 57 ALA B O 1
ATOM 2704 N N . PRO B 1 58 ? -19.984 -23.547 -11.492 1 77 58 PRO B N 1
ATOM 2705 C CA . PRO B 1 58 ? -18.547 -23.75 -11.281 1 77 58 PRO B CA 1
ATOM 2706 C C . PRO B 1 58 ? -17.734 -23.594 -12.562 1 77 58 PRO B C 1
ATOM 2708 O O . PRO B 1 58 ? -16.641 -23 -12.531 1 77 58 PRO B O 1
ATOM 2711 N N . GLY B 1 59 ? -18.203 -24.094 -13.641 1 78.81 59 GLY B N 1
ATOM 2712 C CA . GLY B 1 59 ? -17.5 -23.953 -14.914 1 78.81 59 GLY B CA 1
ATOM 2713 C C . GLY B 1 59 ? -17.344 -22.516 -15.352 1 78.81 59 GLY B C 1
ATOM 2714 O O . GLY B 1 59 ? -16.328 -22.141 -15.922 1 78.81 59 GLY B O 1
ATOM 2715 N N . ASP B 1 60 ? -18.25 -21.734 -15.008 1 85.94 60 ASP B N 1
ATOM 2716 C CA . ASP B 1 60 ? -18.25 -20.328 -15.367 1 85.94 60 ASP B CA 1
ATOM 2717 C C . ASP B 1 60 ? -17.25 -19.547 -14.508 1 85.94 60 ASP B C 1
ATOM 2719 O O . ASP B 1 60 ? -16.594 -18.625 -14.992 1 85.94 60 ASP B O 1
ATOM 2723 N N . ILE B 1 61 ? -17.078 -20.031 -13.344 1 86.56 61 ILE B N 1
ATOM 2724 C CA . ILE B 1 61 ? -16.141 -19.391 -12.438 1 86.56 61 ILE B CA 1
ATOM 2725 C C . ILE B 1 61 ? -14.711 -19.594 -12.938 1 86.56 61 ILE B C 1
ATOM 2727 O O . ILE B 1 61 ? -13.914 -18.656 -12.977 1 86.56 61 ILE B O 1
ATOM 2731 N N . SER B 1 62 ? -14.438 -20.828 -13.312 1 88.25 62 SER B N 1
ATOM 2732 C CA . SER B 1 62 ? -13.109 -21.156 -13.812 1 88.25 62 SER B CA 1
ATOM 2733 C C . SER B 1 62 ? -12.758 -20.344 -15.055 1 88.25 62 SER B C 1
ATOM 2735 O O . SER B 1 62 ? -11.641 -19.844 -15.188 1 88.25 62 SER B O 1
ATOM 2737 N N . LYS B 1 63 ? -13.688 -20.25 -15.906 1 88.75 63 LYS B N 1
ATOM 2738 C CA . LYS B 1 63 ? -13.484 -19.453 -17.109 1 88.75 63 LYS B CA 1
ATOM 2739 C C . LYS B 1 63 ? -13.25 -17.984 -16.781 1 88.75 63 LYS B C 1
ATOM 2741 O O . LYS B 1 63 ? -12.352 -17.344 -17.344 1 88.75 63 LYS B O 1
ATOM 2746 N N . TYR B 1 64 ? -13.992 -17.516 -15.898 1 87.94 64 TYR B N 1
ATOM 2747 C CA . TYR B 1 64 ? -13.844 -16.125 -15.477 1 87.94 64 TYR B CA 1
ATOM 2748 C C . TYR B 1 64 ? -12.469 -15.883 -14.875 1 87.94 64 TYR B C 1
ATOM 2750 O O . TYR B 1 64 ? -11.828 -14.875 -15.164 1 87.94 64 TYR B O 1
ATOM 2758 N N . LEU B 1 65 ? -12.078 -16.781 -14.078 1 91 65 LEU B N 1
ATOM 2759 C CA . LEU B 1 65 ? -10.789 -16.641 -13.414 1 91 65 LEU B CA 1
ATOM 2760 C C . LEU B 1 65 ? -9.648 -16.641 -14.43 1 91 65 LEU B C 1
ATOM 2762 O O . LEU B 1 65 ? -8.711 -15.844 -14.312 1 91 65 LEU B O 1
ATOM 2766 N N . LYS B 1 66 ? -9.766 -17.453 -15.398 1 91.69 66 LYS B N 1
ATOM 2767 C CA . LYS B 1 66 ? -8.75 -17.516 -16.438 1 91.69 66 LYS B CA 1
ATOM 2768 C C . LYS B 1 66 ? -8.734 -16.234 -17.266 1 91.69 66 LYS B C 1
ATOM 2770 O O . LYS B 1 66 ? -7.672 -15.672 -17.547 1 91.69 66 LYS B O 1
ATOM 2775 N N . GLN B 1 67 ? -9.867 -15.742 -17.562 1 90.75 67 GLN B N 1
ATOM 2776 C CA . GLN B 1 67 ? -9.992 -14.547 -18.391 1 90.75 67 GLN B CA 1
ATOM 2777 C C . GLN B 1 67 ? -9.531 -13.297 -17.641 1 90.75 67 GLN B C 1
ATOM 2779 O O . GLN B 1 67 ? -8.836 -12.453 -18.188 1 90.75 67 GLN B O 1
ATOM 2784 N N . SER B 1 68 ? -9.945 -13.219 -16.406 1 91.25 68 SER B N 1
ATOM 2785 C CA . SER B 1 68 ? -9.586 -12.055 -15.602 1 91.25 68 SER B CA 1
ATOM 2786 C C . SER B 1 68 ? -8.094 -12.039 -15.289 1 91.25 68 SER B C 1
ATOM 2788 O O . SER B 1 68 ? -7.492 -10.969 -15.148 1 91.25 68 SER B O 1
ATOM 2790 N N . HIS B 1 69 ? -7.52 -13.195 -15.227 1 93.75 69 HIS B N 1
ATOM 2791 C CA . HIS B 1 69 ? -6.074 -13.305 -15.055 1 93.75 69 HIS B CA 1
ATOM 2792 C C . HIS B 1 69 ? -5.34 -12.898 -16.328 1 93.75 69 HIS B C 1
ATOM 2794 O O . HIS B 1 69 ? -4.402 -12.094 -16.281 1 93.75 69 HIS B O 1
ATOM 2800 N N . ALA B 1 70 ? -5.797 -13.352 -17.453 1 93.81 70 ALA B N 1
ATOM 2801 C CA . ALA B 1 70 ? -5.168 -13.078 -18.75 1 93.81 70 ALA B CA 1
ATOM 2802 C C . ALA B 1 70 ? -5.281 -11.602 -19.109 1 93.81 70 ALA B C 1
ATOM 2804 O O . ALA B 1 70 ? -4.367 -11.031 -19.719 1 93.81 70 ALA B O 1
ATOM 2805 N N . ARG B 1 71 ? -6.332 -11.047 -18.75 1 94.62 71 ARG B N 1
ATOM 2806 C CA . ARG B 1 71 ? -6.617 -9.656 -19.078 1 94.62 71 ARG B CA 1
ATOM 2807 C C . ARG B 1 71 ? -5.551 -8.727 -18.5 1 94.62 71 ARG B C 1
ATOM 2809 O O . ARG B 1 71 ? -5.168 -7.746 -19.125 1 94.62 71 ARG B O 1
ATOM 2816 N N . VAL B 1 72 ? -5.051 -9.016 -17.359 1 96.06 72 VAL B N 1
ATOM 2817 C CA . VAL B 1 72 ? -4.074 -8.164 -16.688 1 96.06 72 VAL B CA 1
ATOM 2818 C C . VAL B 1 72 ? -2.777 -8.141 -17.5 1 96.06 72 VAL B C 1
ATOM 2820 O O . VAL B 1 72 ? -2.154 -7.086 -17.656 1 96.06 72 VAL B O 1
ATOM 2823 N N . PHE B 1 73 ? -2.42 -9.266 -18.031 1 96.88 73 PHE B N 1
ATOM 2824 C CA . PHE B 1 73 ? -1.178 -9.344 -18.781 1 96.88 73 PHE B CA 1
ATOM 2825 C C . PHE B 1 73 ? -1.324 -8.656 -20.141 1 96.88 73 PHE B C 1
ATOM 2827 O O . PHE B 1 73 ? -0.376 -8.047 -20.625 1 96.88 73 PHE B O 1
ATOM 2834 N N . GLU B 1 74 ? -2.459 -8.781 -20.734 1 96.75 74 GLU B N 1
ATOM 2835 C CA . GLU B 1 74 ? -2.732 -8.031 -21.969 1 96.75 74 GLU B CA 1
ATOM 2836 C C . GLU B 1 74 ? -2.662 -6.531 -21.719 1 96.75 74 GLU B C 1
ATOM 2838 O O . GLU B 1 74 ? -2.057 -5.797 -22.5 1 96.75 74 GLU B O 1
ATOM 2843 N N . ASN B 1 75 ? -3.266 -6.148 -20.609 1 96.69 75 ASN B N 1
ATOM 2844 C CA . ASN B 1 75 ? -3.207 -4.742 -20.219 1 96.69 75 ASN B CA 1
ATOM 2845 C C . ASN B 1 75 ? -1.771 -4.285 -19.984 1 96.69 75 ASN B C 1
ATOM 2847 O O . ASN B 1 75 ? -1.388 -3.189 -20.391 1 96.69 75 ASN B O 1
ATOM 2851 N N . ASN B 1 76 ? -1.033 -5.086 -19.344 1 97.5 76 ASN B N 1
ATOM 2852 C CA . ASN B 1 76 ? 0.353 -4.75 -19.031 1 97.5 76 ASN B CA 1
ATOM 2853 C C . ASN B 1 76 ? 1.188 -4.59 -20.297 1 97.5 76 ASN B C 1
ATOM 2855 O O . ASN B 1 76 ? 1.982 -3.654 -20.406 1 97.5 76 ASN B O 1
ATOM 2859 N N . LYS B 1 77 ? 0.999 -5.473 -21.188 1 97.25 77 LYS B N 1
ATOM 2860 C CA . LYS B 1 77 ? 1.717 -5.395 -22.469 1 97.25 77 LYS B CA 1
ATOM 2861 C C . LYS B 1 77 ? 1.39 -4.102 -23.203 1 97.25 77 LYS B C 1
ATOM 2863 O O . LYS B 1 77 ? 2.287 -3.434 -23.719 1 97.25 77 LYS B O 1
ATOM 2868 N N . LYS B 1 78 ? 0.184 -3.758 -23.219 1 96.88 78 LYS B N 1
ATOM 2869 C CA . LYS B 1 78 ? -0.25 -2.521 -23.859 1 96.88 78 LYS B CA 1
ATOM 2870 C C . LYS B 1 78 ? 0.357 -1.301 -23.172 1 96.88 78 LYS B C 1
ATOM 2872 O O . LYS B 1 78 ? 0.816 -0.371 -23.844 1 96.88 78 LYS B O 1
ATOM 2877 N N . TRP B 1 79 ? 0.297 -1.307 -21.859 1 94.69 79 TRP B N 1
ATOM 2878 C CA . TRP B 1 79 ? 0.87 -0.213 -21.078 1 94.69 79 TRP B CA 1
ATOM 2879 C C . TRP B 1 79 ? 2.354 -0.041 -21.391 1 94.69 79 TRP B C 1
ATOM 2881 O O . TRP B 1 79 ? 2.818 1.077 -21.625 1 94.69 79 TRP B O 1
ATOM 2891 N N . ALA B 1 80 ? 3.047 -1.142 -21.391 1 96 80 ALA B N 1
ATOM 2892 C CA . ALA B 1 80 ? 4.484 -1.106 -21.656 1 96 80 ALA B CA 1
ATOM 2893 C C . ALA B 1 80 ? 4.781 -0.552 -23.047 1 96 80 ALA B C 1
ATOM 2895 O O . ALA B 1 80 ? 5.68 0.277 -23.203 1 96 80 ALA B O 1
ATOM 2896 N N . GLU B 1 81 ? 3.996 -0.994 -23.969 1 96.44 81 GLU B N 1
ATOM 2897 C CA . GLU B 1 81 ? 4.168 -0.531 -25.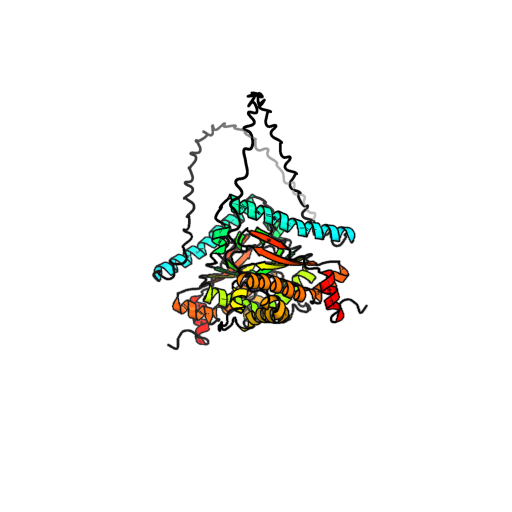344 1 96.44 81 GLU B CA 1
ATOM 2898 C C . GLU B 1 81 ? 3.893 0.965 -25.453 1 96.44 81 GLU B C 1
ATOM 2900 O O . GLU B 1 81 ? 4.621 1.684 -26.141 1 96.44 81 GLU B O 1
ATOM 2905 N N . GLU B 1 82 ? 2.91 1.375 -24.797 1 95 82 GLU B N 1
ATOM 2906 C CA . GLU B 1 82 ? 2.541 2.787 -24.812 1 95 82 GLU B CA 1
ATOM 2907 C C . GLU B 1 82 ? 3.623 3.654 -24.188 1 95 82 GLU B C 1
ATOM 2909 O O . GLU B 1 82 ? 3.949 4.727 -24.703 1 95 82 GLU B O 1
ATOM 2914 N N . LYS B 1 83 ? 4.137 3.219 -23.078 1 93.31 83 LYS B N 1
ATOM 2915 C CA . LYS B 1 83 ? 5.176 3.98 -22.406 1 93.31 83 LYS B CA 1
ATOM 2916 C C . LYS B 1 83 ? 6.445 4.059 -23.234 1 93.31 83 LYS B C 1
ATOM 2918 O O . LYS B 1 83 ? 7.062 5.121 -23.344 1 93.31 83 LYS B O 1
ATOM 2923 N N . ALA B 1 84 ? 6.754 2.938 -23.812 1 93.75 84 ALA B N 1
ATOM 2924 C CA . ALA B 1 84 ? 7.9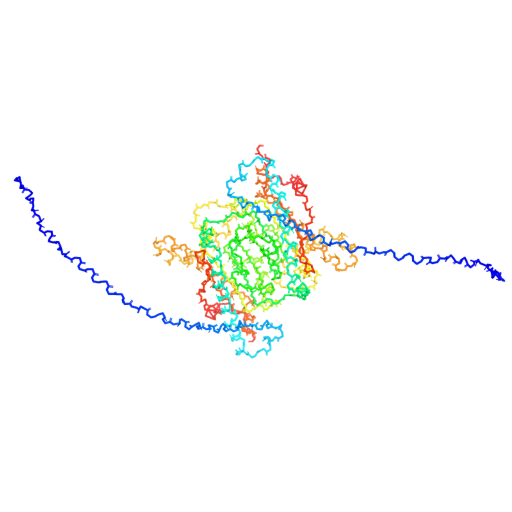49 2.893 -24.656 1 93.75 84 ALA B CA 1
ATOM 2925 C C . ALA B 1 84 ? 7.777 3.773 -25.891 1 93.75 84 ALA B C 1
ATOM 2927 O O . ALA B 1 84 ? 8.734 4.398 -26.359 1 93.75 84 ALA B O 1
ATOM 2928 N N . ALA B 1 85 ? 6.609 3.83 -26.438 1 95.62 85 ALA B N 1
ATOM 2929 C CA . ALA B 1 85 ? 6.32 4.645 -27.609 1 95.62 85 ALA B CA 1
ATOM 2930 C C . ALA B 1 85 ? 6.375 6.133 -27.281 1 95.62 85 ALA B C 1
ATOM 2932 O O . ALA B 1 85 ? 6.848 6.938 -28.078 1 95.62 85 ALA B O 1
ATOM 2933 N N . LYS B 1 86 ? 5.902 6.473 -26.094 1 93.56 86 LYS B N 1
ATOM 2934 C CA . LYS B 1 86 ? 5.871 7.867 -25.672 1 93.56 86 LYS B CA 1
ATOM 2935 C C . LYS B 1 86 ? 7.27 8.367 -25.312 1 93.56 86 LYS B C 1
ATOM 2937 O O . LYS B 1 86 ? 7.617 9.516 -25.594 1 93.56 86 LYS B O 1
ATOM 2942 N N . ASP B 1 87 ? 8.031 7.516 -24.641 1 93.88 87 ASP B N 1
ATOM 2943 C CA . ASP B 1 87 ? 9.398 7.828 -24.25 1 93.88 87 ASP B CA 1
ATOM 2944 C C . ASP B 1 87 ? 10.289 6.594 -24.359 1 93.88 87 ASP B C 1
ATOM 2946 O O . ASP B 1 87 ? 10.305 5.754 -23.453 1 93.88 87 ASP B O 1
ATOM 2950 N N . PRO B 1 88 ? 11.102 6.547 -25.328 1 92.69 88 PRO B N 1
ATOM 2951 C CA . PRO B 1 88 ? 11.953 5.371 -25.547 1 92.69 88 PRO B CA 1
ATOM 2952 C C . PRO B 1 88 ? 12.922 5.125 -24.391 1 92.69 88 PRO B C 1
ATOM 2954 O O . PRO B 1 88 ? 13.484 4.035 -24.281 1 92.69 88 PRO B O 1
ATOM 2957 N N . HIS B 1 89 ? 13.141 6.16 -23.625 1 93.19 89 HIS B N 1
ATOM 2958 C CA . HIS B 1 89 ? 14.086 6.004 -22.516 1 93.19 89 HIS B CA 1
ATOM 2959 C C . HIS B 1 89 ? 13.359 5.816 -21.188 1 93.19 89 HIS B C 1
ATOM 2961 O O . HIS B 1 89 ? 13.984 5.863 -20.125 1 93.19 89 HIS B O 1
ATOM 2967 N N . PHE B 1 90 ? 12.07 5.602 -21.281 1 91.25 90 PHE B N 1
ATOM 2968 C CA . PHE B 1 90 ? 11.227 5.516 -20.094 1 91.25 90 PHE B CA 1
ATOM 2969 C C . PHE B 1 90 ? 11.727 4.434 -19.141 1 91.25 90 PHE B C 1
ATOM 2971 O O . PHE B 1 90 ? 11.961 4.695 -17.969 1 91.25 90 PHE B O 1
ATOM 2978 N N . PHE B 1 91 ? 11.961 3.293 -19.609 1 92.06 91 PHE B N 1
ATOM 2979 C CA . PHE B 1 91 ? 12.32 2.156 -18.781 1 92.06 91 PHE B CA 1
ATOM 2980 C C . PHE B 1 91 ? 13.789 2.232 -18.359 1 92.06 91 PHE B C 1
ATOM 2982 O O . PHE B 1 91 ? 14.164 1.751 -17.297 1 92.06 91 PHE B O 1
ATOM 2989 N N . GLU B 1 92 ? 14.617 2.867 -19.141 1 90.88 92 GLU B N 1
ATOM 2990 C CA . GLU B 1 92 ? 16 3.119 -18.766 1 90.88 92 GLU B CA 1
ATOM 2991 C C . GLU B 1 92 ? 16.078 4.023 -17.531 1 90.88 92 GLU B C 1
ATOM 2993 O O . GLU B 1 92 ? 16.891 3.795 -16.641 1 90.88 92 GLU B O 1
ATOM 2998 N N . LYS B 1 93 ? 15.25 4.961 -17.547 1 89.06 93 LYS B N 1
ATOM 2999 C CA . LYS B 1 93 ? 15.203 5.891 -16.422 1 89.06 93 LYS B CA 1
ATOM 3000 C C . LYS B 1 93 ? 14.742 5.195 -15.148 1 89.06 93 LYS B C 1
ATOM 3002 O O . LYS B 1 93 ? 15.234 5.496 -14.055 1 89.06 93 LYS B O 1
ATOM 3007 N N . LEU B 1 94 ? 13.867 4.254 -15.305 1 87.19 94 LEU B N 1
ATOM 3008 C CA . LEU B 1 94 ? 13.352 3.523 -14.148 1 87.19 94 LEU B CA 1
ATOM 3009 C C . LEU B 1 94 ? 14.43 2.637 -13.539 1 87.19 94 LEU B C 1
ATOM 3011 O O . LEU B 1 94 ? 14.406 2.365 -12.336 1 87.19 94 LEU B O 1
ATOM 3015 N N . GLN B 1 95 ? 15.352 2.248 -14.336 1 88.06 95 GLN B N 1
ATOM 3016 C CA . GLN B 1 95 ? 16.391 1.317 -13.883 1 88.06 95 GLN B CA 1
ATOM 3017 C C . GLN B 1 95 ? 17.438 2.027 -13.031 1 88.06 95 GLN B C 1
ATOM 3019 O O . GLN B 1 95 ? 18.172 1.384 -12.281 1 88.06 95 GLN B O 1
ATOM 3024 N N . ILE B 1 96 ? 17.547 3.271 -13.203 1 85.31 96 ILE B N 1
ATOM 3025 C CA . ILE B 1 96 ? 18.578 4.027 -12.5 1 85.31 96 ILE B CA 1
ATOM 3026 C C . ILE B 1 96 ? 18.297 4.004 -10.992 1 85.31 96 ILE B C 1
ATOM 3028 O O . ILE B 1 96 ? 19.234 3.941 -10.188 1 85.31 96 ILE B O 1
ATOM 3032 N N . GLY B 1 97 ? 17.078 4.016 -10.562 1 86.62 97 GLY B N 1
ATOM 3033 C CA . GLY B 1 97 ? 16.688 4.023 -9.164 1 86.62 97 GLY B CA 1
ATOM 3034 C C . GLY B 1 97 ? 15.484 4.902 -8.883 1 86.62 97 GLY B C 1
ATOM 3035 O O . GLY B 1 97 ? 14.781 5.316 -9.805 1 86.62 97 GLY B O 1
ATOM 3036 N N . GLN B 1 98 ? 15.219 5.012 -7.633 1 88.19 98 GLN B N 1
ATOM 3037 C CA . GLN B 1 98 ? 14.086 5.852 -7.25 1 88.19 98 GLN B CA 1
ATOM 3038 C C . GLN B 1 98 ? 14.523 6.969 -6.309 1 88.19 98 GLN B C 1
ATOM 3040 O O . GLN B 1 98 ? 15.414 6.773 -5.477 1 88.19 98 GLN B O 1
ATOM 3045 N N . ASN B 1 99 ? 13.945 8.086 -6.5 1 92.06 99 ASN B N 1
ATOM 3046 C CA . ASN B 1 99 ? 14.148 9.242 -5.625 1 92.06 99 ASN B CA 1
ATOM 3047 C C . ASN B 1 99 ? 12.844 10.008 -5.391 1 92.06 99 ASN B C 1
ATOM 3049 O O . ASN B 1 99 ? 12.734 11.172 -5.762 1 92.06 99 ASN B O 1
ATOM 3053 N N . PRO B 1 100 ? 11.922 9.344 -4.73 1 96.44 100 PRO B N 1
ATOM 3054 C CA . PRO B 1 100 ? 10.617 9.969 -4.512 1 96.44 100 PRO B CA 1
ATOM 3055 C C . PRO B 1 100 ? 10.68 11.141 -3.535 1 96.44 100 PRO B C 1
ATOM 3057 O O . PRO B 1 100 ? 11.445 11.102 -2.564 1 96.44 100 PRO B O 1
ATOM 3060 N N . ASP B 1 101 ? 9.828 12.125 -3.76 1 96.88 101 ASP B N 1
ATOM 3061 C CA . ASP B 1 101 ? 9.695 13.25 -2.836 1 96.88 101 ASP B CA 1
ATOM 3062 C C . ASP B 1 101 ? 8.641 12.961 -1.77 1 96.88 101 ASP B C 1
ATOM 3064 O O . ASP B 1 101 ? 8.617 13.609 -0.722 1 96.88 101 ASP B O 1
ATOM 3068 N N . TYR B 1 102 ? 7.82 11.914 -2.057 1 98.06 102 TYR B N 1
ATOM 3069 C CA . TYR B 1 102 ? 6.668 11.695 -1.185 1 98.06 102 TYR B CA 1
ATOM 3070 C C . TYR B 1 102 ? 6.652 10.266 -0.65 1 98.06 102 TYR B C 1
ATOM 3072 O O . TYR B 1 102 ? 6.973 9.32 -1.374 1 98.06 102 TYR B O 1
ATOM 3080 N N . LEU B 1 103 ? 6.336 10.094 0.595 1 98.69 103 LEU B N 1
ATOM 3081 C CA . LEU B 1 103 ? 5.773 8.859 1.13 1 98.69 103 LEU B CA 1
ATOM 3082 C C . LEU B 1 103 ? 4.27 8.992 1.34 1 98.69 103 LEU B C 1
ATOM 3084 O O . LEU B 1 103 ? 3.811 9.906 2.027 1 98.69 103 LEU B O 1
ATOM 3088 N N . TRP B 1 104 ? 3.553 8.141 0.679 1 98.44 104 TRP B N 1
ATOM 3089 C CA . TRP B 1 104 ? 2.098 8.117 0.797 1 98.44 104 TRP B CA 1
ATOM 3090 C C . TRP B 1 104 ? 1.642 6.918 1.627 1 98.44 104 TRP B C 1
ATOM 3092 O O . TRP B 1 104 ? 1.914 5.77 1.274 1 98.44 104 TRP B O 1
ATOM 3102 N N . ILE B 1 105 ? 0.964 7.18 2.703 1 98.75 105 ILE B N 1
ATOM 3103 C CA . ILE B 1 105 ? 0.33 6.148 3.518 1 98.75 105 ILE B CA 1
ATOM 3104 C C . ILE B 1 105 ? -1.188 6.297 3.451 1 98.75 105 ILE B C 1
ATOM 3106 O O . ILE B 1 105 ? -1.744 7.27 3.967 1 98.75 105 ILE B O 1
ATOM 3110 N N . GLY B 1 106 ? -1.85 5.359 2.826 1 98.44 106 GLY B N 1
ATOM 3111 C CA . GLY B 1 106 ? -3.289 5.438 2.633 1 98.44 106 GLY B CA 1
ATOM 3112 C C . GLY B 1 106 ? -4 4.129 2.906 1 98.44 106 GLY B C 1
ATOM 3113 O O . GLY B 1 106 ? -3.379 3.16 3.354 1 98.44 106 GLY B O 1
ATOM 3114 N N . CYS B 1 107 ? -5.281 4.188 2.682 1 98.25 107 CYS B N 1
ATOM 3115 C CA . CYS B 1 107 ? -6.094 2.986 2.857 1 98.25 107 CYS B CA 1
ATOM 3116 C C . CYS B 1 107 ? -5.934 2.043 1.671 1 98.25 107 CYS B C 1
ATOM 3118 O O . CYS B 1 107 ? -5.73 2.49 0.541 1 98.25 107 CYS B O 1
ATOM 3120 N N . SER B 1 108 ? -6.086 0.759 1.882 1 98.25 108 SER B N 1
ATOM 3121 C CA . SER B 1 108 ? -6.023 -0.263 0.842 1 98.25 108 SER B CA 1
ATOM 3122 C C . SER B 1 108 ? -7.195 -0.136 -0.128 1 98.25 108 SER B C 1
ATOM 3124 O O . SER B 1 108 ? -7.195 -0.761 -1.19 1 98.25 108 SER B O 1
ATOM 3126 N N . ASP B 1 109 ? -8.141 0.711 0.108 1 97.25 109 ASP B N 1
ATOM 3127 C CA . ASP B 1 109 ? -9.367 0.874 -0.66 1 97.25 109 ASP B CA 1
ATOM 3128 C C . ASP B 1 109 ? -9.078 0.972 -2.156 1 97.25 109 ASP B C 1
ATOM 3130 O O . ASP B 1 109 ? -8.211 1.744 -2.574 1 97.25 109 ASP B O 1
ATOM 3134 N N . SER B 1 110 ? -9.773 0.207 -2.928 1 96.31 110 SER B N 1
ATOM 3135 C CA . SER B 1 110 ? -9.516 0.06 -4.355 1 96.31 110 SER B CA 1
ATOM 3136 C C . SER B 1 110 ? -9.906 1.319 -5.121 1 96.31 110 SER B C 1
ATOM 3138 O O . SER B 1 110 ? -9.531 1.488 -6.285 1 96.31 110 SER B O 1
ATOM 3140 N N . ARG B 1 111 ? -10.641 2.16 -4.566 1 93.88 111 ARG B N 1
ATOM 3141 C CA . ARG B 1 111 ? -11.219 3.303 -5.266 1 93.88 111 ARG B CA 1
ATOM 3142 C C . ARG B 1 111 ? -10.312 4.523 -5.164 1 93.88 111 ARG B C 1
ATOM 3144 O O . ARG B 1 111 ? -10.609 5.578 -5.73 1 93.88 111 ARG B O 1
ATOM 3151 N N . ILE B 1 112 ? -9.156 4.367 -4.48 1 92.5 112 ILE B N 1
ATOM 3152 C CA . ILE B 1 112 ? -8.258 5.504 -4.301 1 92.5 112 ILE B CA 1
ATOM 3153 C C . ILE B 1 112 ? -6.922 5.223 -4.984 1 92.5 112 ILE B C 1
ATOM 3155 O O . ILE B 1 112 ? -5.945 4.859 -4.32 1 92.5 112 ILE B O 1
ATOM 3159 N N . PRO B 1 113 ? -6.836 5.469 -6.227 1 89.56 113 PRO B N 1
ATOM 3160 C CA . PRO B 1 113 ? -5.535 5.355 -6.883 1 89.56 113 PRO B CA 1
ATOM 3161 C C . PRO B 1 113 ? -4.609 6.527 -6.57 1 89.56 113 PRO B C 1
ATOM 3163 O O . PRO B 1 113 ? -4.625 7.535 -7.281 1 89.56 113 PRO B O 1
ATOM 3166 N N . ALA B 1 114 ? -3.738 6.332 -5.648 1 91.19 114 ALA B N 1
ATOM 3167 C CA . ALA B 1 114 ? -2.932 7.406 -5.07 1 91.19 114 ALA B CA 1
ATOM 3168 C C . ALA B 1 114 ? -2.199 8.188 -6.156 1 91.19 114 ALA B C 1
ATOM 3170 O O . ALA B 1 114 ? -2.252 9.422 -6.184 1 91.19 114 ALA B O 1
ATOM 3171 N N . GLU B 1 115 ? -1.599 7.527 -7.051 1 90.75 115 GLU B N 1
ATOM 3172 C CA . GLU B 1 115 ? -0.781 8.188 -8.062 1 90.75 115 GLU B CA 1
ATOM 3173 C C . GLU B 1 115 ? -1.646 8.961 -9.055 1 90.75 115 GLU B C 1
ATOM 3175 O O . GLU B 1 115 ? -1.275 10.055 -9.484 1 90.75 115 GLU B O 1
ATOM 3180 N N . GLN B 1 116 ? -2.781 8.484 -9.328 1 89.25 116 GLN B N 1
ATOM 3181 C CA . GLN B 1 116 ? -3.674 9.164 -10.266 1 89.25 116 GLN B CA 1
ATOM 3182 C C . GLN B 1 116 ? -4.273 10.422 -9.641 1 89.25 116 GLN B C 1
ATOM 3184 O O . GLN B 1 116 ? -4.301 11.484 -10.266 1 89.25 116 GLN B O 1
ATOM 3189 N N . ILE B 1 117 ? -4.727 10.289 -8.414 1 92.88 117 ILE B N 1
ATOM 3190 C CA . ILE B 1 117 ? -5.441 11.398 -7.789 1 92.88 117 ILE B CA 1
ATOM 3191 C C . ILE B 1 117 ? -4.465 12.531 -7.473 1 92.88 117 ILE B C 1
ATOM 3193 O O . ILE B 1 117 ? -4.859 13.695 -7.391 1 92.88 117 ILE B O 1
ATOM 3197 N N . THR B 1 118 ? -3.199 12.164 -7.344 1 94.88 118 THR B N 1
ATOM 3198 C CA . THR B 1 118 ? -2.199 13.172 -7 1 94.88 118 THR B CA 1
ATOM 3199 C C . THR B 1 118 ? -1.497 13.688 -8.258 1 94.88 118 THR B C 1
ATOM 3201 O O . THR B 1 118 ? -0.797 14.695 -8.211 1 94.88 118 THR B O 1
ATOM 3204 N N . GLY B 1 119 ? -1.599 12.961 -9.32 1 91.81 119 GLY B N 1
ATOM 3205 C CA . GLY B 1 119 ? -0.946 13.344 -10.562 1 91.81 119 GLY B CA 1
ATOM 3206 C C . GLY B 1 119 ? 0.559 13.156 -10.531 1 91.81 119 GLY B C 1
ATOM 3207 O O . GLY B 1 119 ? 1.284 13.773 -11.312 1 91.81 119 GLY B O 1
ATOM 3208 N N . LEU B 1 120 ? 1.021 12.367 -9.602 1 91.31 120 LEU B N 1
ATOM 3209 C CA . LEU B 1 120 ? 2.453 12.102 -9.492 1 91.31 120 LEU B CA 1
ATOM 3210 C C . LEU B 1 120 ? 2.887 11.031 -10.484 1 91.31 120 LEU B C 1
ATOM 3212 O O . LEU B 1 120 ? 2.156 10.062 -10.719 1 91.31 120 LEU B O 1
ATOM 3216 N N . ASP B 1 121 ? 4.012 11.148 -11.016 1 87.19 121 ASP B N 1
ATOM 3217 C CA . ASP B 1 121 ? 4.574 10.195 -11.969 1 87.19 121 ASP B CA 1
ATOM 3218 C C . ASP B 1 121 ? 5.254 9.031 -11.242 1 87.19 121 ASP B C 1
ATOM 3220 O O . ASP B 1 121 ? 5.586 9.141 -10.062 1 87.19 121 ASP B O 1
ATOM 3224 N N . PRO B 1 122 ? 5.449 7.93 -12.016 1 88.19 122 PRO B N 1
ATOM 3225 C CA . PRO B 1 122 ? 6.238 6.844 -11.43 1 88.19 122 PRO B CA 1
ATOM 3226 C C . PRO B 1 122 ? 7.602 7.312 -10.93 1 88.19 122 PRO B C 1
ATOM 3228 O O . PRO B 1 122 ? 8.297 8.055 -11.625 1 88.19 122 PRO B O 1
ATOM 3231 N N . GLY B 1 123 ? 7.914 7.012 -9.711 1 91.5 123 GLY B N 1
ATOM 3232 C CA . GLY B 1 123 ? 9.195 7.398 -9.125 1 91.5 123 GLY B CA 1
ATOM 3233 C C . GLY B 1 123 ? 9.078 8.555 -8.156 1 91.5 123 GLY B C 1
ATOM 3234 O O . GLY B 1 123 ? 10.023 8.844 -7.41 1 91.5 123 GLY B O 1
ATOM 3235 N N . GLU B 1 124 ? 7.871 9.086 -7.992 1 94.06 124 GLU B N 1
ATOM 3236 C CA . GLU B 1 124 ? 7.758 10.32 -7.211 1 94.06 124 GLU B CA 1
ATOM 3237 C C . GLU B 1 124 ? 7.148 10.047 -5.84 1 94.06 124 GLU B C 1
ATOM 3239 O O . GLU B 1 124 ? 7.25 10.875 -4.934 1 94.06 124 GLU B O 1
ATOM 3244 N N . ALA B 1 125 ? 6.508 8.859 -5.727 1 96.5 125 ALA B N 1
ATOM 3245 C CA . ALA B 1 125 ? 5.867 8.586 -4.441 1 96.5 125 ALA B CA 1
ATOM 3246 C C . ALA B 1 125 ? 6.125 7.148 -3.998 1 96.5 125 ALA B C 1
ATOM 3248 O O . ALA B 1 125 ? 5.848 6.207 -4.742 1 96.5 125 ALA B O 1
ATOM 3249 N N . PHE B 1 126 ? 6.801 7.035 -2.863 1 98.06 126 PHE B N 1
ATOM 3250 C CA . PHE B 1 126 ? 6.871 5.777 -2.131 1 98.06 126 PHE B CA 1
ATOM 3251 C C . PHE B 1 126 ? 5.555 5.488 -1.421 1 98.06 126 PHE B C 1
ATOM 3253 O O . PHE B 1 126 ? 4.977 6.375 -0.79 1 98.06 126 PHE B O 1
ATOM 3260 N N . ILE B 1 127 ? 4.926 4.191 -1.546 1 98.19 127 ILE B N 1
ATOM 3261 C CA . ILE B 1 127 ? 3.52 4.016 -1.201 1 98.19 127 ILE B CA 1
ATOM 3262 C C . ILE B 1 127 ? 3.375 2.883 -0.189 1 98.19 127 ILE B C 1
ATOM 3264 O O . ILE B 1 127 ? 3.986 1.823 -0.342 1 98.19 127 ILE B O 1
ATOM 3268 N N . HIS B 1 128 ? 2.662 3.094 0.825 1 98.69 128 HIS B N 1
ATOM 3269 C CA . HIS B 1 128 ? 2.186 2.098 1.777 1 98.69 128 HIS B CA 1
ATOM 3270 C C . HIS B 1 128 ? 0.676 2.191 1.966 1 98.69 128 HIS B C 1
ATOM 3272 O O . HIS B 1 128 ? 0.144 3.273 2.223 1 98.69 128 HIS B O 1
ATOM 3278 N N . ARG B 1 129 ? -0.019 1.096 1.805 1 98.31 129 ARG B N 1
ATOM 3279 C CA . ARG B 1 129 ? -1.47 1.082 1.956 1 98.31 129 ARG B CA 1
ATOM 3280 C C . ARG B 1 129 ? -1.918 -0.08 2.836 1 98.31 129 ARG B C 1
ATOM 3282 O O . ARG B 1 129 ? -1.441 -1.206 2.678 1 98.31 129 ARG B O 1
ATOM 3289 N N . ASN B 1 130 ? -2.75 0.212 3.77 1 98.56 130 ASN B N 1
ATOM 3290 C CA . ASN B 1 130 ? -3.355 -0.78 4.652 1 98.56 130 ASN B CA 1
ATOM 3291 C C . ASN B 1 130 ? -4.797 -0.416 5 1 98.56 130 ASN B C 1
ATOM 3293 O O . ASN B 1 130 ? -5.379 0.484 4.391 1 98.56 130 ASN B O 1
ATOM 3297 N N . ILE B 1 131 ? -5.418 -1.243 5.941 1 98.12 131 ILE B N 1
ATOM 3298 C CA . ILE B 1 131 ? -6.793 -0.964 6.328 1 98.12 131 ILE B CA 1
ATOM 3299 C C . ILE B 1 131 ? -6.848 0.324 7.148 1 98.12 131 ILE B C 1
ATOM 3301 O O . ILE B 1 131 ? -6.309 0.387 8.258 1 98.12 131 ILE B O 1
ATOM 3305 N N . ALA B 1 132 ? -7.414 1.374 6.555 1 98.38 132 ALA B N 1
ATOM 3306 C CA . ALA B 1 132 ? -7.738 2.615 7.254 1 98.38 132 ALA B CA 1
ATOM 3307 C C . ALA B 1 132 ? -6.484 3.453 7.492 1 98.38 132 ALA B C 1
ATOM 3309 O O . ALA B 1 132 ? -6.422 4.234 8.445 1 98.38 132 ALA B O 1
ATOM 3310 N N . ASN B 1 133 ? -5.414 3.213 6.73 1 98.62 133 ASN B N 1
ATOM 3311 C CA . ASN B 1 133 ? -4.219 4.051 6.738 1 98.62 133 ASN B CA 1
ATOM 3312 C C . ASN B 1 133 ? -3.633 4.184 8.141 1 98.62 133 ASN B C 1
ATOM 3314 O O . ASN B 1 133 ? -3.354 5.293 8.594 1 98.62 133 ASN B O 1
ATOM 3318 N N . LEU B 1 134 ? -3.42 3.104 8.82 1 98.69 134 LEU B N 1
ATOM 3319 C CA . LEU B 1 134 ? -2.955 3.141 10.203 1 98.69 134 LEU B CA 1
ATOM 3320 C C . LEU B 1 134 ? -1.432 3.137 10.266 1 98.69 134 LEU B C 1
ATOM 3322 O O . LEU B 1 134 ? -0.774 2.529 9.422 1 98.69 134 LEU B O 1
ATOM 3326 N N . VAL B 1 135 ? -0.906 3.855 11.219 1 98.38 135 VAL B N 1
ATOM 3327 C CA . VAL B 1 135 ? 0.507 3.869 11.586 1 98.38 135 VAL B CA 1
ATOM 3328 C C . VAL B 1 135 ? 0.664 3.508 13.062 1 98.38 135 VAL B C 1
ATOM 3330 O O . VAL B 1 135 ? 0.829 4.391 13.906 1 98.38 135 VAL B O 1
ATOM 3333 N N . CYS B 1 136 ? 0.708 2.236 13.305 1 95.62 136 CYS B N 1
ATOM 3334 C CA . CYS B 1 136 ? 0.831 1.745 14.672 1 95.62 136 CYS B CA 1
ATOM 3335 C C . CYS B 1 136 ? 2.295 1.649 15.086 1 95.62 136 CYS B C 1
ATOM 3337 O O . CYS B 1 136 ? 3.125 1.136 14.336 1 95.62 136 CYS B O 1
ATOM 3339 N N . ASN B 1 137 ? 2.643 2.039 16.219 1 90.31 137 ASN B N 1
ATOM 3340 C CA . ASN B 1 137 ? 4.02 2.148 16.688 1 90.31 137 ASN B CA 1
ATOM 3341 C C . ASN B 1 137 ? 4.695 0.782 16.766 1 90.31 137 ASN B C 1
ATOM 3343 O O . ASN B 1 137 ? 5.918 0.679 16.641 1 90.31 137 ASN B O 1
ATOM 3347 N N . THR B 1 138 ? 3.973 -0.233 16.984 1 91.56 138 THR B N 1
ATOM 3348 C CA . THR B 1 138 ? 4.555 -1.559 17.156 1 91.56 138 THR B CA 1
ATOM 3349 C C . THR B 1 138 ? 4.496 -2.354 15.852 1 91.56 138 THR B C 1
ATOM 3351 O O . THR B 1 138 ? 4.891 -3.521 15.812 1 91.56 138 THR B O 1
ATOM 3354 N N . ASP B 1 139 ? 3.971 -1.746 14.867 1 96.5 139 ASP B N 1
ATOM 3355 C CA . ASP B 1 139 ? 3.846 -2.393 13.562 1 96.5 139 ASP B CA 1
ATOM 3356 C C . ASP B 1 139 ? 5.129 -2.236 12.75 1 96.5 139 ASP B C 1
ATOM 3358 O O . ASP B 1 139 ? 5.352 -1.197 12.125 1 96.5 139 ASP B O 1
ATOM 3362 N N . LEU B 1 140 ? 5.875 -3.291 12.633 1 96.44 140 LEU B N 1
ATOM 3363 C CA . LEU B 1 140 ? 7.152 -3.248 11.938 1 96.44 140 LEU B CA 1
ATOM 3364 C C . LEU B 1 140 ? 6.949 -3.02 10.445 1 96.44 140 LEU B C 1
ATOM 3366 O O . LEU B 1 140 ? 7.82 -2.461 9.773 1 96.44 140 LEU B O 1
ATOM 3370 N N . ASN B 1 141 ? 5.836 -3.443 9.922 1 98.19 141 ASN B N 1
ATOM 3371 C CA . ASN B 1 141 ? 5.5 -3.262 8.516 1 98.19 141 ASN B CA 1
ATOM 3372 C C . ASN B 1 141 ? 5.551 -1.791 8.109 1 98.19 141 ASN B C 1
ATOM 3374 O O . ASN B 1 141 ? 6.426 -1.383 7.348 1 98.19 141 ASN B O 1
ATOM 3378 N N . VAL B 1 142 ? 4.824 -0.942 8.734 1 98.44 142 VAL B N 1
ATOM 3379 C CA . VAL B 1 142 ? 4.77 0.471 8.383 1 98.44 142 VAL B CA 1
ATOM 3380 C C . VAL B 1 142 ? 6.02 1.184 8.898 1 98.44 142 VAL B C 1
ATOM 3382 O O . VAL B 1 142 ? 6.523 2.105 8.258 1 98.44 142 VAL B O 1
ATOM 3385 N N . MET B 1 143 ? 6.598 0.756 10.008 1 97.81 143 MET B N 1
ATOM 3386 C CA . MET B 1 143 ? 7.777 1.41 10.562 1 97.81 143 MET B CA 1
ATOM 3387 C C . MET B 1 143 ? 8.984 1.233 9.648 1 97.81 143 MET B C 1
ATOM 3389 O O . MET B 1 143 ? 9.797 2.146 9.5 1 97.81 143 MET B O 1
ATOM 3393 N N . SER B 1 144 ? 9.039 0.057 9.062 1 97.62 144 SER B N 1
ATOM 3394 C CA . SER B 1 144 ? 10.125 -0.185 8.117 1 97.62 144 SER B CA 1
ATOM 3395 C C . SER B 1 144 ? 9.977 0.687 6.871 1 97.62 144 SER B C 1
ATOM 3397 O O . SER B 1 144 ? 10.969 1.187 6.336 1 97.62 144 SER B O 1
ATOM 3399 N N . VAL B 1 145 ? 8.766 0.863 6.43 1 98.44 145 VAL B N 1
ATOM 3400 C CA . VAL B 1 145 ? 8.484 1.707 5.273 1 98.44 145 VAL B CA 1
ATOM 3401 C C . VAL B 1 145 ? 8.898 3.146 5.57 1 98.44 145 VAL B C 1
ATOM 3403 O O . VAL B 1 145 ? 9.602 3.773 4.777 1 98.44 145 VAL B O 1
ATOM 3406 N N . ILE B 1 146 ? 8.508 3.635 6.723 1 98.44 146 ILE B N 1
ATOM 3407 C CA . ILE B 1 146 ? 8.812 5.008 7.113 1 98.44 146 ILE B CA 1
ATOM 3408 C C . ILE B 1 146 ? 10.32 5.18 7.25 1 98.44 146 ILE B C 1
ATOM 3410 O O . ILE B 1 146 ? 10.891 6.145 6.73 1 98.44 146 ILE B O 1
ATOM 3414 N N . ASN B 1 147 ? 10.977 4.27 7.898 1 97.25 147 ASN B N 1
ATOM 3415 C CA . ASN B 1 147 ? 12.414 4.352 8.102 1 97.25 147 ASN B CA 1
ATOM 3416 C C . ASN B 1 147 ? 13.172 4.383 6.773 1 97.25 147 ASN B C 1
ATOM 3418 O O . ASN B 1 147 ? 14.039 5.227 6.57 1 97.25 147 ASN B O 1
ATOM 3422 N N . TYR B 1 148 ? 12.797 3.494 5.926 1 97.31 148 TYR B N 1
ATOM 3423 C CA . TYR B 1 148 ? 13.461 3.434 4.625 1 97.31 148 TYR B CA 1
ATOM 3424 C C . TYR B 1 148 ? 13.211 4.707 3.826 1 97.31 148 TYR B C 1
ATOM 3426 O O . TYR B 1 148 ? 14.125 5.258 3.219 1 97.31 148 TYR B O 1
ATOM 3434 N N . ALA B 1 149 ? 12 5.164 3.799 1 98 149 ALA B N 1
ATOM 3435 C CA . ALA B 1 149 ? 11.617 6.355 3.045 1 98 149 ALA B CA 1
ATOM 3436 C C . ALA B 1 149 ? 12.383 7.582 3.529 1 98 149 ALA B C 1
ATOM 3438 O O . ALA B 1 149 ? 12.836 8.398 2.721 1 98 149 ALA B O 1
ATOM 3439 N N . VAL B 1 150 ? 12.562 7.703 4.816 1 97.75 150 VAL B N 1
ATOM 3440 C CA . VAL B 1 150 ? 13.141 8.906 5.406 1 97.75 150 VAL B CA 1
ATOM 3441 C C . VAL B 1 150 ? 14.664 8.828 5.359 1 97.75 150 VAL B C 1
ATOM 3443 O O . VAL B 1 150 ? 15.32 9.75 4.883 1 97.75 150 VAL B O 1
ATOM 3446 N N . ARG B 1 151 ? 15.203 7.684 5.715 1 95.19 151 ARG B N 1
ATOM 3447 C CA . ARG B 1 151 ? 16.656 7.598 5.906 1 95.19 151 ARG B CA 1
ATOM 3448 C C . ARG B 1 151 ? 17.359 7.238 4.605 1 95.19 151 ARG B C 1
ATOM 3450 O O . ARG B 1 151 ? 18.484 7.66 4.371 1 95.19 151 ARG B O 1
ATOM 3457 N N . HIS B 1 152 ? 16.703 6.508 3.814 1 93.5 152 HIS B N 1
ATOM 3458 C CA . HIS B 1 152 ? 17.375 6.027 2.617 1 93.5 152 HIS B CA 1
ATOM 3459 C C . HIS B 1 152 ? 16.938 6.801 1.382 1 93.5 152 HIS B C 1
ATOM 3461 O O . HIS B 1 152 ? 17.766 7.195 0.559 1 93.5 152 HIS B O 1
ATOM 3467 N N . LEU B 1 153 ? 15.664 7.012 1.256 1 95.88 153 LEU B N 1
ATOM 3468 C CA . LEU B 1 153 ? 15.164 7.688 0.064 1 95.88 153 LEU B CA 1
ATOM 3469 C C . LEU B 1 153 ? 15.102 9.195 0.278 1 95.88 153 LEU B C 1
ATOM 3471 O O . LEU B 1 153 ? 15 9.961 -0.684 1 95.88 153 LEU B O 1
ATOM 3475 N N . ARG B 1 154 ? 15.102 9.656 1.521 1 96.44 154 ARG B N 1
ATOM 3476 C CA . ARG B 1 154 ? 15.133 11.062 1.908 1 96.44 154 ARG B CA 1
ATOM 3477 C C . ARG B 1 154 ? 13.938 11.82 1.335 1 96.44 154 ARG B C 1
ATOM 3479 O O . ARG B 1 154 ? 14.102 12.883 0.732 1 96.44 154 ARG B O 1
ATOM 3486 N N . VAL B 1 155 ? 12.797 11.273 1.528 1 97.81 155 VAL B N 1
ATOM 3487 C CA . VAL B 1 155 ? 11.562 11.914 1.076 1 97.81 155 VAL B CA 1
ATOM 3488 C C . VAL B 1 155 ? 11.398 13.266 1.773 1 97.81 155 VAL B C 1
ATOM 3490 O O . VAL B 1 155 ? 11.891 13.461 2.889 1 97.81 155 VAL B O 1
ATOM 3493 N N . LYS B 1 156 ? 10.656 14.141 1.139 1 97.81 156 LYS B N 1
ATOM 3494 C CA . LYS B 1 156 ? 10.469 15.5 1.646 1 97.81 156 LYS B CA 1
ATOM 3495 C C . LYS B 1 156 ? 9.109 15.648 2.322 1 97.81 156 LYS B C 1
ATOM 3497 O O . LYS B 1 156 ? 8.914 16.547 3.146 1 97.81 156 LYS B O 1
ATOM 3502 N N . HIS B 1 157 ? 8.156 14.836 1.826 1 98 157 HIS B N 1
ATOM 3503 C CA . HIS B 1 157 ? 6.793 14.859 2.348 1 98 157 HIS B CA 1
ATOM 3504 C C . HIS B 1 157 ? 6.336 13.469 2.758 1 98 157 HIS B C 1
ATOM 3506 O O . HIS B 1 157 ? 6.605 12.484 2.057 1 98 157 HIS B O 1
ATOM 3512 N N . ILE B 1 158 ? 5.727 13.375 3.914 1 98.62 158 ILE B N 1
ATOM 3513 C CA . ILE B 1 158 ? 4.996 12.172 4.301 1 98.62 158 ILE B CA 1
ATOM 3514 C C . ILE B 1 158 ? 3.51 12.492 4.434 1 98.62 158 ILE B C 1
ATOM 3516 O O . ILE B 1 158 ? 3.125 13.375 5.203 1 98.62 158 ILE B O 1
ATOM 3520 N N . VAL B 1 159 ? 2.738 11.75 3.699 1 98.5 159 VAL B N 1
ATOM 3521 C CA . VAL B 1 159 ? 1.305 12.016 3.662 1 98.5 159 VAL B CA 1
ATOM 3522 C C . VAL B 1 159 ? 0.542 10.836 4.254 1 98.5 159 VAL B C 1
ATOM 3524 O O . VAL B 1 159 ? 0.752 9.688 3.848 1 98.5 159 VAL B O 1
ATOM 3527 N N . VAL B 1 160 ? -0.246 11.102 5.227 1 98.81 160 VAL B N 1
ATOM 3528 C CA . VAL B 1 160 ? -1.295 10.172 5.625 1 98.81 160 VAL B CA 1
ATOM 3529 C C . VAL B 1 160 ? -2.625 10.594 5.008 1 98.81 160 VAL B C 1
ATOM 3531 O O . VAL B 1 160 ? -3.117 11.695 5.27 1 98.81 160 VAL B O 1
ATOM 3534 N N . CYS B 1 161 ? -3.15 9.74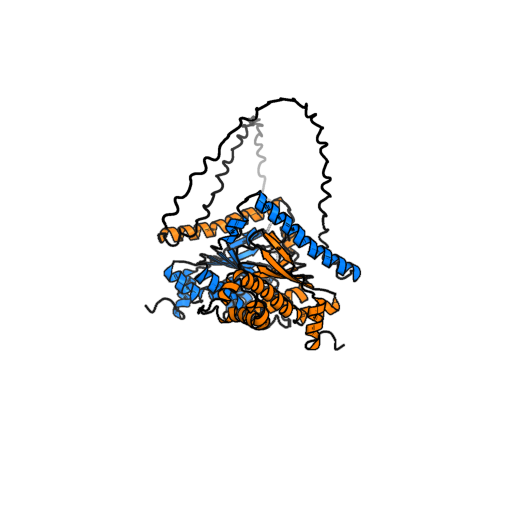2 4.199 1 98.69 161 CYS B N 1
ATOM 3535 C CA . CYS B 1 161 ? -4.379 10.109 3.51 1 98.69 161 CYS B CA 1
ATOM 3536 C C . CYS B 1 161 ? -5.512 9.156 3.859 1 98.69 161 CYS B C 1
ATOM 3538 O O . CYS B 1 161 ? -5.492 7.988 3.455 1 98.69 161 CYS B O 1
ATOM 3540 N N . GLY B 1 162 ? -6.473 9.648 4.594 1 98.56 162 GLY B N 1
ATOM 3541 C CA . GLY B 1 162 ? -7.715 8.914 4.797 1 98.56 162 GLY B CA 1
ATOM 3542 C C . GLY B 1 162 ? -8.758 9.203 3.734 1 98.56 162 GLY B C 1
ATOM 3543 O O . GLY B 1 162 ? -8.469 9.867 2.74 1 98.56 162 GLY B O 1
ATOM 3544 N N . HIS B 1 163 ? -9.875 8.633 3.91 1 98.06 163 HIS B N 1
ATOM 3545 C CA . HIS B 1 163 ? -10.992 8.914 3.008 1 98.06 163 HIS B CA 1
ATOM 3546 C C . HIS B 1 163 ? -12.328 8.773 3.725 1 98.06 163 HIS B C 1
ATOM 3548 O O . HIS B 1 163 ? -12.492 7.891 4.57 1 98.06 163 HIS B O 1
ATOM 3554 N N . TYR B 1 164 ? -13.203 9.641 3.393 1 96.94 164 TYR B N 1
ATOM 3555 C CA . TYR B 1 164 ? -14.555 9.5 3.914 1 96.94 164 TYR B CA 1
ATOM 3556 C C . TYR B 1 164 ? -15.211 8.234 3.383 1 96.94 164 TYR B C 1
ATOM 3558 O O . TYR B 1 164 ? -14.914 7.785 2.271 1 96.94 164 TYR B O 1
ATOM 3566 N N . GLY B 1 165 ? -16.047 7.633 4.207 1 94.44 165 GLY B N 1
ATOM 3567 C CA . GLY B 1 165 ? -16.672 6.375 3.818 1 94.44 165 GLY B CA 1
ATOM 3568 C C . GLY B 1 165 ? -15.742 5.184 3.967 1 94.44 165 GLY B C 1
ATOM 3569 O O . GLY B 1 165 ? -15.969 4.137 3.352 1 94.44 165 GLY B O 1
ATOM 3570 N N . CYS B 1 166 ? -14.758 5.312 4.73 1 96.25 166 CYS B N 1
ATOM 3571 C CA . CYS B 1 166 ? -13.805 4.227 4.938 1 96.25 166 CYS B CA 1
ATOM 3572 C C . CYS B 1 166 ? -14.453 3.072 5.695 1 96.25 166 CYS B C 1
ATOM 3574 O O . CYS B 1 166 ? -14.844 3.225 6.855 1 96.25 166 CYS B O 1
ATOM 3576 N N . GLY B 1 167 ? -14.508 1.921 5.117 1 93.44 167 GLY B N 1
ATOM 3577 C CA . GLY B 1 167 ? -15.102 0.748 5.738 1 93.44 167 GLY B CA 1
ATOM 3578 C C . GLY B 1 167 ? -14.406 0.342 7.027 1 93.44 167 GLY B C 1
ATOM 3579 O O . GLY B 1 167 ? -15.047 -0.14 7.961 1 93.44 167 GLY B O 1
ATOM 3580 N N . GLY B 1 168 ? -13.102 0.497 7.102 1 95.06 168 GLY B N 1
ATOM 3581 C CA . GLY B 1 168 ? -12.359 0.183 8.312 1 95.06 168 GLY B CA 1
ATOM 3582 C C . GLY B 1 168 ? -12.773 1.035 9.5 1 95.06 168 GLY B C 1
ATOM 3583 O O . GLY B 1 168 ? -12.992 0.518 10.602 1 95.06 168 GLY B O 1
ATOM 3584 N N . VAL B 1 169 ? -12.914 2.309 9.258 1 96.56 169 VAL B N 1
ATOM 3585 C CA . VAL B 1 169 ? -13.328 3.221 10.32 1 96.56 169 VAL B CA 1
ATOM 3586 C C . VAL B 1 169 ? -14.758 2.91 10.742 1 96.56 169 VAL B C 1
ATOM 3588 O O . VAL B 1 169 ? -15.078 2.893 11.93 1 96.56 169 VAL B O 1
ATOM 3591 N N . LYS B 1 170 ? -15.57 2.6 9.75 1 93.19 170 LYS B N 1
ATOM 3592 C CA . LYS B 1 170 ? -16.953 2.236 10.047 1 93.19 170 LYS B CA 1
ATOM 3593 C C . LYS B 1 170 ? -17.016 0.953 10.875 1 93.19 170 LYS B C 1
ATOM 3595 O O . LYS B 1 170 ? -17.781 0.868 11.836 1 93.19 170 LYS B O 1
ATOM 3600 N N . ALA B 1 171 ? -16.25 0.037 10.453 1 92.12 171 ALA B N 1
ATOM 3601 C CA . ALA B 1 171 ? -16.219 -1.242 11.156 1 92.12 171 ALA B CA 1
ATOM 3602 C C . ALA B 1 171 ? -15.773 -1.06 12.609 1 92.12 171 ALA B C 1
ATOM 3604 O O . ALA B 1 171 ? -16.25 -1.765 13.5 1 92.12 171 ALA B O 1
ATOM 3605 N N . ALA B 1 172 ? -14.898 -0.184 12.844 1 92.81 172 ALA B N 1
ATOM 3606 C CA . ALA B 1 172 ? -14.398 0.076 14.195 1 92.81 172 ALA B CA 1
ATOM 3607 C C . ALA B 1 172 ? -15.508 0.609 15.094 1 92.81 172 ALA B C 1
ATOM 3609 O O . ALA B 1 172 ? -15.461 0.443 16.312 1 92.81 172 ALA B O 1
ATOM 3610 N N . LEU B 1 173 ? -16.5 1.244 14.5 1 90.19 173 LEU B N 1
ATOM 3611 C CA . LEU B 1 173 ? -17.609 1.811 15.273 1 90.19 173 LEU B CA 1
ATOM 3612 C C . LEU B 1 173 ? -18.719 0.783 15.469 1 90.19 173 LEU B C 1
ATOM 3614 O O . LEU B 1 173 ? -19.656 1.01 16.234 1 90.19 173 LEU B O 1
ATOM 3618 N N . THR B 1 174 ? -18.578 -0.307 14.789 1 86.06 174 THR B N 1
ATOM 3619 C CA . THR B 1 174 ? -19.609 -1.337 14.852 1 86.06 174 THR B CA 1
ATOM 3620 C C . THR B 1 174 ? -19.312 -2.34 15.961 1 86.06 174 THR B C 1
ATOM 3622 O O . THR B 1 174 ? -18.219 -2.916 16 1 86.06 174 THR B O 1
ATOM 3625 N N . PRO B 1 175 ? -20.266 -2.531 16.828 1 86.81 175 PRO B N 1
ATOM 3626 C CA . PRO B 1 175 ? -20.062 -3.514 17.891 1 86.81 175 PRO B CA 1
ATOM 3627 C C . PRO B 1 175 ? -20.219 -4.953 17.406 1 86.81 175 PRO B C 1
ATOM 3629 O O . PRO B 1 175 ? -21.25 -5.578 17.641 1 86.81 175 PRO B O 1
ATOM 3632 N N . ALA B 1 176 ? -19.297 -5.465 16.719 1 87.31 176 ALA B N 1
ATOM 3633 C CA . ALA B 1 176 ? -19.344 -6.816 16.172 1 87.31 176 ALA B CA 1
ATOM 3634 C C . ALA B 1 176 ? -17.969 -7.492 16.266 1 87.31 176 ALA B C 1
ATOM 3636 O O . ALA B 1 176 ? -16.938 -6.816 16.297 1 87.31 176 ALA B O 1
ATOM 3637 N N . ASP B 1 177 ? -18.078 -8.773 16.453 1 88.06 177 ASP B N 1
ATOM 3638 C CA . ASP B 1 177 ? -16.844 -9.562 16.391 1 88.06 177 ASP B CA 1
ATOM 3639 C C . ASP B 1 177 ? -16.406 -9.773 14.953 1 88.06 177 ASP B C 1
ATOM 3641 O O . ASP B 1 177 ? -17.047 -10.508 14.195 1 88.06 177 ASP B O 1
ATOM 3645 N N . LEU B 1 178 ? -15.281 -9.219 14.695 1 89.56 178 LEU B N 1
ATOM 3646 C CA . LEU B 1 178 ? -14.789 -9.273 13.32 1 89.56 178 LEU B CA 1
ATOM 3647 C C . LEU B 1 178 ? -13.57 -10.172 13.211 1 89.56 178 LEU B C 1
ATOM 3649 O O . LEU B 1 178 ? -12.797 -10.07 12.25 1 89.56 178 LEU B O 1
ATOM 3653 N N . GLY B 1 179 ? -13.336 -10.945 14.273 1 92.12 179 GLY B N 1
ATOM 3654 C CA . GLY B 1 179 ? -12.273 -11.938 14.258 1 92.12 179 GLY B CA 1
ATOM 3655 C C . GLY B 1 179 ? -10.883 -11.328 14.25 1 92.12 179 GLY B C 1
ATOM 3656 O O . GLY B 1 179 ? -10.562 -10.508 15.102 1 92.12 179 GLY B O 1
ATOM 3657 N N . LEU B 1 180 ? -10.164 -11.625 13.227 1 90.94 180 LEU B N 1
ATOM 3658 C CA . LEU B 1 180 ? -8.766 -11.227 13.109 1 90.94 180 LEU B CA 1
ATOM 3659 C C . LEU B 1 180 ? -8.648 -9.719 12.961 1 90.94 180 LEU B C 1
ATOM 3661 O O . LEU B 1 180 ? -7.594 -9.141 13.266 1 90.94 180 LEU B O 1
ATOM 3665 N N . LEU B 1 181 ? -9.719 -9.094 12.594 1 93.62 181 LEU B N 1
ATOM 3666 C CA . LEU B 1 181 ? -9.688 -7.652 12.359 1 93.62 181 LEU B CA 1
ATOM 3667 C C . LEU B 1 181 ? -9.805 -6.883 13.672 1 93.62 181 LEU B C 1
ATOM 3669 O O . LEU B 1 181 ? -9.484 -5.691 13.727 1 93.62 181 LEU B O 1
ATOM 3673 N N . ASN B 1 182 ? -10.258 -7.539 14.703 1 93.81 182 ASN B N 1
ATOM 3674 C CA . ASN B 1 182 ? -10.555 -6.859 15.961 1 93.81 182 ASN B CA 1
ATOM 3675 C C . ASN B 1 182 ? -9.328 -6.141 16.516 1 93.81 182 ASN B C 1
ATOM 3677 O O . ASN B 1 182 ? -9.375 -4.938 16.781 1 93.81 182 AS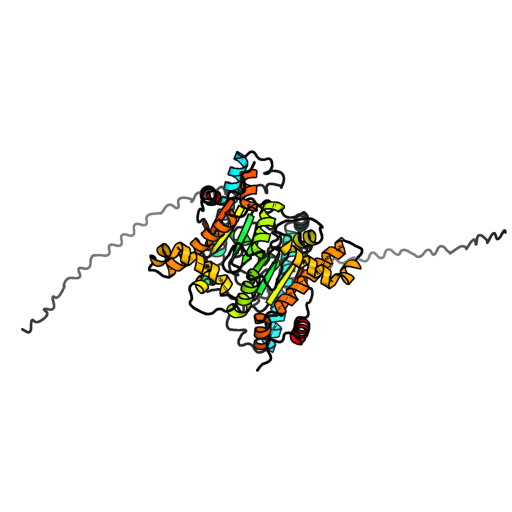N B O 1
ATOM 3681 N N . PRO B 1 183 ? -8.273 -6.875 16.609 1 94.25 183 PRO B N 1
ATOM 3682 C CA . PRO B 1 183 ? -7.113 -6.18 17.172 1 94.25 183 PRO B CA 1
ATOM 3683 C C . PRO B 1 183 ? -6.605 -5.047 16.297 1 94.25 183 PRO B C 1
ATOM 3685 O O . PRO B 1 183 ? -6.098 -4.043 16.797 1 94.25 183 PRO B O 1
ATOM 3688 N N . TRP B 1 184 ? -6.691 -5.172 15.047 1 96.31 184 TRP B N 1
ATOM 3689 C CA . TRP B 1 184 ? -6.281 -4.109 14.133 1 96.31 184 TRP B CA 1
ATOM 3690 C C . TRP B 1 184 ? -7.176 -2.883 14.289 1 96.31 184 TRP B C 1
ATOM 3692 O O . TRP B 1 184 ? -6.68 -1.761 14.43 1 96.31 184 TRP B O 1
ATOM 3702 N N . LEU B 1 185 ? -8.461 -3.098 14.367 1 95.56 185 LEU B N 1
ATOM 3703 C CA . LEU B 1 185 ? -9.453 -2.025 14.422 1 95.56 185 LEU B CA 1
ATOM 3704 C C . LEU B 1 185 ? -9.484 -1.386 15.805 1 95.56 185 LEU B C 1
ATOM 3706 O O . LEU B 1 185 ? -10.016 -0.285 15.969 1 95.56 185 LEU B O 1
ATOM 3710 N N . ARG B 1 186 ? -8.922 -2.053 16.781 1 95.38 186 ARG B N 1
ATOM 3711 C CA . ARG B 1 186 ? -8.82 -1.485 18.109 1 95.38 186 ARG B CA 1
ATOM 3712 C C . ARG B 1 186 ? -8.023 -0.185 18.094 1 95.38 186 ARG B C 1
ATOM 3714 O O . ARG B 1 186 ? -8.297 0.728 18.875 1 95.38 186 ARG B O 1
ATOM 3721 N N . ASN B 1 187 ? -7.105 -0.118 17.188 1 96.75 187 ASN B N 1
ATOM 3722 C CA . ASN B 1 187 ? -6.309 1.098 17.062 1 96.75 187 ASN B CA 1
ATOM 3723 C C . ASN B 1 187 ? -7.176 2.305 16.719 1 96.75 187 ASN B C 1
ATOM 3725 O O . ASN B 1 187 ? -6.902 3.42 17.156 1 96.75 187 ASN B O 1
ATOM 3729 N N . ILE B 1 188 ? -8.188 2.123 15.922 1 97.44 188 ILE B N 1
ATOM 3730 C CA . ILE B 1 188 ? -9.125 3.189 15.578 1 97.44 188 ILE B CA 1
ATOM 3731 C C . ILE B 1 188 ? -10.039 3.48 16.766 1 97.44 188 ILE B C 1
ATOM 3733 O O . ILE B 1 188 ? -10.367 4.637 17.031 1 97.44 188 ILE B O 1
ATOM 3737 N N . ARG B 1 189 ? -10.438 2.451 17.438 1 96.44 189 ARG B N 1
ATOM 3738 C CA . ARG B 1 189 ? -11.25 2.613 18.641 1 96.44 189 ARG B CA 1
ATOM 3739 C C . ARG B 1 189 ? -10.5 3.416 19.688 1 96.44 189 ARG B C 1
ATOM 3741 O O . ARG B 1 189 ? -11.109 4.191 20.438 1 96.44 189 ARG B O 1
ATOM 3748 N N . ASP B 1 190 ? -9.234 3.207 19.781 1 97.06 190 ASP B N 1
ATOM 3749 C CA . ASP B 1 190 ? -8.414 3.988 20.703 1 97.06 190 ASP B CA 1
ATOM 3750 C C . ASP B 1 190 ? -8.422 5.469 20.328 1 97.06 190 ASP B C 1
ATOM 3752 O O . ASP B 1 190 ? -8.383 6.336 21.203 1 97.06 190 ASP B O 1
ATOM 3756 N N . VAL B 1 191 ? -8.422 5.777 19.047 1 97.62 191 VAL B N 1
ATOM 3757 C CA . VAL B 1 191 ? -8.555 7.164 18.609 1 97.62 191 VAL B CA 1
ATOM 3758 C C . VAL B 1 191 ? -9.891 7.734 19.078 1 97.62 191 VAL B C 1
ATOM 3760 O O . VAL B 1 191 ? -9.953 8.867 19.562 1 97.62 191 VAL B O 1
ATOM 3763 N N . TYR B 1 192 ? -10.914 6.918 18.891 1 96.38 192 TYR B N 1
ATOM 3764 C CA . TYR B 1 192 ? -12.219 7.344 19.406 1 96.38 192 TYR B CA 1
ATOM 3765 C C . TYR B 1 192 ? -12.141 7.676 20.891 1 96.38 192 TYR B C 1
ATOM 3767 O O . TYR B 1 192 ? -12.625 8.727 21.328 1 96.38 192 TYR B O 1
ATOM 3775 N N . ARG B 1 193 ? -11.539 6.793 21.641 1 96.19 193 ARG B N 1
ATOM 3776 C CA . ARG B 1 193 ? -11.422 6.973 23.078 1 96.19 193 ARG B CA 1
ATOM 3777 C C . ARG B 1 193 ? -10.68 8.258 23.406 1 96.19 193 ARG B C 1
ATOM 3779 O O . ARG B 1 193 ? -11.078 9 24.312 1 96.19 193 ARG B O 1
ATOM 3786 N N . LEU B 1 194 ? -9.617 8.562 22.719 1 96.81 194 LEU B N 1
ATOM 3787 C CA . LEU B 1 194 ? -8.789 9.742 22.938 1 96.81 194 LEU B CA 1
ATOM 3788 C C . LEU B 1 194 ? -9.586 11.016 22.688 1 96.81 194 LEU B C 1
ATOM 3790 O O . LEU B 1 194 ? -9.336 12.047 23.312 1 96.81 194 LEU B O 1
ATOM 3794 N N . HIS B 1 195 ? -10.57 10.906 21.781 1 97.88 195 HIS B N 1
ATOM 3795 C CA . HIS B 1 195 ? -11.336 12.086 21.391 1 97.88 195 HIS B CA 1
ATOM 3796 C C . HIS B 1 195 ? -12.82 11.898 21.688 1 97.88 195 HIS B C 1
ATOM 3798 O O . HIS B 1 195 ? -13.672 12.391 20.953 1 97.88 195 HIS B O 1
ATOM 3804 N N . GLU B 1 196 ? -13.109 11.148 22.625 1 96.69 196 GLU B N 1
ATOM 3805 C CA . GLU B 1 196 ? -14.453 10.695 22.953 1 96.69 196 GLU B CA 1
ATOM 3806 C C . GLU B 1 196 ? -15.391 11.875 23.188 1 96.69 196 GLU B C 1
ATOM 3808 O O . GLU B 1 196 ? -16.516 11.898 22.672 1 96.69 196 GLU B O 1
ATOM 3813 N N . VAL B 1 197 ? -14.969 12.898 23.953 1 97.75 197 VAL B N 1
ATOM 3814 C CA . VAL B 1 197 ? -15.797 14.039 24.312 1 97.75 197 VAL B CA 1
ATOM 3815 C C . VAL B 1 197 ? -16.234 14.781 23.047 1 97.75 197 VAL B C 1
ATOM 3817 O O . VAL B 1 197 ? -17.406 15.094 22.875 1 97.75 197 VAL B O 1
ATOM 3820 N N . GLU B 1 198 ? -15.227 15.016 22.172 1 97.5 198 GLU B N 1
ATOM 3821 C CA . GLU B 1 198 ? -15.523 15.711 20.922 1 97.5 198 GLU B CA 1
ATOM 3822 C C . GLU B 1 198 ? -16.469 14.891 20.047 1 97.5 198 GLU B C 1
ATOM 3824 O O . GLU B 1 198 ? -17.438 15.422 19.5 1 97.5 198 GLU B O 1
ATOM 3829 N N . LEU B 1 199 ? -16.281 13.602 19.938 1 97.06 199 LEU B N 1
ATOM 3830 C CA . LEU B 1 199 ? -17.047 12.742 19.031 1 97.06 199 LEU B CA 1
ATOM 3831 C C . LEU B 1 199 ? -18.453 12.5 19.578 1 97.06 199 LEU B C 1
ATOM 3833 O O . LEU B 1 199 ? -19.422 12.492 18.812 1 97.06 199 LEU B O 1
ATOM 3837 N N . ASP B 1 200 ? -18.547 12.391 20.828 1 95.44 200 ASP B N 1
ATOM 3838 C CA . ASP B 1 200 ? -19.844 12.156 21.438 1 95.44 200 ASP B CA 1
ATOM 3839 C C . ASP B 1 200 ? -20.734 13.391 21.344 1 95.44 200 ASP B C 1
ATOM 3841 O O . ASP B 1 200 ? -21.969 13.289 21.422 1 95.44 200 ASP B O 1
ATOM 3845 N N . ALA B 1 201 ? -20.156 14.523 21.281 1 97.44 201 ALA B N 1
ATOM 3846 C CA . ALA B 1 201 ? -20.906 15.773 21.203 1 97.44 201 ALA B CA 1
ATOM 3847 C C . ALA B 1 201 ? -21.562 15.938 19.844 1 97.44 201 ALA B C 1
ATOM 3849 O O . ALA B 1 201 ? -22.469 16.766 19.672 1 97.44 201 ALA B O 1
ATOM 3850 N N . LEU B 1 202 ? -21.062 15.125 18.875 1 96.31 202 LEU B N 1
ATOM 3851 C CA . LEU B 1 202 ? -21.641 15.172 17.547 1 96.31 202 LEU B CA 1
ATOM 3852 C C . LEU B 1 202 ? -22.891 14.289 17.453 1 96.31 202 LEU B C 1
ATOM 3854 O O . LEU B 1 202 ? -22.781 13.062 17.453 1 96.31 202 LEU B O 1
ATOM 3858 N N . GLU B 1 203 ? -24.062 14.867 17.312 1 94.06 203 GLU B N 1
ATOM 3859 C CA . GLU B 1 203 ? -25.328 14.141 17.328 1 94.06 203 GLU B CA 1
ATOM 3860 C C . GLU B 1 203 ? -25.547 13.398 16.016 1 94.06 203 GLU B C 1
ATOM 3862 O O . GLU B 1 203 ? -26.109 12.297 16 1 94.06 203 GLU B O 1
ATOM 3867 N N . ASP B 1 204 ? -25.078 14.016 14.969 1 95.38 204 ASP B N 1
ATOM 3868 C CA . ASP B 1 204 ? -25.203 13.391 13.656 1 95.38 204 ASP B CA 1
ATOM 3869 C C . ASP B 1 204 ? -24.156 12.289 13.469 1 95.38 204 ASP B C 1
ATOM 3871 O O . ASP B 1 204 ? -22.953 12.547 13.484 1 95.38 204 ASP B O 1
ATOM 3875 N N . GLU B 1 205 ? -24.625 11.086 13.195 1 92.62 205 GLU B N 1
ATOM 3876 C CA . GLU B 1 205 ? -23.75 9.914 13.102 1 92.62 205 GLU B CA 1
ATOM 3877 C C . GLU B 1 205 ? -22.812 10.031 11.898 1 92.62 205 GLU B C 1
ATOM 3879 O O . GLU B 1 205 ? -21.656 9.609 11.969 1 92.62 205 GLU B O 1
ATOM 3884 N N . SER B 1 206 ? -23.312 10.547 10.867 1 94.25 206 SER B N 1
ATOM 3885 C CA . SER B 1 206 ? -22.484 10.703 9.68 1 94.25 206 SER B CA 1
ATOM 3886 C C . SER B 1 206 ? -21.344 11.695 9.914 1 94.25 206 SER B C 1
ATOM 3888 O O . SER B 1 206 ? -20.219 11.484 9.453 1 94.25 206 SER B O 1
ATOM 3890 N N . LYS B 1 207 ? -21.672 12.773 10.57 1 96.19 207 LYS B N 1
ATOM 3891 C CA . LYS B 1 207 ? -20.656 13.758 10.906 1 96.19 207 LYS B CA 1
ATOM 3892 C C . LYS B 1 207 ? -19.625 13.188 11.891 1 96.19 207 LYS B C 1
ATOM 3894 O O . LYS B 1 207 ? -18.438 13.5 11.812 1 96.19 207 LYS B O 1
ATOM 3899 N N . ARG B 1 208 ? -20.141 12.398 12.828 1 95.88 208 ARG B N 1
ATOM 3900 C CA . ARG B 1 208 ? -19.25 11.734 13.781 1 95.88 208 ARG B CA 1
ATOM 3901 C C . ARG B 1 208 ? -18.281 10.805 13.062 1 95.88 208 ARG B C 1
ATOM 3903 O O . ARG B 1 208 ? -17.078 10.781 13.375 1 95.88 208 ARG B O 1
ATOM 3910 N N . TYR B 1 209 ? -18.812 10.117 12.133 1 95.56 209 TYR B N 1
ATOM 3911 C CA . TYR B 1 209 ? -18 9.203 11.328 1 95.56 209 TYR B CA 1
ATOM 3912 C C . TYR B 1 209 ? -16.953 9.961 10.539 1 95.56 209 TYR B C 1
ATOM 3914 O O . TYR B 1 209 ? -15.773 9.594 10.539 1 95.56 209 TYR B O 1
ATOM 3922 N N . ASP B 1 210 ? -17.344 10.992 9.914 1 97.38 210 ASP B N 1
ATOM 3923 C CA . ASP B 1 210 ? -16.422 11.812 9.125 1 97.38 210 ASP B CA 1
ATOM 3924 C C . ASP B 1 210 ? -15.328 12.406 10.008 1 97.38 210 ASP B C 1
ATOM 3926 O O . ASP B 1 210 ? -14.156 12.414 9.625 1 97.38 210 ASP B O 1
ATOM 3930 N N . ARG B 1 211 ? -15.766 12.883 11.109 1 98.19 211 ARG B N 1
ATOM 3931 C CA . ARG B 1 211 ? -14.797 13.477 12.023 1 98.19 211 ARG B CA 1
ATOM 3932 C C . ARG B 1 211 ? -13.812 12.438 12.539 1 98.19 211 ARG B C 1
ATOM 3934 O O . ARG B 1 211 ? -12.625 12.727 12.711 1 98.19 211 ARG B O 1
ATOM 3941 N N . LEU B 1 212 ? -14.266 11.219 12.797 1 98.31 212 LEU B N 1
ATOM 3942 C CA . LEU B 1 212 ? -13.367 10.156 13.242 1 98.31 212 LEU B CA 1
ATOM 3943 C C . LEU B 1 212 ? -12.352 9.82 12.156 1 98.31 212 LEU B C 1
ATOM 3945 O O . LEU B 1 212 ? -11.195 9.516 12.469 1 98.31 212 LEU B O 1
ATOM 3949 N N . VAL B 1 213 ? -12.766 9.844 10.906 1 98.62 213 VAL B N 1
ATOM 3950 C CA . VAL B 1 213 ? -11.836 9.656 9.797 1 98.62 213 VAL B CA 1
ATOM 3951 C C . VAL B 1 213 ? -10.719 10.695 9.867 1 98.62 213 VAL B C 1
ATOM 3953 O O . VAL B 1 213 ? -9.539 10.352 9.766 1 98.62 213 VAL B O 1
ATOM 3956 N N . GLU B 1 214 ? -11.062 11.914 10.062 1 98.69 214 GLU B N 1
ATOM 3957 C CA . GLU B 1 214 ? -10.094 13.008 10.141 1 98.69 214 GLU B CA 1
ATOM 3958 C C . GLU B 1 214 ? -9.18 12.852 11.352 1 98.69 214 GLU B C 1
ATOM 3960 O O . GLU B 1 214 ? -7.961 13.008 11.234 1 98.69 214 GLU B O 1
ATOM 3965 N N . LEU B 1 215 ? -9.797 12.523 12.492 1 98.56 215 LEU B N 1
ATOM 3966 C CA . LEU B 1 215 ? -9.023 12.359 13.719 1 98.56 215 LEU B CA 1
ATOM 3967 C C . LEU B 1 215 ? -8.062 11.18 13.602 1 98.56 215 LEU B C 1
ATOM 3969 O O . LEU B 1 215 ? -6.953 11.227 14.133 1 98.56 215 LEU B O 1
ATOM 3973 N N . ASN B 1 216 ? -8.555 10.141 12.969 1 98.62 216 ASN B N 1
ATOM 3974 C CA . ASN B 1 216 ? -7.672 9.008 12.719 1 98.62 216 ASN B CA 1
ATOM 3975 C C . ASN B 1 216 ? -6.438 9.414 11.922 1 98.62 216 ASN B C 1
ATOM 3977 O O . ASN B 1 216 ? -5.32 9.023 12.258 1 98.62 216 ASN B O 1
ATOM 3981 N N . VAL B 1 217 ? -6.621 10.211 10.898 1 98.75 217 VAL B N 1
ATOM 3982 C CA . VAL B 1 217 ? -5.516 10.719 10.094 1 98.75 217 VAL B CA 1
ATOM 3983 C C . VAL B 1 217 ? -4.578 11.547 10.977 1 98.75 217 VAL B C 1
ATOM 3985 O O . VAL B 1 217 ? -3.359 11.359 10.945 1 98.75 217 VAL B O 1
ATOM 3988 N N . ILE B 1 218 ? -5.094 12.406 11.766 1 98.38 218 ILE B N 1
ATOM 3989 C CA . ILE B 1 218 ? -4.324 13.305 12.609 1 98.38 218 ILE B CA 1
ATOM 3990 C C . ILE B 1 218 ? -3.469 12.492 13.586 1 98.38 218 ILE B C 1
ATOM 3992 O O . ILE B 1 218 ? -2.271 12.75 13.734 1 98.38 218 ILE B O 1
ATOM 3996 N N . GLU B 1 219 ? -4.066 11.516 14.211 1 98 219 GLU B N 1
ATOM 3997 C CA . GLU B 1 219 ? -3.346 10.711 15.195 1 98 219 GLU B CA 1
ATOM 3998 C C . GLU B 1 219 ? -2.248 9.883 14.531 1 98 219 GLU B C 1
ATOM 4000 O O . GLU B 1 219 ? -1.192 9.656 15.133 1 98 219 GLU B O 1
ATOM 4005 N N . GLN B 1 220 ? -2.535 9.367 13.336 1 98.44 220 GLN B N 1
ATOM 4006 C CA . GLN B 1 220 ? -1.493 8.633 12.633 1 98.44 220 GLN B CA 1
ATOM 4007 C C . GLN B 1 220 ? -0.333 9.547 12.25 1 98.44 220 GLN B C 1
ATOM 4009 O O . GLN B 1 220 ? 0.83 9.141 12.305 1 98.44 220 GLN B O 1
ATOM 4014 N N . CYS B 1 221 ? -0.627 10.781 11.836 1 98.19 221 CYS B N 1
ATOM 4015 C CA . CYS B 1 221 ? 0.426 11.766 11.586 1 98.19 221 CYS B CA 1
ATOM 4016 C C . CYS B 1 221 ? 1.283 11.969 12.828 1 98.19 221 CYS B C 1
ATOM 4018 O O . CYS B 1 221 ? 2.512 12.008 12.742 1 98.19 221 CYS B O 1
ATOM 4020 N N . ARG B 1 222 ? 0.662 12.086 13.93 1 96.94 222 ARG B N 1
ATOM 4021 C CA . ARG B 1 222 ? 1.384 12.258 15.188 1 96.94 222 ARG B CA 1
ATOM 4022 C C . ARG B 1 222 ? 2.318 11.078 15.445 1 96.94 222 ARG B C 1
ATOM 4024 O O . ARG B 1 222 ? 3.441 11.266 15.922 1 96.94 222 ARG B O 1
ATOM 4031 N N . ASN B 1 223 ? 1.823 9.898 15.211 1 97.12 223 ASN B N 1
ATOM 4032 C CA . ASN B 1 223 ? 2.635 8.703 15.391 1 97.12 223 ASN B CA 1
ATOM 4033 C C . ASN B 1 223 ? 3.885 8.734 14.516 1 97.12 223 ASN B C 1
ATOM 4035 O O . ASN B 1 223 ? 4.945 8.25 14.922 1 97.12 223 ASN B O 1
ATOM 4039 N N . ILE B 1 224 ? 3.719 9.242 13.32 1 98.06 224 ILE B N 1
ATOM 4040 C CA . ILE B 1 224 ? 4.848 9.352 12.406 1 98.06 224 ILE B CA 1
ATOM 4041 C C . ILE B 1 224 ? 5.852 10.375 12.938 1 98.06 224 ILE B C 1
ATOM 4043 O O . ILE B 1 224 ? 7.059 10.109 12.961 1 98.06 224 ILE B O 1
ATOM 4047 N N . ILE B 1 225 ? 5.387 11.492 13.352 1 96.25 225 ILE B N 1
ATOM 4048 C CA . ILE B 1 225 ? 6.234 12.586 13.812 1 96.25 225 ILE B CA 1
ATOM 4049 C C . ILE B 1 225 ? 7.031 12.141 15.039 1 96.25 225 ILE B C 1
ATOM 4051 O O . ILE B 1 225 ? 8.172 12.57 15.234 1 96.25 225 ILE B O 1
ATOM 4055 N N . LYS B 1 226 ? 6.531 11.172 15.805 1 94 226 LYS B N 1
ATOM 4056 C CA . LYS B 1 226 ? 7.156 10.664 17.016 1 94 226 LYS B CA 1
ATOM 4057 C C . LYS B 1 226 ? 8.383 9.812 16.688 1 94 226 LYS B C 1
ATOM 4059 O O . LYS B 1 226 ? 9.227 9.578 17.562 1 94 226 LYS B O 1
ATOM 4064 N N . THR B 1 227 ? 8.469 9.383 15.5 1 93.75 227 THR B N 1
ATOM 4065 C CA . THR B 1 227 ? 9.547 8.453 15.18 1 93.75 227 THR B CA 1
ATOM 4066 C C . THR B 1 227 ? 10.898 9.164 15.203 1 93.75 227 THR B C 1
ATOM 4068 O O . THR B 1 227 ? 11 10.328 14.828 1 93.75 227 THR B O 1
ATOM 4071 N N . ALA B 1 228 ? 11.93 8.438 15.555 1 92.38 228 ALA B N 1
ATOM 4072 C CA . ALA B 1 228 ? 13.289 8.977 15.594 1 92.38 228 ALA B CA 1
ATOM 4073 C C . ALA B 1 228 ? 13.75 9.406 14.203 1 92.38 228 ALA B C 1
ATOM 4075 O O . ALA B 1 228 ? 14.398 10.438 14.055 1 92.38 228 ALA B O 1
ATOM 4076 N N . ALA B 1 229 ? 13.406 8.633 13.258 1 94 229 ALA B N 1
ATOM 4077 C CA . ALA B 1 229 ? 13.836 8.906 11.883 1 94 229 ALA B CA 1
ATOM 4078 C C . ALA B 1 229 ? 13.336 10.273 11.422 1 94 229 ALA B C 1
ATOM 4080 O O . ALA B 1 229 ? 14.102 11.062 10.859 1 94 229 ALA B O 1
ATOM 4081 N N . VAL B 1 230 ? 12.125 10.594 11.703 1 95.81 230 VAL B N 1
ATOM 4082 C CA . VAL B 1 230 ? 11.516 11.828 11.234 1 95.81 230 VAL B CA 1
ATOM 4083 C C . VAL B 1 230 ? 12.07 13.016 12.031 1 95.81 230 VAL B C 1
ATOM 4085 O O . VAL B 1 230 ? 12.461 14.031 11.453 1 95.81 230 VAL B O 1
ATOM 4088 N N . GLN B 1 231 ? 12.156 12.898 13.289 1 94.31 231 GLN B N 1
ATOM 4089 C CA . GLN B 1 231 ? 12.633 13.984 14.133 1 94.31 231 GLN B CA 1
ATOM 4090 C C . GLN B 1 231 ? 14.07 14.359 13.797 1 94.31 231 GLN B C 1
ATOM 4092 O O . GLN B 1 231 ? 14.391 15.531 13.609 1 94.31 231 GLN B O 1
ATOM 4097 N N . LYS B 1 232 ? 14.922 13.352 13.672 1 93.75 232 LYS B N 1
ATOM 4098 C CA . LYS B 1 232 ? 16.344 13.586 13.438 1 93.75 232 LYS B CA 1
ATOM 4099 C C . LYS B 1 232 ? 16.578 14.164 12.039 1 93.75 232 LYS B C 1
ATOM 4101 O O . LYS B 1 232 ? 17.328 15.133 11.883 1 93.75 232 LYS B O 1
ATOM 4106 N N . THR B 1 233 ? 15.922 13.57 11.125 1 94.38 233 THR B N 1
ATOM 4107 C CA . THR B 1 233 ? 16.109 14.039 9.758 1 94.38 233 THR B CA 1
ATOM 4108 C C . THR B 1 233 ? 15.562 15.453 9.586 1 94.38 233 THR B C 1
ATOM 4110 O O . THR B 1 233 ? 16.172 16.281 8.891 1 94.38 233 THR B O 1
ATOM 4113 N N . PHE B 1 234 ? 14.469 15.758 10.203 1 93.62 234 PHE B N 1
ATOM 4114 C CA . PHE B 1 234 ? 13.906 17.109 10.133 1 93.62 234 PHE B CA 1
ATOM 4115 C C . PHE B 1 234 ? 14.859 18.125 10.758 1 93.62 234 PHE B C 1
ATOM 4117 O O . PHE B 1 234 ? 15.047 19.219 10.227 1 93.62 234 PHE B O 1
ATOM 4124 N N . SER B 1 235 ? 15.391 17.766 11.836 1 91.44 235 SER B N 1
ATOM 4125 C CA . SER B 1 235 ? 16.328 18.656 12.523 1 91.44 235 SER B CA 1
ATOM 4126 C C . SER B 1 235 ? 17.547 18.953 11.664 1 91.44 235 SER B C 1
ATOM 4128 O O . SER B 1 235 ? 18.078 20.062 11.703 1 91.44 235 SER B O 1
ATOM 4130 N N . GLU B 1 236 ? 17.891 18 10.898 1 91.31 236 GLU B N 1
ATOM 4131 C CA . GLU B 1 236 ? 19.094 18.109 10.094 1 91.31 236 GLU B CA 1
ATOM 4132 C C . GLU B 1 236 ? 18.812 18.812 8.766 1 91.31 236 GLU B C 1
ATOM 4134 O O . GLU B 1 236 ? 19.641 19.609 8.289 1 91.31 236 GLU B O 1
ATOM 4139 N N . ASN B 1 237 ? 17.672 18.562 8.203 1 91.81 237 ASN B N 1
ATOM 4140 C CA . ASN B 1 237 ? 17.5 18.938 6.801 1 91.81 237 ASN B CA 1
ATOM 4141 C C . ASN B 1 237 ? 16.344 19.922 6.617 1 91.81 237 ASN B C 1
ATOM 4143 O O . ASN B 1 237 ? 16.219 20.547 5.562 1 91.81 237 ASN B O 1
ATOM 4147 N N . GLY B 1 238 ? 15.484 20.016 7.641 1 92.44 238 GLY B N 1
ATOM 4148 C CA . GLY B 1 238 ? 14.281 20.828 7.5 1 92.44 238 GLY B CA 1
ATOM 4149 C C . GLY B 1 238 ? 13.125 20.078 6.863 1 92.44 238 GLY B C 1
ATOM 4150 O O . GLY B 1 238 ? 12.094 20.672 6.547 1 92.44 238 GLY B O 1
ATOM 4151 N N . TYR B 1 239 ? 13.438 18.875 6.578 1 94.5 239 TYR B N 1
ATOM 4152 C CA . TYR B 1 239 ? 12.438 17.938 6.09 1 94.5 239 TYR B CA 1
ATOM 4153 C C . TYR B 1 239 ? 12.703 16.531 6.629 1 94.5 239 TYR B C 1
ATOM 4155 O O . TYR B 1 239 ? 13.773 16.25 7.168 1 94.5 239 TYR B O 1
ATOM 4163 N N . PRO B 1 240 ? 11.664 15.617 6.551 1 97.25 240 PRO B N 1
ATOM 4164 C CA . PRO B 1 240 ? 10.367 15.695 5.875 1 97.25 240 PRO B CA 1
ATOM 4165 C C . PRO B 1 240 ? 9.32 16.438 6.695 1 97.25 240 PRO B C 1
ATOM 4167 O O . PRO B 1 240 ? 9.453 16.562 7.918 1 97.25 240 PRO B O 1
ATOM 4170 N N . ILE B 1 241 ? 8.266 16.922 5.984 1 97.5 241 ILE B N 1
ATOM 4171 C CA . ILE B 1 241 ? 7.059 17.469 6.598 1 97.5 241 ILE B CA 1
ATOM 4172 C C . ILE B 1 241 ? 5.922 16.453 6.508 1 97.5 241 ILE B C 1
ATOM 4174 O O . ILE B 1 241 ? 5.73 15.82 5.465 1 97.5 241 ILE B O 1
ATOM 4178 N N . VAL B 1 242 ? 5.211 16.281 7.633 1 98.19 242 VAL B N 1
ATOM 4179 C CA . VAL B 1 242 ? 4.109 15.328 7.672 1 98.19 242 VAL B CA 1
ATOM 4180 C C . VAL B 1 242 ? 2.787 16.047 7.441 1 98.19 242 VAL B C 1
ATOM 4182 O O . VAL B 1 242 ? 2.504 17.062 8.086 1 98.19 242 VAL B O 1
ATOM 4185 N N . HIS B 1 243 ? 1.987 15.508 6.484 1 98.19 243 HIS B N 1
ATOM 4186 C CA . HIS B 1 243 ? 0.696 16.078 6.117 1 98.19 243 HIS B CA 1
ATOM 4187 C C . HIS B 1 243 ? -0.434 15.078 6.355 1 98.19 243 HIS B C 1
ATOM 4189 O O . HIS B 1 243 ? -0.262 13.875 6.137 1 98.19 243 HIS B O 1
ATOM 4195 N N . GLY B 1 244 ? -1.559 15.586 6.801 1 98.62 244 GLY B N 1
ATOM 4196 C CA . GLY B 1 244 ? -2.795 14.82 6.871 1 98.62 244 GLY B CA 1
ATOM 4197 C C . GLY B 1 244 ? -3.826 15.258 5.848 1 98.62 244 GLY B C 1
ATOM 4198 O O . GLY B 1 244 ? -4.219 16.422 5.812 1 98.62 244 GLY B O 1
ATOM 4199 N N . TRP B 1 245 ? -4.238 14.328 4.984 1 98.56 245 TRP B N 1
ATOM 4200 C CA . TRP B 1 245 ? -5.219 14.609 3.941 1 98.56 245 TRP B CA 1
ATOM 4201 C C . TRP B 1 245 ? -6.406 13.656 4.035 1 98.56 245 TRP B C 1
ATOM 4203 O O . TRP B 1 245 ? -6.301 12.586 4.629 1 98.56 245 TRP B O 1
ATOM 4213 N N . VAL B 1 246 ? -7.543 14.109 3.52 1 98.62 246 VAL B N 1
ATOM 4214 C CA . VAL B 1 246 ? -8.711 13.234 3.395 1 98.62 246 VAL B CA 1
ATOM 4215 C C . VAL B 1 246 ? -9.273 13.336 1.98 1 98.62 246 VAL B C 1
ATOM 4217 O O . VAL B 1 246 ? -9.469 14.438 1.456 1 98.62 246 VAL B O 1
ATOM 4220 N N . PHE B 1 247 ? -9.477 12.219 1.394 1 97.94 247 PHE B N 1
ATOM 4221 C CA . PHE B 1 247 ? -10.078 12.133 0.069 1 97.94 247 PHE B CA 1
ATOM 4222 C C . PHE B 1 247 ? -11.586 11.977 0.172 1 97.94 247 PHE B C 1
ATOM 4224 O O . PHE B 1 247 ? -12.086 11.25 1.034 1 97.94 247 PHE B O 1
ATOM 4231 N N . ASN B 1 248 ? -12.266 12.68 -0.688 1 97.06 248 ASN B N 1
ATOM 4232 C CA . ASN B 1 248 ? -13.727 12.617 -0.722 1 97.06 248 ASN B CA 1
ATOM 4233 C C . ASN B 1 248 ? -14.227 11.992 -2.02 1 97.06 248 ASN B C 1
ATOM 4235 O O . ASN B 1 248 ? -14.023 12.547 -3.1 1 97.06 248 ASN B O 1
ATOM 4239 N N . PHE B 1 249 ? -14.977 10.875 -1.859 1 94.19 249 PHE B N 1
ATOM 4240 C CA . PHE B 1 249 ? -15.492 10.164 -3.025 1 94.19 249 PHE B CA 1
ATOM 4241 C C . PHE B 1 249 ? -16.562 10.984 -3.727 1 94.19 249 PHE B C 1
ATOM 4243 O O . PHE B 1 249 ? -16.859 10.758 -4.902 1 94.19 249 PHE B O 1
ATOM 4250 N N . ARG B 1 250 ? -17.125 11.938 -3.096 1 92.75 250 ARG B N 1
ATOM 4251 C CA . ARG B 1 250 ? -18.25 12.695 -3.631 1 92.75 250 ARG B CA 1
ATOM 4252 C C . ARG B 1 250 ? -17.797 13.617 -4.762 1 92.75 250 ARG B C 1
ATOM 4254 O O . ARG B 1 250 ? -18.547 13.836 -5.723 1 92.75 250 ARG B O 1
ATOM 4261 N N . ASP B 1 251 ? -16.641 14.133 -4.629 1 94.44 251 ASP B N 1
ATOM 4262 C CA . ASP B 1 251 ? -16.219 15.117 -5.625 1 94.44 251 ASP B CA 1
ATOM 4263 C C . ASP B 1 251 ? -14.797 14.828 -6.121 1 94.44 251 ASP B C 1
ATOM 4265 O O . ASP B 1 251 ? -14.297 15.5 -7.02 1 94.44 251 ASP B O 1
ATOM 4269 N N . GLY B 1 252 ? -14.141 13.844 -5.516 1 95.56 252 GLY B N 1
ATOM 4270 C CA . GLY B 1 252 ? -12.82 13.43 -5.957 1 95.56 252 GLY B CA 1
ATOM 4271 C C . GLY B 1 252 ? -11.719 14.367 -5.496 1 95.56 252 GLY B C 1
ATOM 4272 O O . GLY B 1 252 ? -10.602 14.328 -6.027 1 95.56 252 GLY B O 1
ATOM 4273 N N . LEU B 1 253 ? -12.016 15.172 -4.469 1 97.38 253 LEU B N 1
ATOM 4274 C CA . LEU B 1 253 ? -11.039 16.172 -4.066 1 97.38 253 LEU B CA 1
ATOM 4275 C C . LEU B 1 253 ? -10.328 15.766 -2.787 1 97.38 253 LEU B C 1
ATOM 4277 O O . LEU B 1 253 ? -10.914 15.102 -1.927 1 97.38 253 LEU B O 1
ATOM 4281 N N . LEU B 1 254 ? -9.094 16.156 -2.684 1 97.81 254 LEU B N 1
ATOM 4282 C CA . LEU B 1 254 ? -8.289 16.047 -1.472 1 97.81 254 LEU B CA 1
ATOM 4283 C C . LEU B 1 254 ? -8.445 17.297 -0.603 1 97.81 254 LEU B C 1
ATOM 4285 O O . LEU B 1 254 ? -8.469 18.422 -1.116 1 97.81 254 LEU B O 1
ATOM 4289 N N . THR B 1 255 ? -8.602 17.078 0.612 1 97.69 255 THR B N 1
ATOM 4290 C CA . THR B 1 255 ? -8.633 18.172 1.586 1 97.69 255 THR B CA 1
ATOM 4291 C C . THR B 1 255 ? -7.441 18.062 2.537 1 97.69 255 THR B C 1
ATOM 4293 O O . THR B 1 255 ? -7.188 17.016 3.123 1 97.69 255 THR B O 1
ATOM 4296 N N . ASP B 1 256 ? -6.723 19.141 2.611 1 98 256 ASP B N 1
ATOM 4297 C CA . ASP B 1 256 ? -5.629 19.234 3.574 1 98 256 ASP B CA 1
ATOM 4298 C C . ASP B 1 256 ? -6.152 19.562 4.969 1 98 256 ASP B C 1
ATOM 4300 O O . ASP B 1 256 ? -6.832 20.578 5.16 1 98 256 ASP B O 1
ATOM 4304 N N . LEU B 1 257 ? -5.871 18.719 5.938 1 97.69 257 LEU B N 1
ATOM 4305 C CA . LEU B 1 257 ? -6.32 18.938 7.309 1 97.69 257 LEU B CA 1
ATOM 4306 C C . LEU B 1 257 ? -5.445 19.984 7.996 1 97.69 257 LEU B C 1
ATOM 4308 O O . LEU B 1 257 ? -5.73 20.391 9.125 1 97.69 257 LEU B O 1
ATOM 4312 N N . LYS B 1 258 ? -4.379 20.422 7.344 1 95.56 258 LYS B N 1
ATOM 4313 C CA . LYS B 1 258 ? -3.5 21.516 7.773 1 95.56 258 LYS B CA 1
ATOM 4314 C C . LYS B 1 258 ? -2.881 21.203 9.141 1 95.56 258 LYS B C 1
ATOM 4316 O O . LYS B 1 258 ? -2.947 22.031 10.055 1 95.56 258 LYS B O 1
ATOM 4321 N N . ILE B 1 259 ? -2.348 20.047 9.195 1 93 259 ILE B N 1
ATOM 4322 C CA . ILE B 1 259 ? -1.616 19.672 10.398 1 93 259 ILE B CA 1
ATOM 4323 C C . ILE B 1 259 ? -0.424 20.609 10.586 1 93 259 ILE B C 1
ATOM 4325 O O . ILE B 1 259 ? 0.372 20.797 9.664 1 93 259 ILE B O 1
ATOM 4329 N N . ASP B 1 260 ? -0.354 21.234 11.734 1 91 260 ASP B N 1
ATOM 4330 C CA . ASP B 1 260 ? 0.803 22.062 12.07 1 91 260 ASP B CA 1
ATOM 4331 C C . ASP B 1 260 ? 1.974 21.203 12.539 1 91 260 ASP B C 1
ATOM 4333 O O . ASP B 1 260 ? 2.139 20.969 13.734 1 91 260 ASP B O 1
ATOM 4337 N N . PHE B 1 261 ? 2.789 20.859 11.68 1 88.31 261 PHE B N 1
ATOM 4338 C CA . PHE B 1 261 ? 3.869 19.922 11.93 1 88.31 261 PHE B CA 1
ATOM 4339 C C . PHE B 1 261 ? 4.785 20.422 13.039 1 88.31 261 PHE B C 1
ATOM 4341 O O . PHE B 1 261 ? 5.082 19.672 13.984 1 88.31 261 PHE B O 1
ATOM 4348 N N . GLU B 1 262 ? 5.223 21.594 12.906 1 87.06 262 GLU B N 1
ATOM 4349 C CA . GLU B 1 262 ? 6.195 22.125 13.859 1 87.06 262 GLU B CA 1
ATOM 4350 C C . GLU B 1 262 ? 5.609 22.188 15.266 1 87.06 262 GLU B C 1
ATOM 4352 O O . GLU B 1 262 ? 6.297 21.891 16.234 1 87.06 262 GLU B O 1
ATOM 4357 N N . SER B 1 263 ? 4.332 22.531 15.328 1 88.88 263 SER B N 1
ATOM 4358 C CA . SER B 1 263 ? 3.68 22.594 16.641 1 88.88 263 SER B CA 1
ATOM 4359 C C . SER B 1 263 ? 3.514 21.203 17.234 1 88.88 263 SER B C 1
ATOM 4361 O O . SER B 1 263 ? 3.746 21.016 18.438 1 88.88 263 SER B O 1
ATOM 4363 N N . VAL B 1 264 ? 3.143 20.266 16.453 1 88.31 264 VAL B N 1
ATOM 4364 C CA . VAL B 1 264 ? 2.971 18.891 16.938 1 88.31 264 VAL B CA 1
ATOM 4365 C C . VAL B 1 264 ? 4.316 18.328 17.375 1 88.31 264 VAL B C 1
ATOM 4367 O O . VAL B 1 264 ? 4.418 17.703 18.438 1 88.31 264 VAL B O 1
ATOM 4370 N N . LEU B 1 265 ? 5.301 18.609 16.609 1 86.38 265 LEU B N 1
ATOM 4371 C CA . LEU B 1 265 ? 6.645 18.141 16.953 1 86.38 265 LEU B CA 1
ATOM 4372 C C . LEU B 1 265 ? 7.113 18.719 18.281 1 86.38 265 LEU B C 1
ATOM 4374 O O . LEU B 1 265 ? 7.625 18 19.125 1 86.38 265 LEU B O 1
ATOM 4378 N N . ALA B 1 266 ? 6.922 20.016 18.422 1 86.81 266 ALA B N 1
ATOM 4379 C CA . ALA B 1 266 ? 7.305 20.672 19.672 1 86.81 266 ALA B CA 1
ATOM 4380 C C . ALA B 1 266 ? 6.594 20.047 20.875 1 86.81 266 ALA B C 1
ATOM 4382 O O . ALA B 1 266 ? 7.191 19.875 21.938 1 86.81 266 ALA B O 1
ATOM 4383 N N . GLY B 1 267 ? 5.332 19.703 20.656 1 86.19 267 GLY B N 1
ATOM 4384 C CA . GLY B 1 267 ? 4.578 19.047 21.703 1 86.19 267 GLY B CA 1
ATOM 4385 C C . GLY B 1 267 ? 5.121 17.672 22.062 1 86.19 267 GLY B C 1
ATOM 4386 O O . GLY B 1 267 ? 5.168 17.297 23.234 1 86.19 267 GLY B O 1
ATOM 4387 N N . ILE B 1 268 ? 5.547 17.016 21.156 1 84.44 268 ILE B N 1
ATOM 4388 C CA . ILE B 1 268 ? 6.094 15.68 21.328 1 84.44 268 ILE B CA 1
ATOM 4389 C C . ILE B 1 268 ? 7.445 15.766 22.031 1 84.44 268 ILE B C 1
ATOM 4391 O O . ILE B 1 268 ? 7.754 14.945 22.906 1 84.44 268 ILE B O 1
ATOM 4395 N N . GLN B 1 269 ? 8.195 16.734 21.656 1 83.44 269 GLN B N 1
ATOM 4396 C CA . GLN B 1 269 ? 9.57 16.844 22.125 1 83.44 269 GLN B CA 1
ATOM 4397 C C . GLN B 1 269 ? 9.617 17.281 23.594 1 83.44 269 GLN B C 1
ATOM 4399 O O . GLN B 1 269 ? 10.672 17.234 24.234 1 83.44 269 GLN B O 1
ATOM 4404 N N . LYS B 1 270 ? 8.531 17.641 24.125 1 83.88 270 LYS B N 1
ATOM 4405 C CA . LYS B 1 270 ? 8.453 17.906 25.547 1 83.88 270 LYS B CA 1
ATOM 4406 C C . LYS B 1 270 ? 8.797 16.656 26.359 1 83.88 270 LYS B C 1
ATOM 4408 O O . LYS B 1 270 ? 9.383 16.75 27.438 1 83.88 270 LYS B O 1
ATOM 4413 N N . ILE B 1 271 ? 8.508 15.508 25.812 1 78.44 271 ILE B N 1
ATOM 4414 C CA . ILE B 1 271 ? 8.727 14.25 26.516 1 78.44 271 ILE B CA 1
ATOM 4415 C C . ILE B 1 271 ? 9.711 13.391 25.719 1 78.44 271 ILE B C 1
ATOM 4417 O O . ILE B 1 271 ? 10.523 12.672 26.312 1 78.44 271 ILE B O 1
ATOM 4421 N N . TYR B 1 272 ? 9.672 13.523 24.391 1 75.81 272 TYR B N 1
ATOM 4422 C CA . TYR B 1 272 ? 10.391 12.602 23.516 1 75.81 272 TYR B CA 1
ATOM 4423 C C . TYR B 1 272 ? 11.258 13.359 22.516 1 75.81 272 TYR B C 1
ATOM 4425 O O . TYR B 1 272 ? 10.977 13.359 21.312 1 75.81 272 TYR B O 1
ATOM 4433 N N . ASN B 1 273 ? 12.281 14.062 22.938 1 77.12 273 ASN B N 1
ATOM 4434 C CA . ASN B 1 273 ? 13.203 14.805 22.094 1 77.12 273 ASN B CA 1
ATOM 4435 C C . ASN B 1 273 ? 14.391 13.945 21.656 1 77.12 273 ASN B C 1
ATOM 4437 O O . ASN B 1 273 ? 15.25 13.609 22.469 1 77.12 273 ASN B O 1
ATOM 4441 N N . LEU B 1 274 ? 14.391 13.609 20.5 1 74.25 274 LEU B N 1
ATOM 4442 C CA . LEU B 1 274 ? 15.406 12.688 20.016 1 74.25 274 LEU B CA 1
ATOM 4443 C C . LEU B 1 274 ? 16.5 13.43 19.25 1 74.25 274 LEU B C 1
ATOM 4445 O O . LEU B 1 274 ? 17.391 12.805 18.672 1 74.25 274 LEU B O 1
ATOM 4449 N N . THR B 1 275 ? 16.5 14.812 19.109 1 70.94 275 THR B N 1
ATOM 4450 C CA . THR B 1 275 ? 17.484 15.578 18.359 1 70.94 275 THR B CA 1
ATOM 4451 C C . THR B 1 275 ? 18.594 16.078 19.281 1 70.94 275 THR B C 1
ATOM 4453 O O . THR B 1 275 ? 19.641 16.531 18.812 1 70.94 275 THR B O 1
ATOM 4456 N N . ASP B 1 276 ? 18.391 16.75 20.531 1 58.81 276 ASP B N 1
ATOM 4457 C CA . ASP B 1 276 ? 19.297 17.547 21.359 1 58.81 276 ASP B CA 1
ATOM 4458 C C . ASP B 1 276 ? 20.609 16.812 21.625 1 58.81 276 ASP B C 1
ATOM 4460 O O . ASP B 1 276 ? 21.609 17.422 21.984 1 58.81 276 ASP B O 1
ATOM 4464 N N . GLY B 1 277 ? 20.969 15.531 22.172 1 44.94 277 GLY B N 1
ATOM 4465 C CA . GLY B 1 277 ? 22.156 15.539 23.016 1 44.94 277 GLY B CA 1
ATOM 4466 C C . GLY B 1 277 ? 23.422 15.891 22.25 1 44.94 277 GLY B C 1
ATOM 4467 O O . GLY B 1 277 ? 24.234 15.016 21.953 1 44.94 277 GLY B O 1
ATOM 4468 N N . LYS B 1 278 ? 23.297 16.734 21.25 1 34.72 278 LYS B N 1
ATOM 4469 C CA . LYS B 1 278 ? 24.641 17.281 21.203 1 34.72 278 LYS B CA 1
ATOM 4470 C C . LYS B 1 278 ? 24.875 18.266 22.359 1 34.72 278 LYS B C 1
ATOM 4472 O O . LYS B 1 278 ? 23.953 18.969 22.766 1 34.72 278 LYS B O 1
#